Protein AF-A0A396TXP8-F1 (afdb_monomer_lite)

Sequence (607 aa):
MFLPNTQFLETREMKRITTILMLSSLITPPSYAKNTKDAGVLFLVGGGLKTCTSIAKNNCNNNALKEMSALKTIKTIKTGNRYKIDPKSIHLVKENWQSDSGEATKNNVVKLLKRATFQNEQDAVSLKSLKTRLKKYDRKQIIRQLSDREYYTLLDCLEQKVINNKTGERLKEYVDLANSKNVFSTQIYHEFVTHAKKISNNESPNVIVLTASARDPFEAADFYQTAFNQAGANANWLPLDATLNALMQQTGSRDEVCKNIPKVRAEIQGSVNRELIYPDLTAKQLEACLLPASINNAISQADGIFINGGDQSLTVKAFKNADGSDSKALQIIKEKLKNNQLIIGGTSAGTAVMSGGEFNKNKTVMITNGQSNTAIIRGSKGDILPTEGCQKSETCPKDILNNDLTFNSTGGLGLFHWGIMDTHFSERGRQGRLAKLLLDTKASFAFGVDEATALIVKNSADNSPLMEVIGQGGVFIIENKQLTKAQPKDKSKTSIHYMTYGDIATISEQKLLINIAKWKKPAQESIKIPDNITSIFTGDKFKTLTEVLCRSNSQRYNASDSWNNHKIHVNVEKSSNAKSGYGAIKVGETVKGYCSFKNYNFSFAMN

pLDDT: mean 89.36, std 16.18, range [28.56, 98.88]

Foldseek 3Di:
DDDDDDDDDDDDDDDDDDDDDPPPPPCPPPPPPPVCLFAQKEKEFQFFLLFPWLQNPVQFDPVVVVVSVVCVVQLQADNAWFFFLDPQLLVQLVVLQDDPQDDVLSVVVSVLSVVLHDPDPPGGHHPVVVVVSSVVSCPPCSLLLDFPLRNVSSVQSGTAFRADPVPRHGHYMGTDLPRGPFLLSSVSLLVQVVSLCSLVVDQAFEEEEFAQQALDRQNCQRVVCNSNVVSRYNYHYADLWLLLLQLVPDDDQLVVSLVCSQVSSCVQSSHHDVCRHCVPVNVNSSVCSNPVVVLLVSLLRGSEYEYEAHFLVGVLSSAADPVRHGDSSLVSVLVCSLVRRYYYYYYFSRNLLLWFDAALNFTTWGKGAAALQQCLVPNEDEPDQFRGRCVSSVNGDPPDDRHHTYIYRRGHSNLDHQHGEGHCCLQQLNPNSQLRNCLRRVRFKYKYHHHSKIWMWIPSNDQKTKTFIGGAFWIKMKGQPCPDPPRDPASQKIWIWTAHHGKMWIDHNPDIGIDHHPQFAQAADADDQDDEAEPCSHGNNVVVSVLVVLRHPDFKDWYWYHDPPKIKIKIKGADPPKDKTKDWDDSPNDIGIDITIGGIMIGMDID

Radius of gyration: 29.24 Å; chains: 1; bounding box: 69×96×95 Å

Structure (mmCIF, N/CA/C/O backbone):
data_AF-A0A396TXP8-F1
#
_entry.id   AF-A0A396TXP8-F1
#
loop_
_atom_site.group_PDB
_atom_site.id
_atom_site.type_symbol
_atom_site.label_atom_id
_atom_site.label_alt_id
_atom_site.label_comp_id
_atom_site.label_asym_id
_atom_site.label_entity_id
_atom_site.label_seq_id
_atom_site.pdbx_PDB_ins_code
_atom_site.Cartn_x
_atom_site.Cartn_y
_atom_site.Cartn_z
_atom_site.occupancy
_atom_site.B_iso_or_equiv
_atom_site.auth_seq_id
_atom_site.auth_comp_id
_atom_site.auth_asym_id
_atom_site.auth_atom_id
_atom_site.pdbx_PDB_model_num
ATOM 1 N N . MET A 1 1 ? -31.533 -59.936 -50.868 1.00 34.88 1 MET A N 1
ATOM 2 C CA . MET A 1 1 ? -31.703 -60.800 -52.051 1.00 34.88 1 MET A CA 1
ATOM 3 C C . MET A 1 1 ? -30.308 -61.093 -52.588 1.00 34.88 1 MET A C 1
ATOM 5 O O . MET A 1 1 ? -29.636 -60.158 -52.983 1.00 34.88 1 MET A O 1
ATOM 9 N N . PHE A 1 2 ? -29.877 -62.347 -52.424 1.00 33.22 2 PHE A N 1
ATOM 10 C CA . PHE A 1 2 ? -28.777 -63.069 -53.088 1.00 33.22 2 PHE A CA 1
ATOM 11 C C . PHE A 1 2 ? -27.370 -62.431 -53.261 1.00 33.22 2 PHE A C 1
ATOM 13 O O . PHE A 1 2 ? -27.130 -61.588 -54.114 1.00 33.22 2 PHE A O 1
ATOM 20 N N . LEU A 1 3 ? -26.429 -62.977 -52.472 1.00 30.05 3 LEU A N 1
ATOM 21 C CA . LEU A 1 3 ? -25.045 -63.376 -52.832 1.00 30.05 3 LEU A CA 1
ATOM 22 C C . LEU A 1 3 ? -25.019 -64.288 -54.103 1.00 30.05 3 LEU A C 1
ATOM 24 O O . LEU A 1 3 ? -26.116 -64.659 -54.522 1.00 30.05 3 LEU A O 1
ATOM 28 N N . PRO A 1 4 ? -23.887 -64.844 -54.629 1.00 52.78 4 PRO A N 1
ATOM 29 C CA . PRO A 1 4 ? -22.441 -64.708 -54.316 1.00 52.78 4 PRO A CA 1
ATOM 30 C C . PRO A 1 4 ? -21.481 -64.713 -55.558 1.00 52.78 4 PRO A C 1
ATOM 32 O O . PRO A 1 4 ? -21.912 -64.829 -56.696 1.00 52.78 4 PRO A O 1
ATOM 35 N N . ASN A 1 5 ? -20.165 -64.645 -55.271 1.00 31.19 5 ASN A N 1
ATOM 36 C CA . ASN A 1 5 ? -19.003 -65.375 -55.843 1.00 31.19 5 ASN A CA 1
ATOM 37 C C . ASN A 1 5 ? -18.898 -65.699 -57.348 1.00 31.19 5 ASN A C 1
ATOM 39 O O . ASN A 1 5 ? -19.759 -66.375 -57.885 1.00 31.19 5 ASN A O 1
ATOM 43 N N . THR A 1 6 ? -17.698 -65.490 -57.922 1.00 34.78 6 THR A N 1
ATOM 44 C CA . THR A 1 6 ? -16.754 -66.598 -58.239 1.00 34.78 6 THR A CA 1
ATOM 45 C C . THR A 1 6 ? -15.350 -66.106 -58.633 1.00 34.78 6 THR A C 1
ATOM 47 O O . THR A 1 6 ? -15.186 -65.029 -59.195 1.00 34.78 6 THR A O 1
ATOM 50 N N . GLN A 1 7 ? -14.359 -66.926 -58.267 1.00 31.58 7 GLN A N 1
ATOM 51 C CA . GLN A 1 7 ? -12.907 -66.848 -58.488 1.00 31.58 7 GLN A CA 1
ATOM 52 C C . GLN A 1 7 ? -12.487 -67.089 -59.955 1.00 31.58 7 GLN A C 1
ATOM 54 O O . GLN A 1 7 ? -13.311 -67.548 -60.735 1.00 31.58 7 GLN A O 1
ATOM 59 N N . PHE A 1 8 ? -11.203 -66.836 -60.272 1.00 31.05 8 PHE A N 1
ATOM 60 C CA . PHE A 1 8 ? -10.211 -67.645 -61.045 1.00 31.05 8 PHE A CA 1
ATOM 61 C C . PHE A 1 8 ? -9.090 -66.677 -61.521 1.00 31.05 8 PHE A C 1
ATOM 63 O O . PHE A 1 8 ? -9.393 -65.672 -62.149 1.00 31.05 8 PHE A O 1
ATOM 70 N N . LEU A 1 9 ? -7.859 -66.709 -60.984 1.00 28.80 9 LEU A N 1
ATOM 71 C CA . LEU A 1 9 ? -6.688 -67.594 -61.205 1.00 28.80 9 LEU A CA 1
ATOM 72 C C . LEU A 1 9 ? -5.696 -67.075 -62.281 1.00 28.80 9 LEU A C 1
ATOM 74 O O . LEU A 1 9 ? -6.063 -66.931 -63.437 1.00 28.80 9 LEU A O 1
ATOM 78 N N . GLU A 1 10 ? -4.441 -66.894 -61.822 1.00 28.56 10 GLU A N 1
ATOM 79 C CA . GLU A 1 10 ? -3.133 -66.935 -62.529 1.00 28.56 10 GLU A CA 1
ATOM 80 C C . GLU A 1 10 ? -2.827 -65.823 -63.565 1.00 28.56 10 GLU A C 1
ATOM 82 O O . GLU A 1 10 ? -3.679 -65.417 -64.331 1.00 28.56 10 GLU A O 1
ATOM 87 N N . THR A 1 11 ? -1.649 -65.187 -63.636 1.00 32.97 11 THR A N 1
ATOM 88 C CA . THR A 1 11 ? -0.263 -65.686 -63.573 1.00 32.97 11 THR A CA 1
ATOM 89 C C . THR A 1 11 ? 0.739 -64.607 -63.109 1.00 32.97 11 THR A C 1
ATOM 91 O O . THR A 1 11 ? 0.595 -63.420 -63.391 1.00 32.97 11 THR A O 1
ATOM 94 N N . ARG A 1 12 ? 1.803 -65.069 -62.439 1.00 29.72 12 ARG A N 1
ATOM 95 C CA . ARG A 1 12 ? 3.016 -64.353 -61.994 1.00 29.72 12 ARG A CA 1
ATOM 96 C C . ARG A 1 12 ? 3.808 -63.686 -63.132 1.00 29.72 12 ARG A C 1
ATOM 98 O O . ARG A 1 12 ? 4.175 -64.366 -64.079 1.00 29.72 12 ARG A O 1
ATOM 105 N N . GLU A 1 13 ? 4.307 -62.475 -62.878 1.00 32.09 13 GLU A N 1
ATOM 106 C CA . GLU A 1 13 ? 5.705 -62.120 -63.174 1.00 32.09 13 GLU A CA 1
ATOM 107 C C . GLU A 1 13 ? 6.311 -61.320 -62.011 1.00 32.09 13 GLU A C 1
ATOM 109 O O . GLU A 1 13 ? 5.715 -60.395 -61.459 1.00 32.09 13 GLU A O 1
ATOM 114 N N . MET A 1 14 ? 7.503 -61.752 -61.601 1.00 30.91 14 MET A N 1
ATOM 115 C CA . MET A 1 14 ? 8.258 -61.250 -60.460 1.00 30.91 14 MET A CA 1
ATOM 116 C C . MET A 1 14 ? 8.943 -59.925 -60.797 1.00 30.91 14 MET A C 1
ATOM 118 O O . MET A 1 14 ? 9.841 -59.884 -61.634 1.00 30.91 14 MET A O 1
ATOM 122 N N . LYS A 1 15 ? 8.655 -58.872 -60.029 1.00 32.09 15 LYS A N 1
ATOM 123 C CA . LYS A 1 15 ? 9.625 -57.797 -59.793 1.00 32.09 15 LYS A CA 1
ATOM 124 C C . LYS A 1 15 ? 9.960 -57.755 -58.311 1.00 32.09 15 LYS A C 1
ATOM 126 O O . LYS A 1 15 ? 9.096 -57.548 -57.466 1.00 32.09 15 LYS A O 1
ATOM 131 N N . ARG A 1 16 ? 11.240 -57.999 -58.017 1.00 39.50 16 ARG A N 1
ATOM 132 C CA . ARG A 1 16 ? 11.858 -57.798 -56.705 1.00 39.50 16 ARG A CA 1
ATOM 133 C C . ARG A 1 16 ? 11.611 -56.355 -56.268 1.00 39.50 16 ARG A C 1
ATOM 135 O O . ARG A 1 16 ? 12.199 -55.442 -56.838 1.00 39.50 16 ARG A O 1
ATOM 142 N N . ILE A 1 17 ? 10.770 -56.167 -55.258 1.00 38.69 17 ILE A N 1
ATOM 143 C CA . ILE A 1 17 ? 10.692 -54.924 -54.497 1.00 38.69 17 ILE A CA 1
ATOM 144 C C . ILE A 1 17 ? 10.850 -55.298 -53.030 1.00 38.69 17 ILE A C 1
ATOM 146 O O . ILE A 1 17 ? 10.113 -56.109 -52.477 1.00 38.69 17 ILE A O 1
ATOM 150 N N . THR A 1 18 ? 11.903 -54.735 -52.464 1.00 35.53 18 THR A N 1
ATOM 151 C CA . THR A 1 18 ? 12.372 -54.810 -51.090 1.00 35.53 18 THR A CA 1
ATOM 152 C C . THR A 1 18 ? 11.228 -54.626 -50.091 1.00 35.53 18 THR A C 1
ATOM 154 O O . THR A 1 18 ? 10.573 -53.586 -50.068 1.00 35.53 18 THR A O 1
ATOM 157 N N . THR A 1 19 ? 11.001 -55.634 -49.249 1.00 29.31 19 THR A N 1
ATOM 158 C CA . THR A 1 19 ? 10.043 -55.605 -48.140 1.00 29.31 19 THR A CA 1
ATOM 159 C C . THR A 1 19 ? 10.490 -54.581 -47.096 1.00 29.31 19 THR A C 1
ATOM 161 O O . THR A 1 19 ? 11.377 -54.848 -46.290 1.00 29.31 19 THR A O 1
ATOM 164 N N . ILE A 1 20 ? 9.877 -53.399 -47.104 1.00 37.06 20 ILE A N 1
ATOM 165 C CA . ILE A 1 20 ? 9.905 -52.478 -45.966 1.00 37.06 20 ILE A CA 1
ATOM 166 C C . ILE A 1 20 ? 8.864 -52.994 -44.969 1.00 37.06 20 ILE A C 1
ATOM 168 O O . ILE A 1 20 ? 7.672 -53.021 -45.275 1.00 37.06 20 ILE A O 1
ATOM 172 N N . LEU A 1 21 ? 9.313 -53.431 -43.788 1.00 31.61 21 LEU A N 1
ATOM 173 C CA . LEU A 1 21 ? 8.437 -53.686 -42.646 1.00 31.61 21 LEU A CA 1
ATOM 174 C C . LEU A 1 21 ? 7.634 -52.408 -42.346 1.00 31.61 21 LEU A C 1
ATOM 176 O O . LEU A 1 21 ? 8.193 -51.427 -41.856 1.00 31.61 21 LEU A O 1
ATOM 180 N N . MET A 1 22 ? 6.322 -52.424 -42.588 1.00 32.03 22 MET A N 1
ATOM 181 C CA . MET A 1 22 ? 5.418 -51.486 -41.926 1.00 32.03 22 MET A CA 1
ATOM 182 C C . MET A 1 22 ? 5.305 -51.902 -40.458 1.00 32.03 22 MET A C 1
ATOM 184 O O . MET A 1 22 ? 4.494 -52.754 -40.103 1.00 32.03 22 MET A O 1
ATOM 188 N N . LEU A 1 23 ? 6.117 -51.289 -39.594 1.00 34.66 23 LEU A N 1
ATOM 189 C CA . LEU A 1 23 ? 5.729 -51.134 -38.198 1.00 34.66 23 LEU A CA 1
ATOM 190 C C . LEU A 1 23 ? 4.496 -50.226 -38.181 1.00 34.66 23 LEU A C 1
ATOM 192 O O . LEU A 1 23 ? 4.597 -49.025 -38.428 1.00 34.66 23 LEU A O 1
ATOM 196 N N . SER A 1 24 ? 3.337 -50.800 -37.875 1.00 34.12 24 SER A N 1
ATOM 197 C CA . SER A 1 24 ? 2.175 -50.062 -37.396 1.00 34.12 24 SER A CA 1
ATOM 198 C C . SER A 1 24 ? 2.532 -49.436 -36.047 1.00 34.12 24 SER A C 1
ATOM 200 O O . SER A 1 24 ? 2.290 -50.013 -34.985 1.00 34.12 24 SER A O 1
ATOM 202 N N . SER A 1 25 ? 3.170 -48.269 -36.083 1.00 33.50 25 SER A N 1
ATOM 203 C CA . SER A 1 25 ? 3.271 -47.402 -34.924 1.00 33.50 25 SER A CA 1
ATOM 204 C C . SER A 1 25 ? 1.862 -46.914 -34.600 1.00 33.50 25 SER A C 1
ATOM 206 O O . SER A 1 25 ? 1.212 -46.229 -35.388 1.00 33.50 25 SER A O 1
ATOM 208 N N . LEU A 1 26 ? 1.375 -47.295 -33.422 1.00 34.00 26 LEU A N 1
ATOM 209 C CA . LEU A 1 26 ? 0.326 -46.567 -32.725 1.00 34.00 26 LEU A CA 1
ATOM 210 C C . LEU A 1 26 ? 0.810 -45.122 -32.573 1.00 34.00 26 LEU A C 1
ATOM 212 O O . LEU A 1 26 ? 1.521 -44.784 -31.630 1.00 34.00 26 LEU A O 1
ATOM 216 N N . ILE A 1 27 ? 0.457 -44.269 -33.531 1.00 37.59 27 ILE A N 1
ATOM 217 C CA . ILE A 1 27 ? 0.542 -42.825 -33.372 1.00 37.59 27 ILE A CA 1
ATOM 218 C C . ILE A 1 27 ? -0.603 -42.472 -32.430 1.00 37.59 27 ILE A C 1
ATOM 220 O O . ILE A 1 27 ? -1.699 -42.106 -32.849 1.00 37.59 27 ILE A O 1
ATOM 224 N N . THR A 1 28 ? -0.365 -42.616 -31.127 1.00 34.91 28 THR A N 1
ATOM 225 C CA . THR A 1 28 ? -1.086 -41.792 -30.165 1.00 34.91 28 THR A CA 1
ATOM 226 C C . THR A 1 28 ? -0.756 -40.350 -30.544 1.00 34.91 28 THR A C 1
ATOM 228 O O . THR A 1 28 ? 0.431 -40.000 -30.523 1.00 34.91 28 THR A O 1
ATOM 231 N N . PRO A 1 29 ? -1.730 -39.510 -30.936 1.00 35.25 29 PRO A N 1
ATOM 232 C CA . PRO A 1 29 ? -1.444 -38.094 -31.087 1.00 35.25 29 PRO A CA 1
ATOM 233 C C . PRO A 1 29 ? -0.837 -37.622 -29.761 1.00 35.25 29 PRO A C 1
ATOM 235 O O . PRO A 1 29 ? -1.346 -38.014 -28.704 1.00 35.25 29 PRO A O 1
ATOM 238 N N . PRO A 1 30 ? 0.258 -36.839 -29.763 1.00 35.84 30 PRO A N 1
ATOM 239 C CA . PRO A 1 30 ? 0.696 -36.208 -28.537 1.00 35.84 30 PRO A CA 1
ATOM 240 C C . PRO A 1 30 ? -0.492 -35.385 -28.057 1.00 35.84 30 PRO A C 1
ATOM 242 O O . PRO A 1 30 ? -0.906 -34.426 -28.709 1.00 35.84 30 PRO A O 1
ATOM 245 N N . SER A 1 31 ? -1.088 -35.826 -26.951 1.00 32.78 31 SER A N 1
ATOM 246 C CA . SER A 1 31 ? -2.103 -35.078 -26.236 1.00 32.78 31 SER A CA 1
ATOM 247 C C . SER A 1 31 ? -1.436 -33.798 -25.746 1.00 32.78 31 SER A C 1
ATOM 249 O O . SER A 1 31 ? -0.936 -33.706 -24.630 1.00 32.78 31 SER A O 1
ATOM 251 N N . TYR A 1 32 ? -1.406 -32.787 -26.609 1.00 41.22 32 TYR A N 1
ATOM 252 C CA . TYR A 1 32 ? -1.195 -31.396 -26.241 1.00 41.22 32 TYR A CA 1
ATOM 253 C C . TYR A 1 32 ? -2.508 -30.828 -25.691 1.00 41.22 32 TYR A C 1
ATOM 255 O O . TYR A 1 32 ? -2.922 -29.724 -26.017 1.00 41.22 32 TYR A O 1
ATOM 263 N N . ALA A 1 33 ? -3.159 -31.574 -24.801 1.00 33.31 33 ALA A N 1
ATOM 264 C CA . ALA A 1 33 ? -4.048 -31.003 -23.811 1.00 33.31 33 ALA A CA 1
ATOM 265 C C . ALA A 1 33 ? -3.216 -30.775 -22.546 1.00 33.31 33 ALA A C 1
ATOM 267 O O . ALA A 1 33 ? -3.397 -31.427 -21.518 1.00 33.31 33 ALA A O 1
ATOM 268 N N . LYS A 1 34 ? -2.270 -29.827 -22.610 1.00 33.62 34 LYS A N 1
ATOM 269 C CA . LY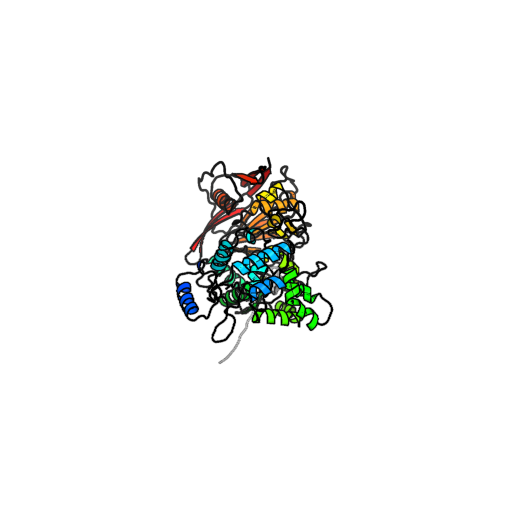S A 1 34 ? -1.824 -29.179 -21.379 1.00 33.62 34 LYS A CA 1
ATOM 270 C C . LYS A 1 34 ? -3.041 -28.382 -20.931 1.00 33.62 34 LYS A C 1
ATOM 272 O O . LYS A 1 34 ? -3.310 -27.321 -21.479 1.00 33.62 34 LYS A O 1
ATOM 277 N N . ASN A 1 35 ? -3.819 -28.944 -20.010 1.00 34.78 35 ASN A N 1
ATOM 278 C CA . ASN A 1 35 ? -4.796 -28.189 -19.241 1.00 34.78 35 ASN A CA 1
ATOM 279 C C . ASN A 1 35 ? -4.021 -27.016 -18.630 1.00 34.78 35 ASN A C 1
ATOM 281 O O . ASN A 1 35 ? -3.329 -27.182 -17.627 1.00 34.78 35 ASN A O 1
ATOM 285 N N . THR A 1 36 ? -4.051 -25.849 -19.270 1.00 42.59 36 THR A N 1
ATOM 286 C CA . THR A 1 36 ? -3.498 -24.614 -18.722 1.00 42.59 36 THR A CA 1
ATOM 287 C C . THR A 1 36 ? -4.483 -24.136 -17.669 1.00 42.59 36 THR A C 1
ATOM 289 O O . THR A 1 36 ? -5.207 -23.165 -17.870 1.00 42.59 36 THR A O 1
ATOM 292 N N . LYS A 1 37 ? -4.573 -24.879 -16.561 1.00 48.94 37 LYS A N 1
ATOM 293 C CA . LYS A 1 37 ? -5.081 -24.313 -15.319 1.00 48.94 37 LYS A CA 1
ATOM 294 C C . LYS A 1 37 ? -4.124 -23.175 -14.995 1.00 48.94 37 LYS A C 1
ATOM 296 O O . LYS A 1 37 ? -2.930 -23.428 -14.840 1.00 48.94 37 LYS A O 1
ATOM 301 N N . ASP A 1 38 ? -4.624 -21.942 -15.000 1.00 50.09 38 ASP A N 1
ATOM 302 C CA . ASP A 1 38 ? -3.857 -20.807 -14.495 1.00 50.09 38 ASP A CA 1
ATOM 303 C C . ASP A 1 38 ? -3.329 -21.199 -13.105 1.00 50.09 38 ASP A C 1
ATOM 305 O O . ASP A 1 38 ? -4.081 -21.657 -12.242 1.00 50.09 38 ASP A O 1
ATOM 309 N N . ALA A 1 39 ? -2.010 -21.125 -12.945 1.00 72.06 39 ALA A N 1
ATOM 310 C CA . ALA A 1 39 ? -1.310 -21.493 -11.726 1.00 72.06 39 ALA A CA 1
ATOM 311 C C . ALA A 1 39 ? -1.533 -20.450 -10.616 1.00 72.06 39 ALA A C 1
ATOM 313 O O . ALA A 1 39 ? -2.213 -19.454 -10.842 1.00 72.06 39 ALA A O 1
ATOM 314 N N . GLY A 1 40 ? -0.930 -20.627 -9.435 1.00 87.69 40 GLY A N 1
ATOM 315 C CA . GLY A 1 40 ? -0.986 -19.637 -8.356 1.00 87.69 40 GLY A CA 1
ATOM 316 C C . GLY A 1 40 ? -0.645 -18.237 -8.875 1.00 87.69 40 GLY A C 1
ATOM 317 O O . GLY A 1 40 ? 0.330 -18.065 -9.621 1.00 87.69 40 GLY A O 1
ATOM 318 N N . VAL A 1 41 ? -1.489 -17.257 -8.532 1.00 96.75 41 VAL A N 1
ATOM 319 C CA . VAL A 1 41 ? -1.399 -15.887 -9.056 1.00 96.75 41 VAL A CA 1
ATOM 320 C C . VAL A 1 41 ? -1.102 -14.910 -7.928 1.00 96.75 41 VAL A C 1
ATOM 322 O O . VAL A 1 41 ? -1.818 -14.873 -6.926 1.00 96.75 41 VAL A O 1
ATOM 325 N N . LEU A 1 42 ? -0.094 -14.060 -8.128 1.00 98.19 42 LEU A N 1
ATOM 326 C CA . LEU A 1 42 ? 0.081 -12.846 -7.333 1.00 98.19 42 LEU A CA 1
ATOM 327 C C . LEU A 1 42 ? -0.488 -11.655 -8.095 1.00 98.19 42 LEU A C 1
ATOM 329 O O . LEU A 1 42 ? -0.192 -11.470 -9.275 1.00 98.19 42 LEU A O 1
ATOM 333 N N . PHE A 1 43 ? -1.280 -10.833 -7.419 1.00 98.50 43 PHE A N 1
ATOM 334 C CA . PHE A 1 43 ? -1.957 -9.693 -8.027 1.00 98.50 43 PHE A CA 1
ATOM 335 C C . PHE A 1 43 ? -1.615 -8.404 -7.276 1.00 98.50 43 PHE A C 1
ATOM 337 O O . PHE A 1 43 ? -2.189 -8.073 -6.237 1.00 98.50 43 PHE A O 1
ATOM 344 N N . LEU A 1 44 ? -0.608 -7.698 -7.780 1.00 98.75 44 LEU A N 1
ATOM 345 C CA . LEU A 1 44 ? 0.145 -6.708 -7.019 1.00 98.75 44 LEU A CA 1
ATOM 346 C C . LEU A 1 44 ? -0.239 -5.297 -7.471 1.00 98.75 44 LEU A C 1
ATOM 348 O O . LEU A 1 44 ? 0.227 -4.821 -8.505 1.00 98.75 44 LEU A O 1
ATOM 352 N N . VAL A 1 45 ? -1.120 -4.641 -6.717 1.00 98.81 45 VAL A N 1
ATOM 353 C CA . VAL A 1 45 ? -1.696 -3.333 -7.042 1.00 98.81 45 VAL A CA 1
ATOM 354 C C . VAL A 1 45 ? -0.933 -2.192 -6.365 1.00 98.81 45 VAL A C 1
ATOM 356 O O . VAL A 1 45 ? -0.736 -2.172 -5.148 1.00 98.81 45 VAL A O 1
ATOM 359 N N . GLY A 1 46 ? -0.571 -1.165 -7.133 1.00 98.38 46 GLY A N 1
ATOM 360 C CA . GLY A 1 46 ? 0.229 -0.046 -6.627 1.00 98.38 46 GLY A CA 1
ATOM 361 C C . GLY A 1 46 ? -0.503 0.925 -5.697 1.00 98.38 46 GLY A C 1
ATOM 362 O O . GLY A 1 46 ? 0.141 1.745 -5.055 1.00 98.38 46 GLY A O 1
ATOM 363 N N . GLY A 1 47 ? -1.827 0.851 -5.565 1.00 97.25 47 GLY A N 1
ATOM 364 C CA . GLY A 1 47 ? -2.613 1.786 -4.753 1.00 97.25 47 GLY A CA 1
ATOM 365 C C . GLY A 1 47 ? -3.554 2.652 -5.584 1.00 97.25 47 GLY A C 1
ATOM 366 O O . GLY A 1 47 ? -3.749 2.423 -6.774 1.00 97.25 47 GLY A O 1
ATOM 367 N N . GLY A 1 48 ? -4.168 3.651 -4.948 1.00 94.56 48 GLY A N 1
ATOM 368 C CA . GLY A 1 48 ? -4.949 4.674 -5.653 1.00 94.56 48 GLY A CA 1
ATOM 369 C C . GLY A 1 48 ? -6.192 4.153 -6.387 1.00 94.56 48 GLY A C 1
ATOM 370 O O . GLY A 1 48 ? -6.575 4.730 -7.402 1.00 94.56 48 GLY A O 1
ATOM 371 N N . LEU A 1 49 ? -6.829 3.084 -5.888 1.00 95.94 49 LEU A N 1
ATOM 372 C CA . LEU A 1 49 ? -8.065 2.526 -6.455 1.00 95.94 49 LEU A CA 1
ATOM 373 C C . LEU A 1 49 ? -9.265 3.446 -6.185 1.00 95.94 49 LEU A C 1
ATOM 375 O O . LEU A 1 49 ? -10.013 3.282 -5.218 1.00 95.94 49 LEU A O 1
ATOM 379 N N . LYS A 1 50 ? -9.431 4.451 -7.045 1.00 96.19 50 LYS A N 1
ATOM 380 C CA . LYS A 1 50 ? -10.459 5.493 -6.940 1.00 96.19 50 LYS A CA 1
ATOM 381 C C . LYS A 1 50 ? -11.830 4.921 -7.283 1.00 96.19 50 LYS A C 1
ATOM 383 O O . LYS A 1 50 ? -12.251 4.930 -8.435 1.00 96.19 50 LYS A O 1
ATOM 388 N N . THR A 1 51 ? -12.521 4.466 -6.247 1.00 96.75 51 THR A N 1
ATOM 389 C CA . THR A 1 51 ? -13.844 3.840 -6.336 1.00 96.75 51 THR A CA 1
ATOM 390 C C . THR A 1 51 ? -14.920 4.828 -5.896 1.00 96.75 51 THR A C 1
ATOM 392 O O . THR A 1 51 ? -14.699 5.617 -4.971 1.00 96.75 51 THR A O 1
ATOM 395 N N . CYS A 1 52 ? -16.065 4.827 -6.575 1.00 97.19 52 CYS A N 1
ATOM 396 C CA . CYS A 1 52 ? -17.226 5.621 -6.199 1.00 97.19 52 CYS A CA 1
ATOM 397 C C . CYS A 1 52 ? -17.888 5.045 -4.948 1.00 97.19 52 CYS A C 1
ATOM 399 O O . CYS A 1 52 ? -18.313 3.890 -4.924 1.00 97.19 52 CYS A O 1
ATOM 401 N N . THR A 1 53 ? -17.980 5.870 -3.905 1.00 96.06 53 THR A N 1
ATOM 402 C CA . THR A 1 53 ? -18.619 5.489 -2.647 1.00 96.06 53 THR A CA 1
ATOM 403 C C . THR A 1 53 ? -19.353 6.662 -2.005 1.00 96.06 53 THR A C 1
ATOM 405 O O . THR A 1 53 ? -19.126 7.833 -2.334 1.00 96.06 53 THR A O 1
ATOM 408 N N . SER A 1 54 ? -20.220 6.363 -1.038 1.00 94.69 54 SER A N 1
ATOM 409 C CA . SER A 1 54 ? -20.939 7.371 -0.255 1.00 94.69 54 SER A CA 1
ATOM 410 C C . SER A 1 54 ? -20.027 8.266 0.590 1.00 94.69 54 SER A C 1
ATOM 412 O O . SER A 1 54 ? -20.461 9.356 0.988 1.00 94.69 54 SER A O 1
ATOM 414 N N . ILE A 1 55 ? -18.784 7.840 0.840 1.00 93.50 55 ILE A N 1
ATOM 415 C CA . ILE A 1 55 ? -17.741 8.598 1.543 1.00 93.50 55 ILE A CA 1
ATOM 416 C C . ILE A 1 55 ? -16.839 9.336 0.535 1.00 93.50 55 ILE A C 1
ATOM 418 O O . ILE A 1 55 ? -16.554 10.521 0.716 1.00 93.50 55 ILE A O 1
ATOM 422 N N . ALA A 1 56 ? -16.460 8.692 -0.573 1.00 94.50 56 ALA A N 1
ATOM 423 C CA . ALA A 1 56 ? -15.552 9.207 -1.601 1.00 94.50 56 ALA A CA 1
ATOM 424 C C . ALA A 1 56 ? -16.283 9.685 -2.873 1.00 94.50 56 ALA A C 1
ATOM 426 O O . ALA A 1 56 ? -15.923 9.344 -4.001 1.00 94.50 56 ALA A O 1
ATOM 427 N N . LYS A 1 57 ? -17.296 10.541 -2.704 1.00 93.81 57 LYS A N 1
ATOM 428 C CA . LYS A 1 57 ? -18.209 10.991 -3.779 1.00 93.81 57 LYS A CA 1
ATOM 429 C C . LYS A 1 57 ? -17.533 11.637 -4.988 1.00 93.81 57 LYS A C 1
ATOM 431 O O . LYS A 1 57 ? -18.079 11.619 -6.086 1.00 93.81 57 LYS A O 1
ATOM 436 N N . ASN A 1 58 ? -16.339 12.202 -4.813 1.00 95.19 58 ASN A N 1
ATOM 437 C CA . ASN A 1 58 ? -15.585 12.803 -5.916 1.00 95.19 58 ASN A CA 1
ATOM 438 C C . ASN A 1 58 ? -15.224 11.778 -7.005 1.00 95.19 58 ASN A C 1
ATOM 440 O O . ASN A 1 58 ? -15.051 12.165 -8.162 1.00 95.19 58 ASN A O 1
ATOM 444 N N . ASN A 1 59 ? -15.191 10.489 -6.655 1.00 96.25 59 ASN A N 1
ATOM 445 C CA . ASN A 1 59 ? -14.932 9.382 -7.571 1.00 96.25 59 ASN A CA 1
ATOM 446 C C . ASN A 1 59 ? -16.184 8.913 -8.333 1.00 96.25 59 ASN A C 1
ATOM 448 O O . ASN A 1 59 ? -16.064 8.042 -9.186 1.00 96.25 59 ASN A O 1
ATOM 452 N N . CYS A 1 60 ? -17.366 9.467 -8.056 1.00 95.75 60 CYS A N 1
ATOM 453 C CA . CYS A 1 60 ? -18.636 9.057 -8.659 1.00 95.75 60 CYS A CA 1
ATOM 454 C C . CYS A 1 60 ? -18.994 9.867 -9.900 1.00 95.75 60 CYS A C 1
ATOM 456 O O . CYS A 1 60 ? -18.777 11.084 -9.928 1.00 95.75 60 CYS A O 1
ATOM 458 N N . ASN A 1 61 ? -19.574 9.208 -10.905 1.00 92.62 61 ASN A N 1
ATOM 459 C CA . ASN A 1 61 ? -20.234 9.879 -12.025 1.00 92.62 61 ASN A CA 1
ATOM 460 C C . ASN A 1 61 ? -21.598 10.480 -11.602 1.00 92.62 61 ASN A C 1
ATOM 462 O O . ASN A 1 61 ? -22.053 10.316 -10.468 1.00 92.62 61 ASN A O 1
ATOM 466 N N . ASN A 1 62 ? -22.266 11.185 -12.518 1.00 89.94 62 ASN A N 1
ATOM 467 C CA . ASN A 1 62 ? -23.532 11.866 -12.221 1.00 89.94 62 ASN A CA 1
ATOM 468 C C . ASN A 1 62 ? -24.696 10.912 -11.896 1.00 89.94 62 ASN A C 1
ATOM 470 O O . ASN A 1 62 ? -25.601 11.311 -11.164 1.00 89.94 62 ASN A O 1
ATOM 474 N N . ASN A 1 63 ? -24.687 9.679 -12.410 1.00 86.25 63 ASN A N 1
ATOM 475 C CA . ASN A 1 63 ? -25.747 8.698 -12.163 1.00 86.25 63 ASN A CA 1
ATOM 476 C C . ASN A 1 63 ? -25.701 8.212 -10.711 1.00 86.25 63 ASN A C 1
ATOM 478 O O . ASN A 1 63 ? -26.687 8.367 -9.990 1.00 86.25 63 ASN A O 1
ATOM 482 N N . ALA A 1 64 ? -24.530 7.766 -10.249 1.00 87.75 64 ALA A N 1
ATOM 483 C CA . ALA A 1 64 ? -24.322 7.357 -8.859 1.00 87.75 64 ALA A CA 1
ATOM 484 C C . ALA A 1 64 ? -24.669 8.468 -7.859 1.00 87.75 64 ALA A C 1
ATOM 486 O O . ALA A 1 64 ? -25.250 8.221 -6.804 1.00 87.75 64 ALA A O 1
ATOM 487 N N . LEU A 1 65 ? -24.345 9.726 -8.183 1.00 89.56 65 LEU A N 1
ATOM 488 C CA . LEU A 1 65 ? -24.643 10.854 -7.296 1.00 89.56 65 LEU A CA 1
ATOM 489 C C . LEU A 1 65 ? -26.152 11.063 -7.084 1.00 89.56 65 LEU A C 1
ATOM 491 O O . LEU A 1 65 ? -26.553 11.434 -5.977 1.00 89.56 65 LEU A O 1
ATOM 495 N N . LYS A 1 66 ? -26.985 10.807 -8.102 1.00 88.00 66 LYS A N 1
ATOM 496 C CA . LYS A 1 66 ? -28.451 10.883 -7.983 1.00 88.00 66 LYS A CA 1
ATOM 497 C C . LYS A 1 66 ? -28.982 9.791 -7.057 1.00 88.00 66 LYS A C 1
ATOM 499 O O . LYS A 1 66 ? -29.722 10.098 -6.122 1.00 88.00 66 LYS A O 1
ATOM 504 N N . GLU A 1 67 ? -28.549 8.550 -7.261 1.00 86.19 67 GLU A N 1
ATOM 505 C CA . GLU A 1 67 ? -28.945 7.411 -6.426 1.00 86.19 67 GLU A CA 1
ATOM 506 C C . GLU A 1 67 ? -28.509 7.601 -4.965 1.00 86.19 67 GLU A C 1
ATOM 508 O O . GLU A 1 67 ? -29.320 7.516 -4.041 1.00 86.19 67 GLU A O 1
ATOM 513 N N . MET A 1 68 ? -27.250 7.986 -4.738 1.00 87.06 68 MET A N 1
ATOM 514 C CA . MET A 1 68 ? -26.738 8.265 -3.395 1.00 87.06 68 MET A CA 1
ATOM 515 C C . MET A 1 68 ? -27.489 9.405 -2.702 1.00 87.06 68 MET A C 1
ATOM 517 O O . MET A 1 68 ? -27.591 9.414 -1.474 1.00 87.06 68 MET A O 1
ATOM 521 N N . SER A 1 69 ? -27.995 10.389 -3.453 1.00 83.38 69 SER A N 1
ATOM 522 C CA . SER A 1 69 ? -28.818 11.464 -2.892 1.00 83.38 69 SER A CA 1
ATOM 523 C C . SER A 1 69 ? -30.147 10.921 -2.361 1.00 83.38 69 SER A C 1
ATOM 525 O O . SER A 1 69 ? -30.549 11.273 -1.247 1.00 83.38 69 SER A O 1
ATOM 527 N N . ALA A 1 70 ? -30.788 10.015 -3.104 1.00 83.38 70 ALA A N 1
ATOM 528 C CA . ALA A 1 70 ? -32.007 9.338 -2.668 1.00 83.38 70 ALA A CA 1
ATOM 529 C C . ALA A 1 70 ? -31.751 8.499 -1.402 1.00 83.38 70 ALA A C 1
ATOM 531 O O . ALA A 1 70 ? -32.401 8.723 -0.380 1.00 83.38 70 ALA A O 1
ATOM 532 N N . LEU A 1 71 ? -30.725 7.639 -1.415 1.00 82.88 71 LEU A N 1
ATOM 533 C CA . LEU A 1 71 ? -30.328 6.801 -0.271 1.00 82.88 71 LEU A CA 1
ATOM 534 C C . LEU A 1 71 ? -29.952 7.623 0.975 1.00 82.88 71 LEU A C 1
ATOM 536 O O . LEU A 1 71 ? -30.309 7.283 2.106 1.00 82.88 71 LEU A O 1
ATOM 540 N N . LYS A 1 72 ? -29.266 8.756 0.787 1.00 80.31 72 LYS A N 1
ATOM 541 C CA . LYS A 1 72 ? -28.940 9.680 1.882 1.00 80.31 72 LYS A CA 1
ATOM 542 C C . LYS A 1 72 ? -30.198 10.293 2.496 1.00 80.31 72 LYS A C 1
ATOM 544 O O . LYS A 1 72 ? -30.251 10.459 3.714 1.00 80.31 72 LYS A O 1
ATOM 549 N N . THR A 1 73 ? -31.188 10.638 1.675 1.00 77.50 73 THR A N 1
ATOM 550 C CA . THR A 1 73 ? -32.435 11.277 2.128 1.00 77.50 73 THR A CA 1
ATOM 551 C C . THR A 1 73 ? -33.214 10.358 3.064 1.00 77.50 73 THR A C 1
ATOM 553 O O . THR A 1 73 ? -33.715 10.807 4.093 1.00 77.50 73 THR A O 1
ATOM 556 N N . ILE A 1 74 ? -33.214 9.055 2.778 1.00 79.25 74 ILE A N 1
ATOM 557 C CA . ILE A 1 74 ? -33.865 8.034 3.610 1.00 79.25 74 ILE A CA 1
ATOM 558 C C . ILE A 1 74 ? -32.971 7.465 4.731 1.00 79.25 74 ILE A C 1
ATOM 560 O O . ILE A 1 74 ? -33.397 6.561 5.445 1.00 79.25 74 ILE A O 1
ATOM 564 N N . LYS A 1 75 ? -31.759 8.012 4.936 1.00 80.81 75 LYS A N 1
ATOM 565 C CA . LYS A 1 75 ? -30.801 7.644 6.003 1.00 80.81 75 LYS A CA 1
ATOM 566 C C . LYS A 1 75 ? -30.414 6.154 6.042 1.00 80.81 75 LYS A C 1
ATOM 568 O O . LYS A 1 75 ? -30.258 5.587 7.120 1.00 80.81 75 LYS A O 1
ATOM 573 N N . THR A 1 76 ? -30.215 5.528 4.883 1.00 85.69 76 THR A N 1
ATOM 574 C CA . THR A 1 76 ? -29.862 4.095 4.786 1.00 85.69 76 THR A CA 1
ATOM 575 C C . THR A 1 76 ? -28.369 3.821 4.590 1.00 85.69 76 THR A C 1
ATOM 577 O O . THR A 1 76 ? -27.957 2.666 4.619 1.00 85.69 76 THR A O 1
ATOM 580 N N . ILE A 1 77 ? -27.538 4.857 4.419 1.00 91.19 77 ILE A N 1
ATOM 581 C CA . ILE A 1 77 ? -26.106 4.719 4.101 1.00 91.19 77 ILE A CA 1
ATOM 582 C C . ILE A 1 77 ? -25.221 5.621 4.970 1.00 91.19 77 ILE A C 1
ATOM 584 O O . ILE A 1 77 ? -25.598 6.743 5.325 1.00 91.19 77 ILE A O 1
ATOM 588 N N . LYS A 1 78 ? -23.998 5.170 5.271 1.00 93.44 78 LYS A N 1
ATOM 589 C CA . LYS A 1 78 ? -22.970 5.973 5.950 1.00 93.44 78 LYS A CA 1
ATOM 590 C C . LYS A 1 78 ? -22.352 6.943 4.947 1.00 93.44 78 LYS A C 1
ATOM 592 O O . LYS A 1 78 ? -21.786 6.527 3.942 1.00 93.44 78 LYS A O 1
ATOM 597 N N . THR A 1 79 ? -22.411 8.246 5.218 1.00 90.25 79 THR A N 1
ATOM 598 C CA . THR A 1 79 ? -21.791 9.280 4.357 1.00 90.25 79 THR A CA 1
ATOM 599 C C . THR A 1 79 ? -20.483 9.845 4.916 1.00 90.25 79 THR A C 1
ATOM 601 O O . THR A 1 79 ? -19.983 10.850 4.418 1.00 90.25 79 THR A O 1
ATOM 604 N N . GLY A 1 80 ? -19.978 9.261 6.001 1.00 92.06 80 GLY A N 1
ATOM 605 C CA . GLY A 1 80 ? -18.749 9.664 6.681 1.00 92.06 80 GLY A CA 1
ATOM 606 C C . GLY A 1 80 ? -18.851 9.519 8.198 1.00 92.06 80 GLY A C 1
ATOM 607 O O . GLY A 1 80 ? -19.946 9.373 8.747 1.00 92.06 80 GLY A O 1
ATOM 608 N N . ASN A 1 81 ? -17.701 9.577 8.865 1.00 94.81 81 ASN A N 1
ATOM 609 C CA . ASN A 1 81 ? -17.610 9.489 10.321 1.00 94.81 81 ASN A CA 1
ATOM 610 C C . ASN A 1 81 ? -18.200 10.743 10.979 1.00 94.81 81 ASN A C 1
ATOM 612 O O . ASN A 1 81 ? -18.180 11.849 10.414 1.00 94.81 81 ASN A O 1
ATOM 616 N N . ARG A 1 82 ? -18.747 10.563 12.181 1.00 95.31 82 ARG A N 1
ATOM 617 C CA . ARG A 1 82 ? -19.399 11.619 12.958 1.00 95.31 82 ARG A CA 1
ATOM 618 C C . ARG A 1 82 ? -18.715 11.727 14.313 1.00 95.31 82 ARG A C 1
ATOM 620 O O . ARG A 1 82 ? -18.355 10.714 14.894 1.00 95.31 82 ARG A O 1
ATOM 627 N N . TYR A 1 83 ? -18.533 12.947 14.804 1.00 96.25 83 TYR A N 1
ATOM 628 C CA . TYR A 1 83 ? -17.729 13.224 15.992 1.00 96.25 83 TYR A CA 1
ATOM 629 C C . TYR A 1 83 ? -18.467 14.122 16.973 1.00 96.25 83 TYR A C 1
ATOM 631 O O . TYR A 1 83 ? -19.204 15.019 16.564 1.00 96.25 83 TYR A O 1
ATOM 639 N N . LYS A 1 84 ? -18.228 13.942 18.270 1.00 94.62 84 LYS A N 1
ATOM 640 C CA . LYS A 1 84 ? -18.821 14.784 19.309 1.00 94.62 84 LYS A CA 1
ATOM 641 C C . LYS A 1 84 ? -17.820 15.058 20.424 1.00 94.62 84 LYS A C 1
ATOM 643 O O . LYS A 1 84 ? -17.117 14.162 20.878 1.00 94.62 84 LYS A O 1
ATOM 648 N N . ILE A 1 85 ? -17.765 16.315 20.866 1.00 94.69 85 ILE A N 1
ATOM 649 C CA . ILE A 1 85 ? -17.029 16.719 22.069 1.00 94.69 85 ILE A CA 1
ATOM 650 C C . ILE A 1 85 ? -18.063 16.942 23.169 1.00 94.69 85 ILE A C 1
ATOM 652 O O . ILE A 1 85 ? -18.745 17.970 23.170 1.00 94.69 85 ILE A O 1
ATOM 656 N N . ASP A 1 86 ? -18.191 15.969 24.064 1.00 92.88 86 ASP A N 1
ATOM 657 C CA . ASP A 1 86 ? -19.106 15.988 25.201 1.00 92.88 86 ASP A CA 1
ATOM 658 C C . ASP A 1 86 ? -18.450 15.336 26.437 1.00 92.88 86 ASP A C 1
ATOM 660 O O . ASP A 1 86 ? -17.318 14.847 26.351 1.00 92.88 86 ASP A O 1
ATOM 664 N N . PRO A 1 87 ? -19.098 15.346 27.616 1.00 93.50 87 PRO A N 1
ATOM 665 C CA . PRO A 1 87 ? -18.509 14.754 28.814 1.00 93.50 87 PRO A CA 1
ATOM 666 C C . PRO A 1 87 ? -18.141 13.270 28.664 1.00 93.50 87 PRO A C 1
ATOM 668 O O . PRO A 1 87 ? -17.132 12.848 29.230 1.00 93.50 87 PRO A O 1
ATOM 671 N N . LYS A 1 88 ? -18.910 12.492 27.884 1.00 93.19 88 LYS A N 1
ATOM 672 C CA . LYS A 1 88 ? -18.655 11.061 27.662 1.00 93.19 88 LYS A CA 1
ATOM 673 C C . LYS A 1 88 ? -17.405 10.865 26.812 1.00 93.19 88 LYS A C 1
ATOM 675 O O . LYS A 1 88 ? -16.516 10.118 27.209 1.00 93.19 88 LYS A O 1
ATOM 680 N N . SER A 1 89 ? -17.288 11.571 25.689 1.00 94.62 89 SER A N 1
ATOM 681 C CA . SER A 1 89 ? -16.112 11.457 24.823 1.00 94.62 89 SER A CA 1
ATOM 682 C C . SER A 1 89 ? -14.849 12.025 25.475 1.00 94.62 89 SER A C 1
ATOM 684 O O . SER A 1 89 ? -13.770 11.458 25.328 1.00 94.62 89 SER A O 1
ATOM 686 N N . ILE A 1 90 ? -14.967 13.079 26.293 1.00 95.81 90 ILE A N 1
ATOM 687 C CA . ILE A 1 90 ? -13.853 13.583 27.115 1.00 95.81 90 ILE A CA 1
ATOM 688 C C . ILE A 1 90 ? -13.406 12.542 28.148 1.00 95.81 90 ILE A C 1
ATOM 690 O O . ILE A 1 90 ? -12.210 12.434 28.423 1.00 95.81 90 ILE A O 1
ATOM 694 N N . HIS A 1 91 ? -14.336 11.795 28.744 1.00 95.38 91 HIS A N 1
ATOM 695 C CA . HIS A 1 91 ? -13.987 10.704 29.648 1.00 95.38 91 HIS A CA 1
ATOM 696 C C . HIS A 1 91 ? -13.271 9.573 28.903 1.00 95.38 91 HIS A C 1
ATOM 698 O O . HIS A 1 91 ? -12.198 9.177 29.340 1.00 95.38 91 HIS A O 1
ATOM 704 N N . LEU A 1 92 ? -13.766 9.158 27.731 1.00 94.81 92 LEU A N 1
ATOM 705 C CA . LEU A 1 92 ? -13.082 8.168 26.889 1.00 94.81 92 LEU A CA 1
ATOM 706 C C . LEU A 1 92 ? -11.647 8.585 26.552 1.00 94.81 92 LEU A C 1
ATOM 708 O O . LEU A 1 92 ? -10.743 7.761 26.669 1.00 94.81 92 LEU A O 1
ATOM 712 N N . VAL A 1 93 ? -11.432 9.862 26.209 1.00 95.00 93 VAL A N 1
ATOM 713 C CA . VAL A 1 93 ? -10.087 10.416 25.985 1.00 95.00 93 VAL A CA 1
ATOM 714 C C . VAL A 1 93 ? -9.211 10.242 27.221 1.00 95.00 93 VAL A C 1
ATOM 716 O O . VAL A 1 93 ? -8.056 9.890 27.068 1.00 95.00 93 VAL A O 1
ATOM 719 N N . LYS A 1 94 ? -9.717 10.462 28.440 1.00 93.31 94 LYS A N 1
ATOM 720 C CA . LYS A 1 94 ? -8.913 10.292 29.665 1.00 93.31 94 LYS A CA 1
ATOM 721 C C . LYS A 1 94 ? -8.511 8.841 29.917 1.00 93.31 94 LYS A C 1
ATOM 723 O O . LYS A 1 94 ? -7.366 8.619 30.297 1.00 93.31 94 LYS A O 1
ATOM 728 N N . GLU A 1 95 ? -9.442 7.910 29.720 1.00 91.56 95 GLU A N 1
ATOM 729 C CA . GLU A 1 95 ? -9.243 6.480 29.996 1.00 91.56 95 GLU A CA 1
ATOM 730 C C . GLU A 1 95 ? -8.334 5.812 28.960 1.00 91.56 95 GLU A C 1
ATOM 732 O O . GLU A 1 95 ? -7.505 4.975 29.299 1.00 91.56 95 GLU A O 1
ATOM 737 N N . ASN A 1 96 ? -8.467 6.194 27.688 1.00 90.31 96 ASN A N 1
ATOM 738 C CA . ASN A 1 96 ? -7.801 5.514 26.574 1.00 90.31 96 ASN A CA 1
ATOM 739 C C . ASN A 1 96 ? -6.563 6.258 26.056 1.00 90.31 96 ASN A C 1
ATOM 741 O O . ASN A 1 96 ? -6.003 5.862 25.034 1.00 90.31 96 ASN A O 1
ATOM 745 N N . TRP A 1 97 ? -6.138 7.350 26.702 1.00 88.25 97 TRP A N 1
ATOM 746 C CA . TRP A 1 97 ? -4.979 8.107 26.233 1.00 88.25 97 TRP A CA 1
ATOM 747 C C . TRP A 1 97 ? -3.694 7.303 26.400 1.00 88.25 97 TRP A C 1
ATOM 749 O O . TRP A 1 97 ? -3.192 7.126 27.510 1.00 88.25 97 TRP A O 1
ATOM 759 N N . GLN A 1 98 ? -3.120 6.883 25.282 1.00 77.12 98 GLN A N 1
ATOM 760 C CA . GLN A 1 98 ? -1.789 6.299 25.236 1.00 77.12 98 GLN A CA 1
ATOM 761 C C . GLN A 1 98 ? -0.825 7.398 24.793 1.00 77.12 98 GLN A C 1
ATOM 763 O O . GLN A 1 98 ? -0.850 7.815 23.637 1.00 77.12 98 GLN A O 1
ATOM 768 N N . SER A 1 99 ? -0.059 7.936 25.745 1.00 67.00 99 SER A N 1
ATOM 769 C CA . SER A 1 99 ? 0.833 9.072 25.501 1.00 67.00 99 SER A CA 1
ATOM 770 C C . SER A 1 99 ? 2.246 8.596 25.213 1.00 67.00 99 SER A C 1
ATOM 772 O O . SER A 1 99 ? 2.838 7.925 26.058 1.00 67.00 99 SER A O 1
ATOM 774 N N . ASP A 1 100 ? 2.811 9.037 24.092 1.00 66.56 100 ASP A N 1
ATOM 775 C CA . ASP A 1 100 ? 4.260 8.983 23.882 1.00 66.56 100 ASP A CA 1
ATOM 776 C C . ASP A 1 100 ? 4.938 10.197 24.563 1.00 66.56 100 ASP A C 1
ATOM 778 O O . ASP A 1 100 ? 6.112 10.147 24.916 1.00 66.56 100 ASP A O 1
ATOM 782 N N . SER A 1 101 ? 4.182 11.284 24.793 1.00 65.94 101 SER A N 1
ATOM 783 C CA . SER A 1 101 ? 4.655 12.579 25.316 1.00 65.94 101 SER A CA 1
ATOM 784 C C . SER A 1 101 ? 4.332 12.839 26.803 1.00 65.94 101 SER A C 1
ATOM 786 O O . SER A 1 101 ? 4.563 13.931 27.328 1.00 65.94 101 SER A O 1
ATOM 788 N N . GLY A 1 102 ? 3.791 11.839 27.509 1.00 71.50 102 GLY A N 1
ATOM 789 C CA . GLY A 1 102 ? 3.487 11.888 28.946 1.00 71.50 102 GLY A CA 1
ATOM 790 C C . GLY A 1 102 ? 2.133 12.512 29.336 1.00 71.50 102 GLY A C 1
ATOM 791 O O . GLY A 1 102 ? 1.296 12.870 28.505 1.00 71.50 102 GLY A O 1
ATOM 792 N N . GLU A 1 103 ? 1.896 12.619 30.646 1.00 83.25 103 GLU A N 1
ATOM 793 C CA . GLU A 1 103 ? 0.603 12.984 31.262 1.00 83.25 103 GLU A CA 1
ATOM 794 C C . GLU A 1 103 ? 0.201 14.461 31.048 1.00 83.25 103 GLU A C 1
ATOM 796 O O . GLU A 1 103 ? -0.982 14.822 31.031 1.00 83.25 103 GLU A O 1
ATOM 801 N N . ALA A 1 104 ? 1.182 15.344 30.847 1.00 86.81 104 ALA A N 1
ATOM 802 C CA . ALA A 1 104 ? 0.948 16.770 30.623 1.00 86.81 104 ALA A CA 1
ATOM 803 C C . ALA A 1 104 ? 0.173 17.030 29.318 1.00 86.81 104 ALA A C 1
ATOM 805 O O . ALA A 1 104 ? -0.769 17.833 29.306 1.00 86.81 104 ALA A O 1
ATOM 806 N N . THR A 1 105 ? 0.513 16.315 28.242 1.00 87.69 105 THR A N 1
ATOM 807 C CA . THR A 1 105 ? -0.167 16.411 26.943 1.00 87.69 105 THR A CA 1
ATOM 808 C C . THR A 1 105 ? -1.629 16.005 27.057 1.00 87.69 105 THR A C 1
ATOM 810 O O . THR A 1 105 ? -2.507 16.775 26.654 1.00 87.69 105 THR A O 1
ATOM 813 N N . LYS A 1 106 ? -1.914 14.873 27.716 1.00 91.12 106 LYS A N 1
ATOM 814 C CA . LYS A 1 106 ? -3.285 14.417 28.000 1.00 91.12 106 LYS A CA 1
ATOM 815 C C . LYS A 1 106 ? -4.101 15.506 28.693 1.00 91.12 106 LYS A C 1
ATOM 817 O O . LYS A 1 106 ? -5.195 15.863 28.253 1.00 91.12 106 LYS A O 1
ATOM 822 N N . ASN A 1 107 ? -3.545 16.098 29.749 1.00 92.50 107 ASN A N 1
ATOM 823 C CA . ASN A 1 107 ? -4.210 17.157 30.506 1.00 92.50 107 ASN A CA 1
ATOM 824 C C . ASN A 1 107 ? -4.476 18.413 29.665 1.00 92.50 107 ASN A C 1
ATOM 826 O O . ASN A 1 107 ? -5.543 19.027 29.781 1.00 92.50 107 ASN A O 1
ATOM 830 N N . ASN A 1 108 ? -3.543 18.789 28.789 1.00 93.69 108 ASN A N 1
ATOM 831 C CA . ASN A 1 108 ? -3.716 19.908 27.865 1.00 93.69 108 ASN A CA 1
ATOM 832 C C . ASN A 1 108 ? -4.821 19.639 26.835 1.00 93.69 108 ASN A C 1
ATOM 834 O O . ASN A 1 108 ? -5.668 20.512 26.613 1.00 93.69 108 ASN A O 1
ATOM 838 N N . VAL A 1 109 ? -4.871 18.430 26.270 1.00 95.31 109 VAL A N 1
ATOM 839 C CA . VAL A 1 109 ? -5.933 17.998 25.351 1.00 95.31 109 VAL A CA 1
ATOM 840 C C . VAL A 1 109 ? -7.289 18.010 26.053 1.00 95.31 109 VAL A C 1
ATOM 842 O O . VAL A 1 109 ? -8.226 18.633 25.559 1.00 95.31 109 VAL A O 1
ATOM 845 N N . VAL A 1 110 ? -7.404 17.441 27.253 1.00 95.88 110 VAL A N 1
ATOM 846 C CA . VAL A 1 110 ? -8.659 17.447 28.026 1.00 95.88 110 VAL A CA 1
ATOM 847 C C . VAL A 1 110 ? -9.126 18.877 28.332 1.00 95.88 110 VAL A C 1
ATOM 849 O O . VAL A 1 110 ? -10.308 19.190 28.176 1.00 95.88 110 VAL A O 1
ATOM 852 N N . LYS A 1 111 ? -8.217 19.782 28.724 1.00 96.25 111 LYS A N 1
ATOM 853 C CA . LYS A 1 111 ? -8.537 21.209 28.935 1.00 96.25 111 LYS A CA 1
ATOM 854 C C . LYS A 1 111 ? -8.980 21.899 27.642 1.00 96.25 111 LYS A C 1
ATOM 856 O O . LYS A 1 111 ? -9.852 22.768 27.675 1.00 96.25 111 LYS A O 1
ATOM 861 N N . LEU A 1 112 ? -8.384 21.556 26.500 1.00 96.88 112 LEU A N 1
ATOM 862 C CA . LEU A 1 112 ? -8.834 22.027 25.190 1.00 96.88 112 LEU A CA 1
ATOM 863 C C . LEU A 1 112 ? -10.249 21.529 24.881 1.00 96.88 112 LEU A C 1
ATOM 865 O O . LEU A 1 112 ? -11.110 22.348 24.567 1.00 96.88 112 LEU A O 1
ATOM 869 N N . LEU A 1 113 ? -10.512 20.231 25.033 1.00 96.50 113 LEU A N 1
ATOM 870 C CA . LEU A 1 113 ? -11.821 19.647 24.746 1.00 96.50 113 LEU A CA 1
ATOM 871 C C . LEU A 1 113 ? -12.919 20.242 25.624 1.00 96.50 113 LEU A C 1
ATOM 873 O O . LEU A 1 113 ? -13.945 20.639 25.090 1.00 96.50 113 LEU A O 1
ATOM 877 N N . LYS A 1 114 ? -12.678 20.429 26.930 1.00 95.69 114 LYS A N 1
ATOM 878 C CA . LYS A 1 114 ? -13.639 21.089 27.834 1.00 95.69 114 LYS A CA 1
ATOM 879 C C . LYS A 1 114 ? -14.052 22.477 27.335 1.00 95.69 114 LYS A C 1
ATOM 881 O O . LYS A 1 114 ? -15.235 22.801 27.359 1.00 95.69 114 LYS A O 1
ATOM 886 N N . ARG A 1 115 ? -13.102 23.270 26.827 1.00 94.56 115 ARG A N 1
ATOM 887 C CA . ARG A 1 115 ? -13.376 24.591 26.226 1.00 94.56 115 ARG A CA 1
ATOM 888 C C . ARG A 1 115 ? -14.081 24.485 24.873 1.00 94.56 115 ARG A C 1
ATOM 890 O O . ARG A 1 115 ? -14.872 25.356 24.527 1.00 94.56 115 ARG A O 1
ATOM 897 N N . ALA A 1 116 ? -13.779 23.438 24.110 1.00 93.81 116 ALA A N 1
ATOM 898 C CA . ALA A 1 116 ? -14.330 23.190 22.785 1.00 93.81 116 ALA A CA 1
ATOM 899 C C . ALA A 1 116 ? -15.677 22.441 22.795 1.00 93.81 116 ALA A C 1
ATOM 901 O O . ALA A 1 116 ? -16.285 22.330 21.727 1.00 93.81 116 ALA A O 1
ATOM 902 N N . THR A 1 117 ? -16.153 21.977 23.959 1.00 91.62 117 THR A N 1
ATOM 903 C CA . THR A 1 117 ? -17.442 21.289 24.161 1.00 91.62 117 THR A CA 1
ATOM 904 C C . THR A 1 117 ? -18.575 22.004 23.433 1.00 91.62 117 THR A C 1
ATOM 906 O O . THR A 1 117 ? -18.640 23.239 23.427 1.00 91.62 117 THR A O 1
ATOM 909 N N . PHE A 1 118 ? -19.455 21.249 22.778 1.00 82.19 118 PHE A N 1
ATOM 910 C CA . PHE A 1 118 ? -20.622 21.820 22.107 1.00 82.19 118 PHE A CA 1
ATOM 911 C C . PHE A 1 118 ? -21.676 22.226 23.149 1.00 82.19 118 PHE A C 1
ATOM 913 O O . PHE A 1 118 ? -22.032 21.424 24.002 1.00 82.19 118 PHE A O 1
ATOM 920 N N . GLN A 1 119 ? -22.136 23.483 23.101 1.00 72.88 119 GLN A N 1
ATOM 921 C CA . GLN A 1 119 ? -23.155 24.008 24.025 1.00 72.88 119 GLN A CA 1
ATOM 922 C C . GLN A 1 119 ? -24.577 23.589 23.627 1.00 72.88 119 GLN A C 1
ATOM 924 O O . GLN A 1 119 ? -25.397 23.344 24.499 1.00 72.88 119 GLN A O 1
ATOM 929 N N . ASN A 1 120 ? -24.842 23.463 22.323 1.00 67.94 120 ASN A N 1
ATOM 930 C CA . ASN A 1 120 ? -26.096 22.929 21.797 1.00 67.94 120 ASN A CA 1
ATOM 931 C C . ASN A 1 120 ? -25.877 21.486 21.334 1.00 67.94 120 ASN A C 1
ATOM 933 O O . ASN A 1 120 ? -24.905 21.212 20.627 1.00 67.94 120 ASN A O 1
ATOM 937 N N . GLU A 1 121 ? -26.807 20.599 21.691 1.00 53.34 121 GLU A N 1
ATOM 938 C CA . GLU A 1 121 ? -26.798 19.146 21.447 1.00 53.34 121 GLU A CA 1
ATOM 939 C C . GLU A 1 121 ? -26.842 18.711 19.977 1.00 53.34 121 GLU A C 1
ATOM 941 O O . GLU A 1 121 ? -26.984 17.517 19.720 1.00 53.34 121 GLU A O 1
ATOM 946 N N . GLN A 1 122 ? -26.726 19.636 19.015 1.00 60.03 122 GLN A N 1
ATOM 947 C CA . GLN A 1 122 ? -26.789 19.295 17.596 1.00 60.03 122 GLN A CA 1
ATOM 948 C C . GLN A 1 122 ? -25.915 18.075 17.295 1.00 60.03 122 GLN A C 1
ATOM 950 O O . GLN A 1 122 ? -24.766 17.995 17.744 1.00 60.03 122 GLN A O 1
ATOM 955 N N . ASP A 1 123 ? -26.526 17.137 16.566 1.00 69.25 123 ASP A N 1
ATOM 956 C CA . ASP A 1 123 ? -26.003 15.826 16.208 1.00 69.25 123 ASP A CA 1
ATOM 957 C C . ASP A 1 123 ? -24.499 15.831 15.928 1.00 69.25 123 ASP A C 1
ATOM 959 O O . ASP A 1 123 ? -23.942 16.787 15.382 1.00 69.25 123 ASP A O 1
ATOM 963 N N . ALA A 1 124 ? -23.857 14.701 16.226 1.00 88.69 124 ALA A N 1
ATOM 964 C CA . ALA A 1 124 ? -22.455 14.445 15.927 1.00 88.69 124 ALA A CA 1
ATOM 965 C C . ALA A 1 124 ? -22.022 15.049 14.570 1.00 88.69 124 ALA A C 1
ATOM 967 O O . ALA A 1 124 ? -22.671 14.864 13.539 1.00 88.69 124 ALA A O 1
ATOM 968 N N . VAL A 1 125 ? -20.925 15.805 14.572 1.00 93.06 125 VAL A N 1
ATOM 969 C CA . VAL A 1 125 ? -20.498 16.669 13.465 1.00 93.06 125 VAL A CA 1
ATOM 970 C C . VAL A 1 125 ? -19.526 15.965 12.516 1.00 93.06 125 VAL A C 1
ATOM 972 O O . VAL A 1 125 ? -18.972 14.917 12.828 1.00 93.06 125 VAL A O 1
ATOM 975 N N . SER A 1 126 ? -19.278 16.546 11.339 1.00 94.12 126 SER A N 1
ATOM 976 C CA . SER A 1 126 ? -18.242 16.044 10.418 1.00 94.12 126 SER A CA 1
ATOM 977 C C . SER A 1 126 ? -16.821 16.275 10.953 1.00 94.12 126 SER A C 1
ATOM 979 O O . SER A 1 126 ? -16.595 17.208 11.727 1.00 94.12 126 SER A O 1
ATOM 981 N N . LEU A 1 127 ? -15.832 15.519 10.455 1.00 94.69 127 LEU A N 1
ATOM 982 C CA . LEU A 1 127 ? -14.413 15.748 10.777 1.00 94.69 127 LEU A CA 1
ATOM 983 C C . LEU A 1 127 ? -13.955 17.178 10.442 1.00 94.69 127 LEU A C 1
ATOM 985 O O . LEU A 1 127 ? -13.185 17.778 11.190 1.00 94.69 127 LEU A O 1
ATOM 989 N N . LYS A 1 128 ? -14.445 17.758 9.337 1.00 95.06 128 LYS A N 1
ATOM 990 C CA . LYS A 1 128 ? -14.142 19.149 8.956 1.00 95.06 128 LYS A CA 1
ATOM 991 C C . LYS A 1 128 ? -14.638 20.124 10.025 1.00 95.06 128 LYS A C 1
ATOM 993 O O . LYS A 1 128 ? -13.882 20.982 10.472 1.00 95.06 128 LYS A O 1
ATOM 998 N N . SER A 1 129 ? -15.884 19.959 10.468 1.00 94.31 129 SER A N 1
ATOM 999 C CA . SER A 1 129 ? -16.488 20.775 11.526 1.00 94.31 129 SER A CA 1
ATOM 1000 C C . SER A 1 129 ? -15.761 20.602 12.863 1.00 94.31 129 SER A C 1
ATOM 1002 O O . SER A 1 129 ? -15.507 21.596 13.543 1.00 94.31 129 SER A O 1
ATOM 1004 N N . LEU A 1 130 ? -15.363 19.371 13.210 1.00 95.19 130 LEU A N 1
ATOM 1005 C CA . LEU A 1 130 ? -14.551 19.086 14.394 1.00 95.19 130 LEU A CA 1
ATOM 1006 C C . LEU A 1 130 ? -13.203 19.818 14.336 1.00 95.19 130 LEU A C 1
ATOM 1008 O O . LEU A 1 130 ? -12.847 20.517 15.281 1.00 95.19 130 LEU A O 1
ATOM 1012 N N . LYS A 1 131 ? -12.470 19.714 13.219 1.00 95.62 131 LYS A N 1
ATOM 1013 C CA . LYS A 1 131 ? -11.180 20.399 13.025 1.00 95.62 131 LYS A CA 1
ATOM 1014 C C . LYS A 1 131 ? -11.321 21.916 13.157 1.00 95.62 131 LYS A C 1
ATOM 1016 O O . LYS A 1 131 ? -10.530 22.540 13.862 1.00 95.62 131 LYS A O 1
ATOM 1021 N N . THR A 1 132 ? -12.349 22.509 12.545 1.00 94.88 132 THR A N 1
ATOM 1022 C CA . THR A 1 132 ? -12.643 23.945 12.686 1.00 94.88 132 THR A CA 1
ATOM 1023 C C . THR A 1 132 ? -12.942 24.320 14.137 1.00 94.88 132 THR A C 1
ATOM 1025 O O . THR A 1 132 ? -12.437 25.334 14.623 1.00 94.88 132 THR A O 1
ATOM 1028 N N . ARG A 1 133 ? -13.719 23.494 14.852 1.00 93.62 133 ARG A N 1
ATOM 1029 C CA . ARG A 1 133 ? -14.013 23.694 16.276 1.00 93.62 133 ARG A CA 1
ATOM 1030 C C . ARG A 1 133 ? -12.729 23.663 17.101 1.00 93.62 133 ARG A C 1
ATOM 1032 O O . ARG A 1 133 ? -12.458 24.632 17.797 1.00 93.62 133 ARG A O 1
ATOM 1039 N N . LEU A 1 134 ? -11.919 22.612 16.989 1.00 95.44 134 LEU A N 1
ATOM 1040 C CA . LEU A 1 134 ? -10.664 22.484 17.737 1.00 95.44 134 LEU A CA 1
ATOM 1041 C C . LEU A 1 134 ? -9.721 23.659 17.450 1.00 95.44 134 LEU A C 1
ATOM 1043 O O . LEU A 1 134 ? -9.260 24.299 18.390 1.00 95.44 134 LEU A O 1
ATOM 1047 N N . LYS A 1 135 ? -9.535 24.031 16.176 1.00 95.19 135 LYS A N 1
ATOM 1048 C CA . LYS A 1 135 ? -8.699 25.175 15.775 1.00 95.19 135 LYS A CA 1
ATOM 1049 C C . LYS A 1 135 ? -9.138 26.492 16.428 1.00 95.19 135 LYS A C 1
ATOM 1051 O O . LYS A 1 135 ? -8.287 27.294 16.795 1.00 95.19 135 LYS A O 1
ATOM 1056 N N . LYS A 1 136 ? -10.446 26.718 16.605 1.00 94.50 136 LYS A N 1
ATOM 1057 C CA . LYS A 1 136 ? -10.977 27.931 17.256 1.00 94.50 136 LYS A CA 1
ATOM 1058 C C . LYS A 1 136 ? -10.551 28.050 18.727 1.00 94.50 136 LYS A C 1
ATOM 1060 O O . LYS A 1 136 ? -10.338 29.161 19.206 1.00 94.50 136 LYS A O 1
ATOM 1065 N N . TYR A 1 137 ? -10.445 26.933 19.448 1.00 95.38 137 TYR A N 1
ATOM 1066 C CA . TYR A 1 137 ? -10.136 26.923 20.887 1.00 95.38 137 TYR A CA 1
ATOM 1067 C C . TYR A 1 137 ? -8.669 26.585 21.198 1.00 95.38 137 TYR A C 1
ATOM 1069 O O . TYR A 1 137 ? -8.189 26.867 22.302 1.00 95.38 137 TYR A O 1
ATOM 1077 N N . ASP A 1 138 ? -7.937 26.023 20.237 1.00 95.94 138 ASP A N 1
ATOM 1078 C CA . ASP A 1 138 ? -6.546 25.604 20.387 1.00 95.94 138 ASP A CA 1
ATOM 1079 C C . ASP A 1 138 ? -5.544 26.754 20.196 1.00 95.94 138 ASP A C 1
ATOM 1081 O O . ASP A 1 138 ? -4.753 26.796 19.254 1.00 95.94 138 ASP A O 1
ATOM 1085 N N . ARG A 1 139 ? -5.556 27.706 21.137 1.00 92.25 139 ARG A N 1
ATOM 1086 C CA . ARG A 1 139 ? -4.650 28.872 21.131 1.00 92.25 139 ARG A CA 1
ATOM 1087 C C . ARG A 1 139 ? -3.163 28.511 21.246 1.00 92.25 139 ARG A C 1
ATOM 1089 O O . ARG A 1 139 ? -2.324 29.342 20.926 1.00 92.25 139 ARG A O 1
ATOM 1096 N N . LYS A 1 140 ? -2.841 27.308 21.732 1.00 91.50 140 LYS A N 1
ATOM 1097 C CA . LYS A 1 140 ? -1.463 26.839 21.963 1.00 91.50 140 LYS A CA 1
ATOM 1098 C C . LYS A 1 140 ? -0.975 25.857 20.893 1.00 91.50 140 LYS A C 1
ATOM 1100 O O . LYS A 1 140 ? 0.126 25.342 21.024 1.00 91.50 140 LYS A O 1
ATOM 1105 N N . GLN A 1 141 ? -1.773 25.607 19.851 1.00 92.00 141 GLN A N 1
ATOM 1106 C CA . GLN A 1 141 ? -1.473 24.624 18.805 1.00 92.00 141 GLN A CA 1
ATOM 1107 C C . GLN A 1 141 ? -1.184 23.215 19.358 1.00 92.00 141 GLN A C 1
ATOM 1109 O O . GLN A 1 141 ? -0.384 22.480 18.782 1.00 92.00 141 GLN A O 1
ATOM 1114 N N . ILE A 1 142 ? -1.852 22.832 20.453 1.00 91.94 142 ILE A N 1
ATOM 1115 C CA . ILE A 1 142 ? -1.719 21.528 21.120 1.00 91.94 142 ILE A CA 1
ATOM 1116 C C . ILE A 1 142 ? -1.926 20.399 20.109 1.00 91.94 142 ILE A C 1
ATOM 1118 O O . ILE A 1 142 ? -1.127 19.475 20.049 1.00 91.94 142 ILE A O 1
ATOM 1122 N N . ILE A 1 143 ? -2.954 20.496 19.259 1.00 91.88 143 ILE A N 1
ATOM 1123 C CA . ILE A 1 143 ? -3.273 19.455 18.272 1.00 91.88 143 ILE A CA 1
ATOM 1124 C C . ILE A 1 143 ? -2.139 19.262 17.255 1.00 91.88 143 ILE A C 1
ATOM 1126 O O . ILE A 1 143 ? -1.952 18.159 16.756 1.00 91.88 143 ILE A O 1
ATOM 1130 N N . ARG A 1 144 ? -1.371 20.316 16.943 1.00 88.56 144 ARG A N 1
ATOM 1131 C CA . ARG A 1 144 ? -0.252 20.250 15.985 1.00 88.56 144 ARG A CA 1
ATOM 1132 C C . ARG A 1 144 ? 0.986 19.564 16.571 1.00 88.56 144 ARG A C 1
ATOM 1134 O O . ARG A 1 144 ? 1.830 19.113 15.804 1.00 88.56 144 ARG A O 1
ATOM 1141 N N . GLN A 1 145 ? 1.094 19.536 17.896 1.00 87.44 145 GLN A N 1
ATOM 1142 C CA . GLN A 1 145 ? 2.212 18.939 18.631 1.00 87.44 145 GLN A CA 1
ATOM 1143 C C . GLN A 1 145 ? 2.009 17.443 18.887 1.00 87.44 145 GLN A C 1
ATOM 1145 O O . GLN A 1 145 ? 2.973 16.757 19.202 1.00 87.44 145 GLN A O 1
ATOM 1150 N N . LEU A 1 146 ? 0.776 16.945 18.746 1.00 87.25 146 LEU A N 1
ATOM 1151 C CA . LEU A 1 146 ? 0.473 15.533 18.956 1.00 87.25 146 LEU A CA 1
ATOM 1152 C C . LEU A 1 146 ? 1.246 14.653 17.973 1.00 87.25 146 LEU A C 1
ATOM 1154 O O . LEU A 1 146 ? 1.341 14.975 16.779 1.00 87.25 146 LEU A O 1
ATOM 1158 N N . SER A 1 147 ? 1.727 13.513 18.474 1.00 84.88 147 SER A N 1
ATOM 1159 C CA . SER A 1 147 ? 2.134 12.414 17.599 1.00 84.88 147 SER A CA 1
ATOM 1160 C C . SER A 1 147 ? 0.923 11.922 16.802 1.00 84.88 147 SER A C 1
ATOM 1162 O O . SER A 1 147 ? -0.235 12.175 17.160 1.00 84.88 147 SER A O 1
ATOM 1164 N N . ASP A 1 148 ? 1.155 11.203 15.706 1.00 85.75 148 ASP A N 1
ATOM 1165 C CA . ASP A 1 148 ? 0.039 10.691 14.912 1.00 85.75 148 ASP A CA 1
ATOM 1166 C C . ASP A 1 148 ? -0.783 9.672 15.732 1.00 85.75 148 ASP A C 1
ATOM 1168 O O . ASP A 1 148 ? -2.015 9.699 15.687 1.00 85.75 148 ASP A O 1
ATOM 1172 N N . ARG A 1 149 ? -0.134 8.867 16.590 1.00 85.88 149 ARG A N 1
ATOM 1173 C CA . ARG A 1 149 ? -0.805 7.961 17.542 1.00 85.88 149 ARG A CA 1
ATOM 1174 C C . ARG A 1 149 ? -1.753 8.713 18.477 1.00 85.88 149 ARG A C 1
ATOM 1176 O O . ARG A 1 149 ? -2.918 8.334 18.607 1.00 85.88 149 ARG A O 1
ATOM 1183 N N . GLU A 1 150 ? -1.284 9.790 19.101 1.00 89.38 150 GLU A N 1
ATOM 1184 C CA . GLU A 1 150 ? -2.086 10.622 20.007 1.00 89.38 150 GLU A CA 1
ATOM 1185 C C . GLU A 1 150 ? -3.235 11.319 19.265 1.00 89.38 150 GLU A C 1
ATOM 1187 O O . GLU A 1 150 ? -4.375 11.349 19.737 1.00 89.38 150 GLU A O 1
ATOM 1192 N N . TYR A 1 151 ? -2.959 11.845 18.068 1.00 92.44 151 TYR A N 1
ATOM 1193 C CA . TYR A 1 151 ? -3.958 12.495 17.228 1.00 92.44 151 TYR A CA 1
ATOM 1194 C C . TYR A 1 151 ? -5.085 11.537 16.830 1.00 92.44 151 TYR A C 1
ATOM 1196 O O . TYR A 1 151 ? -6.264 11.887 16.932 1.00 92.44 151 TYR A O 1
ATOM 1204 N N . TYR A 1 152 ? -4.753 10.323 16.399 1.00 93.69 152 TYR A N 1
ATOM 1205 C CA . TYR A 1 152 ? -5.767 9.350 16.015 1.00 93.69 152 TYR A CA 1
ATOM 1206 C C . TYR A 1 152 ? -6.482 8.729 17.224 1.00 93.69 152 TYR A C 1
ATOM 1208 O O . TYR A 1 152 ? -7.687 8.504 17.143 1.00 93.69 152 TYR A O 1
ATOM 1216 N N . THR A 1 153 ? -5.812 8.568 18.371 1.00 93.56 153 THR A N 1
ATOM 1217 C CA . THR A 1 153 ? -6.462 8.188 19.644 1.00 93.56 153 THR A CA 1
ATOM 1218 C C . THR A 1 153 ? -7.508 9.223 20.065 1.00 93.56 153 THR A C 1
ATOM 1220 O O . THR A 1 153 ? -8.614 8.872 20.484 1.00 93.56 153 THR A O 1
ATOM 1223 N N . LEU A 1 154 ? -7.195 10.516 19.904 1.00 95.56 154 LEU A N 1
ATOM 1224 C CA . LEU A 1 154 ? -8.160 11.591 20.113 1.00 95.56 154 LEU A CA 1
ATOM 1225 C C . LEU A 1 154 ? -9.370 11.432 19.186 1.00 95.56 154 LEU A C 1
ATOM 1227 O O . LEU A 1 154 ? -10.505 11.504 19.651 1.00 95.56 154 LEU A O 1
ATOM 1231 N N . LEU A 1 155 ? -9.149 11.230 17.884 1.00 97.19 155 LEU A N 1
ATOM 1232 C CA . LEU A 1 155 ? -10.250 11.069 16.931 1.00 97.19 155 LEU A CA 1
ATOM 1233 C C . LEU A 1 155 ? -11.121 9.852 17.257 1.00 97.19 155 LEU A C 1
ATOM 1235 O O . LEU A 1 155 ? -12.343 9.971 17.210 1.00 97.19 155 LEU A O 1
ATOM 1239 N N . ASP A 1 156 ? -10.512 8.737 17.650 1.00 97.31 156 ASP A N 1
ATOM 1240 C CA . ASP A 1 156 ? -11.212 7.500 17.989 1.00 97.31 156 ASP A CA 1
ATOM 1241 C C . ASP A 1 156 ? -12.150 7.646 19.189 1.00 97.31 156 ASP A C 1
ATOM 1243 O O . ASP A 1 156 ? -13.281 7.154 19.176 1.00 97.31 156 ASP A O 1
ATOM 1247 N N . CYS A 1 157 ? -11.696 8.354 20.224 1.00 96.81 157 CYS A N 1
ATOM 1248 C CA . CYS A 1 157 ? -12.500 8.624 21.414 1.00 96.81 157 CYS A CA 1
ATOM 1249 C C . CYS A 1 157 ? -13.648 9.612 21.147 1.00 96.81 157 CYS A C 1
ATOM 1251 O O . CYS A 1 157 ? -14.658 9.594 21.851 1.00 96.81 157 CYS A O 1
ATOM 1253 N N . LEU A 1 158 ? -13.493 10.504 20.163 1.00 97.00 158 LEU A N 1
ATOM 1254 C CA . LEU A 1 158 ? -14.509 11.495 19.798 1.00 97.00 158 LEU A CA 1
ATOM 1255 C C . LEU A 1 158 ? -15.525 10.964 18.777 1.00 97.00 158 LEU A C 1
ATOM 1257 O O . LEU A 1 158 ? -16.583 11.577 18.600 1.00 97.00 158 LEU A O 1
ATOM 1261 N N . GLU A 1 159 ? -15.215 9.870 18.084 1.00 97.50 159 GLU A N 1
ATOM 1262 C CA . GLU A 1 159 ? -16.081 9.270 17.073 1.00 97.50 159 GLU A CA 1
ATOM 1263 C C . GLU A 1 159 ? -17.374 8.712 17.683 1.00 97.50 159 GLU A C 1
ATOM 1265 O O . GLU A 1 159 ? -17.417 8.260 18.825 1.00 97.50 159 GLU A O 1
ATOM 1270 N N . GLN A 1 160 ? -18.460 8.795 16.921 1.00 95.56 160 GLN A N 1
ATOM 1271 C CA . GLN A 1 160 ? -19.800 8.384 17.317 1.00 95.56 160 GLN A CA 1
ATOM 1272 C C . GLN A 1 160 ? -20.323 7.313 16.363 1.00 95.56 160 GLN A C 1
ATOM 1274 O O . GLN A 1 160 ? -20.072 7.369 15.156 1.00 95.56 160 GLN A O 1
ATOM 1279 N N . LYS A 1 161 ? -21.120 6.378 16.892 1.00 94.00 161 LYS A N 1
ATOM 1280 C CA . LYS A 1 161 ? -21.822 5.389 16.069 1.00 94.00 161 LYS A CA 1
ATOM 1281 C C . LYS A 1 161 ? -22.728 6.076 15.045 1.00 94.00 161 LYS A C 1
ATOM 1283 O O . LYS A 1 161 ? -23.404 7.060 15.349 1.00 94.00 161 LYS A O 1
ATOM 1288 N N . VAL A 1 162 ? -22.765 5.529 13.836 1.00 93.31 162 VAL A N 1
ATOM 1289 C CA . VAL A 1 162 ? -23.648 5.990 12.761 1.00 93.31 162 VAL A CA 1
ATOM 1290 C C . VAL A 1 162 ? -24.652 4.880 12.494 1.00 93.31 162 VAL A C 1
ATOM 1292 O O . VAL A 1 162 ? -24.282 3.839 11.959 1.00 93.31 162 VAL A O 1
ATOM 1295 N N . ILE A 1 163 ? -25.902 5.087 12.910 1.00 92.88 163 ILE A N 1
ATOM 1296 C CA . ILE A 1 163 ? -26.943 4.053 12.912 1.00 92.88 163 ILE A CA 1
ATOM 1297 C C . ILE A 1 163 ? -28.187 4.481 12.137 1.00 92.88 163 ILE A C 1
ATOM 1299 O O . ILE A 1 163 ? -28.455 5.672 11.964 1.00 92.88 163 ILE A O 1
ATOM 1303 N N . ASN A 1 164 ? -28.958 3.496 11.693 1.00 90.62 164 ASN A N 1
ATOM 1304 C CA . ASN A 1 164 ? -30.322 3.699 11.246 1.00 90.62 164 ASN A CA 1
ATOM 1305 C C . ASN A 1 164 ? -31.211 3.941 12.475 1.00 90.62 164 ASN A C 1
ATOM 1307 O O . ASN A 1 164 ? -31.308 3.089 13.352 1.00 90.62 164 ASN A O 1
ATOM 1311 N N . ASN A 1 165 ? -31.892 5.085 12.538 1.00 85.56 165 ASN A N 1
ATOM 1312 C CA . ASN A 1 165 ? -32.728 5.428 13.694 1.00 85.56 165 ASN A CA 1
ATOM 1313 C C . ASN A 1 165 ? -33.940 4.497 13.884 1.00 85.56 165 ASN A C 1
ATOM 1315 O O . ASN A 1 165 ? -34.507 4.485 14.970 1.00 85.56 165 ASN A O 1
ATOM 1319 N N . LYS A 1 166 ? -34.358 3.761 12.845 1.00 87.56 166 LYS A N 1
ATOM 1320 C CA . LYS A 1 166 ? -35.491 2.828 12.914 1.00 87.56 166 LYS A CA 1
ATOM 1321 C C . LYS A 1 166 ? -35.066 1.436 13.373 1.00 87.56 166 LYS A C 1
ATOM 1323 O O . LYS A 1 166 ? -35.732 0.862 14.222 1.00 87.56 166 LYS A O 1
ATOM 1328 N N . THR A 1 167 ? -33.984 0.896 12.805 1.00 89.38 167 THR A N 1
ATOM 1329 C CA . THR A 1 167 ? -33.534 -0.482 13.089 1.00 89.38 167 THR A CA 1
ATOM 1330 C C . THR A 1 167 ? -32.471 -0.552 14.184 1.00 89.38 167 THR A C 1
ATOM 1332 O O . THR A 1 167 ? -32.234 -1.613 14.744 1.00 89.38 167 THR A O 1
ATOM 1335 N N . GLY A 1 168 ? -31.809 0.564 14.500 1.00 89.50 168 GLY A N 1
ATOM 1336 C CA . GLY A 1 168 ? -30.668 0.606 15.418 1.00 89.50 168 GLY A CA 1
ATOM 1337 C C . GLY A 1 168 ? -29.364 0.060 14.823 1.00 89.50 168 GLY A C 1
ATOM 1338 O O . GLY A 1 168 ? -28.314 0.177 15.455 1.00 89.50 168 GLY A O 1
ATOM 1339 N N . GLU A 1 169 ? -29.406 -0.490 13.609 1.00 91.94 169 GLU A N 1
ATOM 1340 C CA . GLU A 1 169 ? -28.258 -1.102 12.944 1.00 91.94 169 GLU A CA 1
ATOM 1341 C C . GLU A 1 169 ? -27.242 -0.062 12.476 1.00 91.94 169 GLU A C 1
ATOM 1343 O O . GLU A 1 169 ? -27.587 1.063 12.100 1.00 91.94 169 GLU A O 1
ATOM 1348 N N . ARG A 1 170 ? -25.969 -0.461 12.445 1.00 95.19 170 ARG A N 1
ATOM 1349 C CA . ARG A 1 170 ? -24.881 0.366 11.923 1.00 95.19 170 ARG A CA 1
ATOM 1350 C C . ARG A 1 170 ? -25.060 0.608 10.424 1.00 95.19 170 ARG A C 1
ATOM 1352 O O . ARG A 1 170 ? -25.178 -0.330 9.641 1.00 95.19 170 ARG A O 1
ATOM 1359 N N . LEU A 1 171 ? -24.995 1.873 10.014 1.00 95.00 171 LEU A N 1
ATOM 1360 C CA . LEU A 1 171 ? -24.963 2.229 8.599 1.00 95.00 171 LEU A CA 1
ATOM 1361 C C . LEU A 1 171 ? -23.596 1.892 7.999 1.00 95.00 171 LEU A C 1
ATOM 1363 O O . LEU A 1 171 ? -22.548 2.201 8.577 1.00 95.00 171 LEU A O 1
ATOM 1367 N N . LYS A 1 172 ? -23.623 1.313 6.801 1.00 94.88 172 LYS A N 1
ATOM 1368 C CA . LYS A 1 172 ? -22.435 0.904 6.046 1.00 94.88 172 LYS A CA 1
ATOM 1369 C C . LYS A 1 172 ? -22.134 1.879 4.918 1.00 94.88 172 LYS A C 1
ATOM 1371 O O . LYS A 1 172 ? -23.005 2.634 4.476 1.00 94.88 172 LYS A O 1
ATOM 1376 N N . GLU A 1 173 ? -20.880 1.896 4.489 1.00 93.88 173 GLU A N 1
ATOM 1377 C CA . GLU A 1 173 ? -20.487 2.605 3.277 1.00 93.88 173 GLU A CA 1
ATOM 1378 C C . GLU A 1 173 ? -21.171 1.969 2.064 1.00 93.88 173 GLU A C 1
ATOM 1380 O O . GLU A 1 173 ? -21.175 0.751 1.913 1.00 93.88 173 GLU A O 1
ATOM 1385 N N . TYR A 1 174 ? -21.763 2.804 1.212 1.00 94.12 174 TYR A N 1
ATOM 1386 C CA . TYR A 1 174 ? -22.321 2.368 -0.061 1.00 94.12 174 TYR A CA 1
ATOM 1387 C C . TYR A 1 174 ? -21.251 2.500 -1.138 1.00 94.12 174 TYR A C 1
ATOM 1389 O O . TYR A 1 174 ? -20.618 3.553 -1.247 1.00 94.12 174 TYR A O 1
ATOM 1397 N N . VAL A 1 175 ? -21.066 1.445 -1.924 1.00 96.00 175 VAL A N 1
ATOM 1398 C CA . VAL A 1 175 ? -20.121 1.379 -3.042 1.00 96.00 175 VAL A CA 1
ATOM 1399 C C . VAL A 1 175 ? -20.921 1.267 -4.330 1.00 96.00 175 VAL A C 1
ATOM 1401 O O . VAL A 1 175 ? -21.905 0.537 -4.371 1.00 96.00 175 VAL A O 1
ATOM 1404 N N . ASP A 1 176 ? -20.493 1.973 -5.370 1.00 96.19 176 ASP A N 1
ATOM 1405 C CA . ASP A 1 176 ? -21.031 1.827 -6.721 1.00 96.19 176 ASP A CA 1
ATOM 1406 C C . ASP A 1 176 ? -19.863 1.691 -7.701 1.00 96.19 176 ASP A C 1
ATOM 1408 O O . ASP A 1 176 ? -19.329 2.658 -8.254 1.00 96.19 176 ASP A O 1
ATOM 1412 N N . LEU A 1 177 ? -19.397 0.455 -7.849 1.00 95.62 177 LEU A N 1
ATOM 1413 C CA . LEU A 1 177 ? -18.211 0.131 -8.623 1.00 95.62 177 LEU A CA 1
ATOM 1414 C C . LEU A 1 177 ? -18.402 0.467 -10.111 1.00 95.62 177 LEU A C 1
ATOM 1416 O O . LEU A 1 177 ? -17.491 1.026 -10.731 1.00 95.62 177 LEU A O 1
ATOM 1420 N N . ALA A 1 178 ? -19.590 0.193 -10.656 1.00 93.69 178 ALA A N 1
ATOM 1421 C CA . ALA A 1 178 ? -19.925 0.398 -12.065 1.00 93.69 178 ALA A CA 1
ATOM 1422 C C . ALA A 1 178 ? -19.922 1.882 -12.464 1.00 93.69 178 ALA A C 1
ATOM 1424 O O . ALA A 1 178 ? -19.528 2.228 -13.576 1.00 93.69 178 ALA A O 1
ATOM 1425 N N . ASN A 1 179 ? -20.300 2.775 -11.545 1.00 94.62 179 ASN A N 1
ATOM 1426 C CA . ASN A 1 179 ? -20.350 4.218 -11.787 1.00 94.62 179 ASN A CA 1
ATOM 1427 C C . ASN A 1 179 ? -19.130 4.985 -11.243 1.00 94.62 179 ASN A C 1
ATOM 1429 O O . ASN A 1 179 ? -19.169 6.211 -11.045 1.00 94.62 179 ASN A O 1
ATOM 1433 N N . SER A 1 180 ? -18.019 4.282 -11.024 1.00 95.25 180 SER A N 1
ATOM 1434 C CA . SER A 1 180 ? -16.733 4.900 -10.705 1.00 95.25 180 SER A CA 1
ATOM 1435 C C . SER A 1 180 ? -16.165 5.647 -11.915 1.00 95.25 180 SER A C 1
ATOM 1437 O O . SER A 1 180 ? -16.095 5.120 -13.020 1.00 95.25 180 SER A O 1
ATOM 1439 N N . LYS A 1 181 ? -15.696 6.884 -11.708 1.00 94.81 181 LYS A N 1
ATOM 1440 C CA . LYS A 1 181 ? -15.060 7.706 -12.756 1.00 94.81 181 LYS A CA 1
ATOM 1441 C C . LYS A 1 181 ? -13.762 7.099 -13.282 1.00 94.81 181 LYS A C 1
ATOM 1443 O O . LYS A 1 181 ? -13.396 7.333 -14.429 1.00 94.81 181 LYS A O 1
ATOM 1448 N N . ASN A 1 182 ? -13.019 6.390 -12.432 1.00 95.31 182 ASN A N 1
ATOM 1449 C CA . ASN A 1 182 ? -11.759 5.774 -12.822 1.00 95.31 182 ASN A CA 1
ATOM 1450 C C . ASN A 1 182 ? -12.004 4.335 -13.292 1.00 95.31 182 ASN A C 1
ATOM 1452 O O . ASN A 1 182 ? -12.033 3.405 -12.489 1.00 95.31 182 ASN A O 1
ATOM 1456 N N . VAL A 1 183 ? -12.140 4.166 -14.607 1.00 95.12 183 VAL A N 1
ATOM 1457 C CA . VAL A 1 183 ? -12.407 2.863 -15.238 1.00 95.12 183 VAL A CA 1
ATOM 1458 C C . VAL A 1 183 ? -11.319 1.820 -14.955 1.00 95.12 183 VAL A C 1
ATOM 1460 O O . VAL A 1 183 ? -11.622 0.641 -14.812 1.00 95.12 183 VAL A O 1
ATOM 1463 N N . PHE A 1 184 ? -10.060 2.245 -14.806 1.00 96.69 184 PHE A N 1
ATOM 1464 C CA . PHE A 1 184 ? -8.938 1.346 -14.523 1.00 96.69 184 PHE A CA 1
ATOM 1465 C C . PHE A 1 184 ? -8.990 0.780 -13.100 1.00 96.69 184 PHE A C 1
ATOM 1467 O O . PHE A 1 184 ? -8.654 -0.380 -12.886 1.00 96.69 184 PHE A O 1
ATOM 1474 N N . SER A 1 185 ? -9.453 1.569 -12.127 1.00 96.38 185 SER A N 1
ATOM 1475 C CA . SER A 1 185 ? -9.648 1.106 -10.749 1.00 96.38 185 SER A CA 1
ATOM 1476 C C . SER A 1 185 ? -10.722 0.023 -10.693 1.00 96.38 185 SER A C 1
ATOM 1478 O O . SER A 1 185 ? -10.517 -1.002 -10.051 1.00 96.38 185 SER A O 1
ATOM 1480 N N . THR A 1 186 ? -11.826 0.216 -11.420 1.00 96.06 186 THR A N 1
ATOM 1481 C CA . THR A 1 186 ? -12.893 -0.783 -11.546 1.00 96.06 186 THR A CA 1
ATOM 1482 C C . THR A 1 186 ? -12.412 -2.044 -12.262 1.00 96.06 186 THR A C 1
ATOM 1484 O O . THR A 1 186 ? -12.653 -3.147 -11.774 1.00 96.06 186 THR A O 1
ATOM 1487 N N . GLN A 1 187 ? -11.663 -1.902 -13.361 1.00 96.12 187 GLN A N 1
ATOM 1488 C CA . GLN A 1 187 ? -11.073 -3.038 -14.073 1.00 96.12 187 GLN A CA 1
ATOM 1489 C C . GLN A 1 187 ? -10.225 -3.918 -13.146 1.00 96.12 187 GLN A C 1
ATOM 1491 O O . GLN A 1 187 ? -10.343 -5.134 -13.197 1.00 96.12 187 GLN A O 1
ATOM 1496 N N . ILE A 1 188 ? -9.418 -3.331 -12.261 1.00 98.00 188 ILE A N 1
ATOM 1497 C CA . ILE A 1 188 ? -8.553 -4.090 -11.343 1.00 98.00 188 ILE A CA 1
ATOM 1498 C C . ILE A 1 188 ? -9.357 -5.039 -10.438 1.00 98.00 188 ILE A C 1
ATOM 1500 O O . ILE A 1 188 ? -8.940 -6.182 -10.253 1.00 98.00 188 ILE A O 1
ATOM 1504 N N . TYR A 1 189 ? -10.512 -4.613 -9.912 1.00 98.56 189 TYR A N 1
ATOM 1505 C CA . TYR A 1 189 ? -11.374 -5.498 -9.118 1.00 98.56 189 TYR A CA 1
ATOM 1506 C C . TYR A 1 189 ? -11.941 -6.643 -9.964 1.00 98.56 189 TYR A C 1
ATOM 1508 O O . TYR A 1 189 ? -11.887 -7.800 -9.546 1.00 98.56 189 TYR A O 1
ATOM 1516 N N . HIS A 1 190 ? -12.437 -6.341 -11.167 1.00 98.31 190 HIS A N 1
ATOM 1517 C CA . HIS A 1 190 ? -12.982 -7.360 -12.067 1.00 98.31 190 HIS A CA 1
ATOM 1518 C C . HIS A 1 190 ? -11.923 -8.360 -12.543 1.00 98.31 190 HIS A C 1
ATOM 1520 O O . HIS A 1 190 ? -12.207 -9.552 -12.609 1.00 98.31 190 HIS A O 1
ATOM 1526 N N . GLU A 1 191 ? -10.702 -7.914 -12.834 1.00 98.00 191 GLU A N 1
ATOM 1527 C CA . GLU A 1 191 ? -9.602 -8.792 -13.253 1.00 98.00 191 GLU A CA 1
ATOM 1528 C C . GLU A 1 191 ? -9.164 -9.720 -12.115 1.00 98.00 191 GLU A C 1
ATOM 1530 O O . GLU A 1 191 ? -8.965 -10.916 -12.335 1.00 98.00 191 GLU A O 1
ATOM 1535 N N . PHE A 1 192 ? -9.105 -9.220 -10.875 1.00 98.62 192 PHE A N 1
ATOM 1536 C CA . PHE A 1 192 ? -8.849 -10.068 -9.709 1.00 98.62 192 PHE A CA 1
ATOM 1537 C C . PHE A 1 192 ? -9.907 -11.175 -9.576 1.00 98.62 192 PHE A C 1
ATOM 1539 O O . PHE A 1 192 ? -9.564 -12.353 -9.455 1.00 98.62 192 PHE A O 1
ATOM 1546 N N . VAL A 1 193 ? -11.198 -10.820 -9.651 1.00 98.62 193 VAL A N 1
ATOM 1547 C CA . VAL A 1 193 ? -12.296 -11.802 -9.581 1.00 98.62 193 VAL A CA 1
ATOM 1548 C C . VAL A 1 193 ? -12.258 -12.758 -10.770 1.00 98.62 193 VAL A C 1
ATOM 1550 O O . VAL A 1 193 ? -12.464 -13.953 -10.593 1.00 98.62 193 VAL A O 1
ATOM 1553 N N . THR A 1 194 ? -11.925 -12.274 -11.966 1.00 98.00 194 THR A N 1
ATOM 1554 C CA . THR A 1 194 ? -11.784 -13.107 -13.168 1.00 98.00 194 THR A CA 1
ATOM 1555 C C . THR A 1 194 ? -10.715 -14.181 -12.979 1.00 98.00 194 THR A C 1
ATOM 1557 O O . THR A 1 194 ? -10.932 -15.337 -13.337 1.00 98.00 194 THR A O 1
ATOM 1560 N N . HIS A 1 195 ? -9.581 -13.848 -12.364 1.00 97.19 195 HIS A N 1
ATOM 1561 C CA . HIS A 1 195 ? -8.574 -14.846 -12.014 1.00 97.19 195 HIS A CA 1
ATOM 1562 C C . HIS A 1 195 ? -9.055 -15.821 -10.931 1.00 97.19 195 HIS A C 1
ATOM 1564 O O . HIS A 1 195 ? -8.845 -17.025 -11.070 1.00 97.19 195 HIS A O 1
ATOM 1570 N N . ALA A 1 196 ? -9.759 -15.340 -9.902 1.00 97.62 196 ALA A N 1
ATOM 1571 C CA . ALA A 1 196 ? -10.337 -16.208 -8.874 1.00 97.62 196 ALA A CA 1
ATOM 1572 C C . ALA A 1 196 ? -11.374 -17.196 -9.456 1.00 97.62 196 ALA A C 1
ATOM 1574 O O . ALA A 1 196 ? -11.382 -18.372 -9.087 1.00 97.62 196 ALA A O 1
ATOM 1575 N N . LYS A 1 197 ? -12.196 -16.761 -10.424 1.00 97.56 197 LYS A N 1
ATOM 1576 C CA . LYS A 1 197 ? -13.134 -17.620 -11.172 1.00 97.56 197 LYS A CA 1
ATOM 1577 C C . LYS A 1 197 ? -12.409 -18.749 -11.899 1.00 97.56 197 LYS A C 1
ATOM 1579 O O . LYS A 1 197 ? -12.814 -19.901 -11.812 1.00 97.56 197 LYS A O 1
ATOM 1584 N N . LYS A 1 198 ? -11.304 -18.435 -12.584 1.00 95.31 198 LYS A N 1
ATOM 1585 C CA . LYS A 1 198 ? -10.510 -19.436 -13.319 1.00 95.31 198 LYS A CA 1
ATOM 1586 C C . LYS A 1 198 ? -9.869 -20.475 -12.401 1.00 95.31 198 LYS A C 1
ATOM 1588 O O . LYS A 1 198 ? -9.833 -21.648 -12.755 1.00 95.31 198 LYS A O 1
ATOM 1593 N N . ILE A 1 199 ? -9.379 -20.051 -11.236 1.00 92.12 199 ILE A N 1
ATOM 1594 C CA . ILE A 1 199 ? -8.748 -20.941 -10.249 1.00 92.12 199 ILE A CA 1
ATOM 1595 C C . ILE A 1 199 ? -9.779 -21.881 -9.616 1.00 92.12 199 ILE A C 1
ATOM 1597 O O . ILE A 1 199 ? -9.541 -23.082 -9.509 1.00 92.12 199 ILE A O 1
ATOM 1601 N N . SER A 1 200 ? -10.931 -21.337 -9.226 1.00 94.56 200 SER A N 1
ATOM 1602 C CA . SER A 1 200 ? -12.006 -22.084 -8.562 1.00 94.56 200 SER A CA 1
ATOM 1603 C C . SER A 1 200 ? -12.876 -22.905 -9.512 1.00 94.56 200 SER A C 1
ATOM 1605 O O . SER A 1 200 ? -13.543 -23.841 -9.077 1.00 94.56 200 SER A O 1
ATOM 1607 N N . ASN A 1 201 ? -12.893 -22.551 -10.803 1.00 94.25 201 ASN A N 1
ATOM 1608 C CA . ASN A 1 201 ? -13.898 -22.999 -11.766 1.00 94.25 201 ASN A CA 1
ATOM 1609 C C . ASN A 1 201 ? -15.340 -22.731 -11.275 1.00 94.25 201 ASN A C 1
ATOM 1611 O O . ASN A 1 201 ? -16.241 -23.545 -11.476 1.00 94.25 201 ASN A O 1
ATOM 1615 N N . ASN A 1 202 ? -15.542 -21.599 -10.593 1.00 94.19 202 ASN A N 1
ATOM 1616 C CA . ASN A 1 202 ? -16.820 -21.161 -10.039 1.00 94.19 202 ASN A CA 1
ATOM 1617 C C . ASN A 1 202 ? -17.147 -19.746 -10.536 1.00 94.19 202 ASN A C 1
ATOM 1619 O O . ASN A 1 202 ? -16.288 -18.866 -10.536 1.00 94.19 202 ASN A O 1
ATOM 1623 N N . GLU A 1 203 ? -18.401 -19.511 -10.924 1.00 94.69 203 GLU A N 1
ATOM 1624 C CA . GLU A 1 203 ? -18.881 -18.196 -11.361 1.00 94.69 203 GLU A CA 1
ATOM 1625 C C . GLU A 1 203 ? -18.928 -17.148 -10.247 1.00 94.69 203 GLU A C 1
ATOM 1627 O O . GLU A 1 203 ? -18.907 -15.954 -10.538 1.00 94.69 203 GLU A O 1
ATOM 1632 N N . SER A 1 204 ? -18.973 -17.571 -8.985 1.00 97.19 204 SER A N 1
ATOM 1633 C CA . SER A 1 204 ? -18.917 -16.688 -7.821 1.00 97.19 204 SER A CA 1
ATOM 1634 C C . SER A 1 204 ? -17.856 -17.199 -6.839 1.00 97.19 204 SER A C 1
ATOM 1636 O O . SER A 1 204 ? -18.203 -17.850 -5.850 1.00 97.19 204 SER A O 1
ATOM 1638 N N . PRO A 1 205 ? -16.562 -16.941 -7.103 1.00 98.25 205 PRO A N 1
ATOM 1639 C CA . PRO A 1 205 ? -15.461 -17.452 -6.293 1.00 98.25 205 PRO A CA 1
ATOM 1640 C C . PRO A 1 205 ? -15.500 -16.874 -4.878 1.00 98.25 205 PRO A C 1
ATOM 1642 O O . PRO A 1 205 ? -15.881 -15.717 -4.676 1.00 98.25 205 PRO A O 1
ATOM 1645 N N . ASN A 1 206 ? -15.050 -17.656 -3.900 1.00 98.56 206 ASN A N 1
ATOM 1646 C CA . ASN A 1 206 ? -14.926 -17.221 -2.515 1.00 98.56 206 ASN A CA 1
ATOM 1647 C C . ASN A 1 206 ? -13.700 -16.314 -2.369 1.00 98.56 206 ASN A C 1
ATOM 1649 O O . ASN A 1 206 ? -12.555 -16.776 -2.401 1.00 98.56 206 ASN A O 1
ATOM 1653 N N . VAL A 1 207 ? -13.934 -15.013 -2.187 1.00 98.81 207 VAL A N 1
ATOM 1654 C CA . VAL A 1 207 ? -12.867 -14.024 -1.992 1.00 98.81 207 VAL A CA 1
ATOM 1655 C C . VAL A 1 207 ? -12.842 -13.570 -0.541 1.00 98.81 207 VAL A C 1
ATOM 1657 O O . VAL A 1 207 ? -13.818 -13.040 -0.016 1.00 98.81 207 VAL A O 1
ATOM 1660 N N . ILE A 1 208 ? -11.698 -13.733 0.112 1.00 98.75 208 ILE A N 1
ATOM 1661 C CA . ILE A 1 208 ? -11.456 -13.173 1.435 1.00 98.75 208 ILE A CA 1
ATOM 1662 C C . ILE A 1 208 ? -10.820 -11.800 1.296 1.00 98.75 208 ILE A C 1
ATOM 1664 O O . ILE A 1 208 ? -9.802 -11.620 0.630 1.00 98.75 208 ILE A O 1
ATOM 1668 N N . VAL A 1 209 ? -11.397 -10.832 1.994 1.00 98.62 209 VAL A N 1
ATOM 1669 C CA . VAL A 1 209 ? -10.821 -9.505 2.160 1.00 98.62 209 VAL A CA 1
ATOM 1670 C C . VAL A 1 209 ? -10.170 -9.414 3.532 1.00 98.62 209 VAL A C 1
ATOM 1672 O O . VAL A 1 209 ? -10.811 -9.661 4.554 1.00 98.62 209 VAL A O 1
ATOM 1675 N N . LEU A 1 210 ? -8.918 -8.968 3.546 1.00 98.62 210 LEU A N 1
ATOM 1676 C CA . LEU A 1 210 ? -8.153 -8.677 4.748 1.00 98.62 210 LEU A CA 1
ATOM 1677 C C . LEU A 1 210 ? -7.863 -7.186 4.847 1.00 98.62 210 LEU A C 1
ATOM 1679 O O . LEU A 1 210 ? -7.322 -6.571 3.927 1.00 98.62 210 LEU A O 1
ATOM 1683 N N . THR A 1 211 ? -8.168 -6.617 6.007 1.00 98.50 211 THR A N 1
ATOM 1684 C CA . THR A 1 211 ? -7.841 -5.228 6.355 1.00 98.50 211 THR A CA 1
ATOM 1685 C C . THR A 1 211 ? -6.606 -5.125 7.261 1.00 98.50 211 THR A C 1
ATOM 1687 O O . THR A 1 211 ? -6.421 -4.141 7.976 1.00 98.50 211 THR A O 1
ATOM 1690 N N . ALA A 1 212 ? -5.741 -6.144 7.214 1.00 97.81 212 ALA A N 1
ATOM 1691 C CA . ALA A 1 212 ? -4.592 -6.342 8.095 1.00 97.81 212 ALA A CA 1
ATOM 1692 C C . ALA A 1 212 ? -3.528 -5.233 8.030 1.00 97.81 212 ALA A C 1
ATOM 1694 O O . ALA A 1 212 ? -2.672 -5.156 8.910 1.00 97.81 212 ALA A O 1
ATOM 1695 N N . SER A 1 213 ? -3.527 -4.393 6.989 1.00 97.75 213 SER A N 1
ATOM 1696 C CA . SER A 1 213 ? -2.621 -3.242 6.907 1.00 97.75 213 SER A CA 1
ATOM 1697 C C . SER A 1 213 ? -3.157 -2.015 7.653 1.00 97.75 213 SER A C 1
ATOM 1699 O O . SER A 1 213 ? -2.434 -1.039 7.815 1.00 97.75 213 SER A O 1
ATOM 1701 N N . ALA A 1 214 ? -4.418 -1.995 8.091 1.00 96.75 214 ALA A N 1
ATOM 1702 C CA . ALA A 1 214 ? -5.010 -0.792 8.669 1.00 96.75 214 ALA A CA 1
ATOM 1703 C C . ALA A 1 214 ? -4.743 -0.637 10.175 1.00 96.75 214 ALA A C 1
ATOM 1705 O O . ALA A 1 214 ? -4.782 -1.594 10.949 1.00 96.75 214 ALA A O 1
ATOM 1706 N N . ARG A 1 215 ? -4.585 0.623 10.601 1.00 95.69 215 ARG A N 1
ATOM 1707 C CA . ARG A 1 215 ? -4.649 1.035 12.014 1.00 95.69 215 ARG A CA 1
ATOM 1708 C C . ARG A 1 215 ? -6.014 0.695 12.629 1.00 95.69 215 ARG A C 1
ATOM 1710 O O . ARG A 1 215 ? -6.104 0.162 13.730 1.00 95.69 215 ARG A O 1
ATOM 1717 N N . ASP A 1 216 ? -7.084 1.002 11.902 1.00 97.50 216 ASP A N 1
ATOM 1718 C CA . ASP A 1 216 ? -8.445 0.572 12.217 1.00 97.50 216 ASP A CA 1
ATOM 1719 C C . ASP A 1 216 ? -8.859 -0.514 11.207 1.00 97.50 216 ASP A C 1
ATOM 1721 O O . ASP A 1 216 ? -9.156 -0.187 10.054 1.00 97.50 216 ASP A O 1
ATOM 1725 N N . PRO A 1 217 ? -8.862 -1.804 11.591 1.00 97.06 217 PRO A N 1
ATOM 1726 C CA . PRO A 1 217 ? -9.146 -2.895 10.664 1.00 97.06 217 PRO A CA 1
ATOM 1727 C C . PRO A 1 217 ? -10.618 -2.920 10.225 1.00 97.06 217 PRO A C 1
ATOM 1729 O O . PRO A 1 217 ? -10.960 -3.594 9.258 1.00 97.06 217 PRO A O 1
ATOM 1732 N N . PHE A 1 218 ? -11.508 -2.182 10.883 1.00 98.12 218 PHE A N 1
ATOM 1733 C CA . PHE A 1 218 ? -12.940 -2.222 10.596 1.00 98.12 218 PHE A CA 1
ATOM 1734 C C . PHE A 1 218 ? -13.357 -1.205 9.529 1.00 98.12 218 PHE A C 1
ATOM 1736 O O . PHE A 1 218 ? -14.315 -1.441 8.794 1.00 98.12 218 PHE A O 1
ATOM 1743 N N . GLU A 1 219 ? -12.623 -0.094 9.413 1.00 95.75 219 GLU A N 1
ATOM 1744 C CA . GLU A 1 219 ? -13.011 1.076 8.613 1.00 95.75 219 GLU A CA 1
ATOM 1745 C C . GLU A 1 219 ? -13.304 0.738 7.142 1.00 95.75 219 GLU A C 1
ATOM 1747 O O . GLU A 1 219 ? -14.290 1.217 6.585 1.00 95.75 219 GLU A O 1
ATOM 1752 N N . ALA A 1 220 ? -12.480 -0.116 6.528 1.00 96.31 220 ALA A N 1
ATOM 1753 C CA . ALA A 1 220 ? -12.582 -0.472 5.111 1.00 96.31 220 ALA A CA 1
ATOM 1754 C C . ALA A 1 220 ? -13.219 -1.852 4.854 1.00 96.31 220 ALA A C 1
ATOM 1756 O O . ALA A 1 220 ? -13.287 -2.290 3.703 1.00 96.31 220 ALA A O 1
ATOM 1757 N N . ALA A 1 221 ? -13.673 -2.558 5.896 1.00 97.69 221 ALA A N 1
ATOM 1758 C CA . ALA A 1 221 ? -14.175 -3.926 5.764 1.00 97.69 221 ALA A CA 1
ATOM 1759 C C . ALA A 1 221 ? -15.432 -3.998 4.880 1.00 97.69 221 ALA A C 1
ATOM 1761 O O . ALA A 1 221 ? -15.512 -4.832 3.976 1.00 97.69 221 ALA A O 1
ATOM 1762 N N . ASP A 1 222 ? -16.410 -3.114 5.105 1.00 97.25 222 ASP A N 1
ATOM 1763 C CA . ASP A 1 222 ? -17.646 -3.075 4.307 1.00 97.25 222 ASP A CA 1
ATOM 1764 C C . ASP A 1 222 ? -17.383 -2.633 2.860 1.00 97.25 222 ASP A C 1
ATOM 1766 O O . ASP A 1 222 ? -17.984 -3.175 1.929 1.00 97.25 222 ASP A O 1
ATOM 1770 N N . PHE A 1 223 ? -16.460 -1.682 2.669 1.00 97.75 223 PHE A N 1
ATOM 1771 C CA . PHE A 1 223 ? -16.065 -1.177 1.354 1.00 97.75 223 PHE A CA 1
ATOM 1772 C C . PHE A 1 223 ? -15.580 -2.310 0.449 1.00 97.75 223 PHE A C 1
ATOM 1774 O O . PHE A 1 223 ? -16.140 -2.535 -0.622 1.00 97.75 223 PHE A O 1
ATOM 1781 N N . TYR A 1 224 ? -14.561 -3.049 0.890 1.00 98.31 224 TYR A N 1
ATOM 1782 C CA . TYR A 1 224 ? -13.954 -4.084 0.059 1.00 98.31 224 TYR A CA 1
ATOM 1783 C C . TYR A 1 224 ? -14.883 -5.280 -0.153 1.00 98.31 224 TYR A C 1
ATOM 1785 O O . TYR A 1 224 ? -14.932 -5.796 -1.266 1.00 98.31 224 TYR A O 1
ATOM 1793 N N . GLN A 1 225 ? -15.646 -5.700 0.867 1.00 98.06 225 GLN A N 1
ATOM 1794 C CA . GLN A 1 225 ? -16.660 -6.748 0.687 1.00 98.06 225 GLN A CA 1
ATOM 1795 C C . GLN A 1 225 ? -17.648 -6.351 -0.414 1.00 98.06 225 GLN A C 1
ATOM 1797 O O . GLN A 1 225 ? -17.871 -7.107 -1.354 1.00 98.06 225 GLN A O 1
ATOM 1802 N N . THR A 1 226 ? -18.184 -5.130 -0.352 1.00 97.88 226 THR A N 1
ATOM 1803 C CA . THR A 1 226 ? -19.149 -4.650 -1.349 1.00 97.88 226 THR A CA 1
ATOM 1804 C C . THR A 1 226 ? -18.514 -4.512 -2.734 1.00 97.88 226 THR A C 1
ATOM 1806 O O . THR A 1 226 ? -19.116 -4.932 -3.718 1.00 97.88 226 THR A O 1
ATOM 1809 N N . ALA A 1 227 ? -17.290 -3.983 -2.823 1.00 98.19 227 ALA A N 1
ATOM 1810 C CA . ALA A 1 227 ? -16.578 -3.830 -4.090 1.00 98.19 227 ALA A CA 1
ATOM 1811 C C . ALA A 1 227 ? -16.326 -5.182 -4.779 1.00 98.19 227 ALA A C 1
ATOM 1813 O O . ALA A 1 227 ? -16.617 -5.326 -5.964 1.00 98.19 227 ALA A O 1
ATOM 1814 N N . PHE A 1 228 ? -15.845 -6.193 -4.049 1.00 98.69 228 PHE A N 1
ATOM 1815 C CA . PHE A 1 228 ? -15.611 -7.521 -4.623 1.00 98.69 228 PHE A CA 1
ATOM 1816 C C . PHE A 1 228 ? -16.908 -8.280 -4.928 1.00 98.69 228 PHE A C 1
ATOM 1818 O O . PHE A 1 228 ? -16.966 -8.970 -5.945 1.00 98.69 228 PHE A O 1
ATOM 1825 N N . ASN A 1 229 ? -17.965 -8.092 -4.131 1.00 98.56 229 ASN A N 1
ATOM 1826 C CA . ASN A 1 229 ? -19.295 -8.615 -4.459 1.00 98.56 229 ASN A CA 1
ATOM 1827 C C . ASN A 1 229 ? -19.814 -8.029 -5.780 1.00 98.56 229 ASN A C 1
ATOM 1829 O O . ASN A 1 229 ? -20.233 -8.771 -6.663 1.00 98.56 229 ASN A O 1
ATOM 1833 N N . GLN A 1 230 ? -19.710 -6.709 -5.971 1.00 98.19 230 GLN A N 1
ATOM 1834 C CA . GLN A 1 230 ? -20.083 -6.056 -7.234 1.00 98.19 230 GLN A CA 1
ATOM 1835 C C . GLN A 1 230 ? -19.172 -6.446 -8.405 1.00 98.19 230 GLN A C 1
ATOM 1837 O O . GLN A 1 230 ? -19.605 -6.416 -9.555 1.00 98.19 230 GLN A O 1
ATOM 1842 N N . ALA A 1 231 ? -17.928 -6.843 -8.129 1.00 98.38 231 ALA A N 1
ATOM 1843 C CA . ALA A 1 231 ? -17.029 -7.393 -9.135 1.00 98.38 231 ALA A CA 1
ATOM 1844 C C . ALA A 1 231 ? -17.357 -8.848 -9.531 1.00 98.38 231 ALA A C 1
ATOM 1846 O O . ALA A 1 231 ? -16.806 -9.331 -10.522 1.00 98.38 231 ALA A O 1
ATOM 1847 N N . GLY A 1 232 ? -18.265 -9.517 -8.806 1.00 98.38 232 GLY A N 1
ATOM 1848 C CA . GLY A 1 232 ? -18.779 -10.854 -9.115 1.00 98.38 232 GLY A CA 1
ATOM 1849 C C . GLY A 1 232 ? -18.242 -11.987 -8.234 1.00 98.38 232 GLY A C 1
ATOM 1850 O O . GLY A 1 232 ? -18.278 -13.136 -8.663 1.00 98.38 232 GLY A O 1
ATOM 1851 N N . ALA A 1 233 ? -17.697 -11.688 -7.052 1.00 98.56 233 ALA A N 1
ATOM 1852 C CA . ALA A 1 233 ? -17.258 -12.694 -6.081 1.00 98.56 233 ALA A CA 1
ATOM 1853 C C . ALA A 1 233 ? -18.279 -12.903 -4.951 1.00 98.56 233 ALA A C 1
ATOM 1855 O O . ALA A 1 233 ? -19.123 -12.048 -4.700 1.00 98.56 233 ALA A O 1
ATOM 1856 N N . ASN A 1 234 ? -18.130 -14.001 -4.206 1.00 98.50 234 ASN A N 1
ATOM 1857 C CA . ASN A 1 234 ? -18.686 -14.147 -2.863 1.00 98.50 234 ASN A CA 1
ATOM 1858 C C . ASN A 1 234 ? -17.645 -13.641 -1.851 1.00 98.50 234 ASN A C 1
ATOM 1860 O O . ASN A 1 234 ? -16.778 -14.394 -1.393 1.00 98.50 234 ASN A O 1
ATOM 1864 N N . ALA A 1 235 ? -17.669 -12.338 -1.572 1.00 98.44 235 ALA A N 1
ATOM 1865 C CA . ALA A 1 235 ? -16.648 -11.658 -0.791 1.00 98.44 235 ALA A CA 1
ATOM 1866 C C . ALA A 1 235 ? -16.988 -11.592 0.702 1.00 98.44 235 ALA A C 1
ATOM 1868 O O . ALA A 1 235 ? -18.032 -11.074 1.100 1.00 98.44 235 ALA A O 1
ATOM 1869 N N . ASN A 1 236 ? -16.051 -12.042 1.536 1.00 98.00 236 ASN A N 1
ATOM 1870 C CA . ASN A 1 236 ? -16.187 -12.059 2.989 1.00 98.00 236 ASN A CA 1
ATOM 1871 C C . ASN A 1 236 ? -14.977 -11.401 3.654 1.00 98.00 236 ASN A C 1
ATOM 1873 O O . ASN A 1 236 ? -13.831 -11.649 3.280 1.00 98.00 236 ASN A O 1
ATOM 1877 N N . TRP A 1 237 ? -15.220 -10.564 4.659 1.00 98.56 237 TRP A N 1
ATOM 1878 C CA . TRP A 1 237 ? -14.142 -10.007 5.474 1.00 98.56 237 TRP A CA 1
ATOM 1879 C C . TRP A 1 237 ? -13.718 -10.991 6.565 1.00 98.56 237 TRP A C 1
ATOM 1881 O O . TRP A 1 237 ? -14.565 -11.517 7.290 1.00 98.56 237 TRP A O 1
ATOM 1891 N N . LEU A 1 238 ? -12.407 -11.203 6.695 1.00 98.50 238 LEU A N 1
ATOM 1892 C CA . LEU A 1 238 ? -11.806 -12.043 7.729 1.00 98.50 238 LEU A CA 1
ATOM 1893 C C . LEU A 1 238 ? -10.982 -11.159 8.686 1.00 98.50 238 LEU A C 1
ATOM 1895 O O . LEU A 1 238 ? -10.069 -10.471 8.224 1.00 98.50 238 LEU A O 1
ATOM 1899 N N . PRO A 1 239 ? -11.250 -11.173 10.007 1.00 97.56 239 PRO A N 1
ATOM 1900 C CA . PRO A 1 239 ? -10.586 -10.309 10.990 1.00 97.56 239 PRO A CA 1
ATOM 1901 C C . PRO A 1 239 ? -9.165 -10.775 11.361 1.00 97.56 239 PRO A C 1
ATOM 1903 O O . PRO A 1 239 ? -8.776 -10.713 12.522 1.00 97.56 239 PRO A O 1
ATOM 1906 N N . LEU A 1 240 ? -8.376 -11.266 10.399 1.00 98.12 240 LEU A N 1
ATOM 1907 C CA . LEU A 1 240 ? -6.974 -11.611 10.637 1.00 98.12 240 LEU A CA 1
ATOM 1908 C C . LEU A 1 240 ? -6.116 -10.342 10.585 1.00 98.12 240 LEU A C 1
ATOM 1910 O O . LEU A 1 240 ? -5.730 -9.878 9.513 1.00 98.12 240 LEU A O 1
ATOM 1914 N N . ASP A 1 241 ? -5.828 -9.788 11.757 1.00 98.19 241 ASP A N 1
ATOM 1915 C CA . ASP A 1 241 ? -4.967 -8.625 11.953 1.00 98.19 241 ASP A CA 1
ATOM 1916 C C . ASP A 1 241 ? -3.858 -8.911 12.985 1.00 98.19 241 ASP A C 1
ATOM 1918 O O . ASP A 1 241 ? -3.751 -10.002 13.552 1.00 98.19 241 ASP A O 1
ATOM 1922 N N . ALA A 1 242 ? -2.991 -7.920 13.206 1.00 98.06 242 ALA A N 1
ATOM 1923 C CA . ALA A 1 242 ? -1.875 -8.028 14.141 1.00 98.06 242 ALA A CA 1
ATOM 1924 C C . ALA A 1 242 ? -2.328 -8.263 15.594 1.00 98.06 242 ALA A C 1
ATOM 1926 O O . ALA A 1 242 ? -1.638 -8.951 16.346 1.00 98.06 242 ALA A O 1
ATOM 1927 N N . THR A 1 243 ? -3.483 -7.712 15.982 1.00 98.19 243 THR A N 1
ATOM 1928 C CA . THR A 1 243 ? -4.063 -7.900 17.319 1.00 98.19 243 THR A CA 1
ATOM 1929 C C . THR A 1 243 ? -4.439 -9.357 17.524 1.00 98.19 243 THR A C 1
ATOM 1931 O O . THR A 1 243 ? -4.063 -9.972 18.524 1.00 98.19 243 THR A O 1
ATOM 1934 N N . LEU A 1 244 ? -5.167 -9.920 16.563 1.00 97.88 244 LEU A N 1
ATOM 1935 C CA . LEU A 1 244 ? -5.683 -11.269 16.670 1.00 97.88 244 LEU A CA 1
ATOM 1936 C C . LEU A 1 244 ? -4.555 -12.300 16.649 1.00 97.88 244 LEU A C 1
ATOM 1938 O O . LEU A 1 244 ? -4.523 -13.179 17.508 1.00 97.88 244 LEU A O 1
ATOM 1942 N N . ASN A 1 245 ? -3.583 -12.144 15.747 1.00 98.19 245 ASN A N 1
ATOM 1943 C CA . ASN A 1 245 ? -2.428 -13.036 15.701 1.00 98.19 245 ASN A CA 1
ATOM 1944 C C . ASN A 1 245 ? -1.607 -12.990 17.004 1.00 98.19 245 ASN A C 1
ATOM 1946 O O . ASN A 1 245 ? -1.158 -14.032 17.479 1.00 98.19 245 ASN A O 1
ATOM 1950 N N . ALA A 1 246 ? -1.450 -11.817 17.630 1.00 98.06 246 ALA A N 1
ATOM 1951 C CA . ALA A 1 246 ? -0.782 -11.708 18.929 1.00 98.06 246 ALA A CA 1
ATOM 1952 C C . ALA A 1 246 ? -1.546 -12.454 20.039 1.00 98.06 246 ALA A C 1
ATOM 1954 O O . ALA A 1 246 ? -0.943 -13.189 20.817 1.00 98.06 246 ALA A O 1
ATOM 1955 N N . LEU A 1 247 ? -2.876 -12.326 20.090 1.00 98.00 247 LEU A N 1
ATOM 1956 C CA . LEU A 1 247 ? -3.724 -13.030 21.063 1.00 98.00 247 LEU A CA 1
ATOM 1957 C C . LEU A 1 247 ? -3.786 -14.545 20.827 1.00 98.00 247 LEU A C 1
ATOM 1959 O O . LEU A 1 247 ? -3.947 -15.316 21.769 1.00 98.00 247 LEU A O 1
ATOM 1963 N N . MET A 1 248 ? -3.686 -15.006 19.581 1.00 96.00 248 MET A N 1
ATOM 1964 C CA . MET A 1 248 ? -3.657 -16.440 19.256 1.00 96.00 248 MET A CA 1
ATOM 1965 C C . MET A 1 248 ? -2.383 -17.130 19.761 1.00 96.00 248 MET A C 1
ATOM 1967 O O . MET A 1 248 ? -2.395 -18.340 19.961 1.00 96.00 248 MET A O 1
ATOM 1971 N N . GLN A 1 249 ? -1.311 -16.369 19.995 1.00 95.31 249 GLN A N 1
ATOM 1972 C CA . GLN A 1 249 ? -0.037 -16.870 20.518 1.00 95.31 249 GLN A CA 1
ATOM 1973 C C . GLN A 1 249 ? 0.037 -16.857 22.054 1.00 95.31 249 GLN A C 1
ATOM 1975 O O . GLN A 1 249 ? 0.984 -17.397 22.623 1.00 95.31 249 GLN A O 1
ATOM 1980 N N . GLN A 1 250 ? -0.935 -16.247 22.741 1.00 96.19 250 GLN A N 1
ATOM 1981 C CA . GLN A 1 250 ? -0.971 -16.218 24.205 1.00 96.19 250 GLN A CA 1
ATOM 1982 C C . GLN A 1 250 ? -1.475 -17.544 24.781 1.00 96.19 250 GLN A C 1
ATOM 1984 O O . GLN A 1 250 ? -2.398 -18.166 24.250 1.00 96.19 250 GLN A O 1
ATOM 1989 N N . THR A 1 251 ? -0.881 -17.950 25.901 1.00 93.69 251 THR A N 1
ATOM 1990 C CA . THR A 1 251 ? -1.337 -19.088 26.703 1.00 93.69 251 THR A CA 1
ATOM 1991 C C . THR A 1 251 ? -2.526 -18.688 27.586 1.00 93.69 251 THR A C 1
ATOM 1993 O O . THR A 1 251 ? -2.721 -17.512 27.887 1.00 93.69 251 THR A O 1
ATOM 1996 N N . GLY A 1 252 ? -3.327 -19.669 28.012 1.00 94.56 252 GLY A N 1
ATOM 1997 C CA . GLY A 1 252 ? -4.499 -19.458 28.870 1.00 94.56 252 GLY A CA 1
ATOM 1998 C C . GLY A 1 252 ? -5.824 -19.807 28.192 1.00 94.56 252 GLY A C 1
ATOM 1999 O O . GLY A 1 252 ? -5.861 -20.241 27.037 1.00 94.56 252 GLY A O 1
ATOM 2000 N N . SER A 1 253 ? -6.924 -19.648 28.930 1.00 97.00 253 SER A N 1
ATOM 2001 C CA . SER A 1 253 ? -8.264 -19.892 28.391 1.00 97.00 253 SER A CA 1
ATOM 2002 C C . SER A 1 253 ? -8.605 -18.857 27.311 1.00 97.00 253 SER A C 1
ATOM 2004 O O . SER A 1 253 ? -8.262 -17.677 27.430 1.00 97.00 253 SER A O 1
ATOM 2006 N N . ARG A 1 254 ? -9.291 -19.275 26.237 1.00 95.94 254 ARG A N 1
ATOM 2007 C CA . ARG A 1 254 ? -9.644 -18.344 25.150 1.00 95.94 254 ARG A CA 1
ATOM 2008 C C . ARG A 1 254 ? -10.539 -17.208 25.638 1.00 95.94 254 ARG A C 1
ATOM 2010 O O . ARG A 1 254 ? -10.336 -16.078 25.208 1.00 95.94 254 ARG A O 1
ATOM 2017 N N . ASP A 1 255 ? -11.445 -17.468 26.576 1.00 96.75 255 ASP A N 1
ATOM 2018 C CA . ASP A 1 255 ? -12.314 -16.435 27.146 1.00 96.75 255 ASP A CA 1
ATOM 2019 C C . ASP A 1 255 ? -11.526 -15.333 27.866 1.00 96.75 255 ASP A C 1
ATOM 2021 O O . ASP A 1 255 ? -11.825 -14.149 27.708 1.00 96.75 255 ASP A O 1
ATOM 2025 N N . GLU A 1 256 ? -10.500 -15.685 28.644 1.00 97.25 256 GLU A N 1
ATOM 2026 C CA . GLU A 1 256 ? -9.662 -14.701 29.341 1.00 97.25 256 GLU A CA 1
ATOM 2027 C C . GLU A 1 256 ? -8.751 -13.941 28.381 1.00 97.25 256 GLU A C 1
ATOM 2029 O O . GLU A 1 256 ? -8.642 -12.717 28.472 1.00 97.25 256 GLU A O 1
ATOM 2034 N N . VAL A 1 257 ? -8.143 -14.644 27.424 1.00 98.12 257 VAL A N 1
ATOM 2035 C CA . VAL A 1 257 ? -7.288 -14.025 26.407 1.00 98.12 257 VAL A CA 1
ATOM 2036 C C . VAL A 1 257 ? -8.095 -13.029 25.569 1.00 98.12 257 VAL A C 1
ATOM 2038 O O . VAL A 1 257 ? -7.691 -11.877 25.408 1.00 98.12 257 VAL A O 1
ATOM 2041 N N . CYS A 1 258 ? -9.276 -13.419 25.088 1.00 98.06 258 CYS A N 1
ATOM 2042 C CA . CYS A 1 258 ? -10.071 -12.604 24.172 1.00 98.06 258 CYS A CA 1
ATOM 2043 C C . CYS A 1 258 ? -10.759 -11.399 24.829 1.00 98.06 258 CYS A C 1
ATOM 2045 O O . CYS A 1 258 ? -11.046 -10.420 24.139 1.00 98.06 258 CYS A O 1
ATOM 2047 N N . LYS A 1 259 ? -10.926 -11.378 26.161 1.00 97.25 259 LYS A N 1
ATOM 2048 C CA . LYS A 1 259 ? -11.319 -10.153 26.891 1.00 97.25 259 LYS A CA 1
ATOM 2049 C C . LYS A 1 259 ? -10.325 -9.004 26.691 1.00 97.25 259 LYS A C 1
ATOM 2051 O O . LYS A 1 259 ? -10.707 -7.841 26.801 1.00 97.25 259 LYS A O 1
ATOM 2056 N N . ASN A 1 260 ? -9.068 -9.307 26.357 1.00 97.50 260 ASN A N 1
ATOM 2057 C CA . ASN A 1 260 ? -8.018 -8.309 26.165 1.00 97.50 260 ASN A CA 1
ATOM 2058 C C . ASN A 1 260 ? -7.946 -7.727 24.743 1.00 97.50 260 ASN A C 1
ATOM 2060 O O . ASN A 1 260 ? -7.084 -6.881 24.504 1.00 97.50 260 ASN A O 1
ATOM 2064 N N . ILE A 1 261 ? -8.836 -8.108 23.811 1.00 98.38 261 ILE A N 1
ATOM 2065 C CA . ILE A 1 261 ? -8.851 -7.568 22.435 1.00 98.38 261 ILE A CA 1
ATOM 2066 C C . ILE A 1 261 ? -8.743 -6.035 22.397 1.00 98.38 261 ILE A C 1
ATOM 2068 O O . ILE A 1 261 ? -7.842 -5.540 21.716 1.00 98.38 261 ILE A O 1
ATOM 2072 N N . PRO A 1 262 ? -9.566 -5.253 23.131 1.00 96.88 262 PRO A N 1
ATOM 2073 C CA . PRO A 1 262 ? -9.499 -3.795 23.042 1.00 96.88 262 PRO A CA 1
ATOM 2074 C C . PRO A 1 262 ? -8.145 -3.236 23.492 1.00 96.88 262 PRO A C 1
ATOM 2076 O O . PRO A 1 262 ? -7.622 -2.313 22.869 1.00 96.88 262 PRO A O 1
ATOM 2079 N N . LYS A 1 263 ? -7.561 -3.824 24.545 1.00 95.75 263 LYS A N 1
ATOM 2080 C CA . LYS A 1 263 ? -6.262 -3.424 25.096 1.00 95.75 263 LYS A CA 1
ATOM 2081 C C . LYS A 1 263 ? -5.131 -3.724 24.112 1.00 95.75 263 LYS A C 1
ATOM 2083 O O . LYS A 1 263 ? -4.381 -2.819 23.755 1.00 95.75 263 LYS A O 1
ATOM 2088 N N . VAL A 1 264 ? -5.047 -4.963 23.626 1.00 97.06 264 VAL A N 1
ATOM 2089 C CA . VAL A 1 264 ? -3.995 -5.387 22.688 1.00 97.06 264 VAL A CA 1
ATOM 2090 C C . VAL A 1 264 ? -4.104 -4.627 21.363 1.00 97.06 264 VAL A C 1
ATOM 2092 O O . VAL A 1 264 ? -3.087 -4.219 20.804 1.00 97.06 264 VAL A O 1
ATOM 2095 N N . ARG A 1 265 ? -5.323 -4.341 20.886 1.00 97.19 265 ARG A N 1
ATOM 2096 C CA . ARG A 1 265 ? -5.533 -3.531 19.676 1.00 97.19 265 ARG A CA 1
ATOM 2097 C C . ARG A 1 265 ? -5.023 -2.107 19.836 1.00 97.19 265 ARG A C 1
ATOM 2099 O O . ARG A 1 265 ? -4.374 -1.582 18.933 1.00 97.19 265 ARG A O 1
ATOM 2106 N N . ALA A 1 266 ? -5.276 -1.495 20.987 1.00 94.50 266 ALA A N 1
ATOM 2107 C CA . ALA A 1 266 ? -4.761 -0.171 21.288 1.00 94.50 266 ALA A CA 1
ATOM 2108 C C . ALA A 1 266 ? -3.220 -0.160 21.320 1.00 94.50 266 ALA A C 1
ATOM 2110 O O . ALA A 1 266 ? -2.596 0.743 20.773 1.00 94.50 266 ALA A O 1
ATOM 2111 N N . GLU A 1 267 ? -2.597 -1.192 21.893 1.00 91.81 267 GLU A N 1
ATOM 2112 C CA . GLU A 1 267 ? -1.137 -1.320 21.973 1.00 91.81 267 GLU A CA 1
ATOM 2113 C C . GLU A 1 267 ? -0.470 -1.562 20.609 1.00 91.81 267 GLU A C 1
ATOM 2115 O O . GLU A 1 267 ? 0.529 -0.912 20.298 1.00 91.81 267 GLU A O 1
ATOM 2120 N N . ILE A 1 268 ? -1.013 -2.476 19.797 1.00 92.88 268 ILE A N 1
ATOM 2121 C CA . ILE A 1 268 ? -0.393 -2.929 18.541 1.00 92.88 268 ILE A CA 1
ATOM 2122 C C . ILE A 1 268 ? -0.800 -2.065 17.349 1.00 92.88 268 ILE A C 1
ATOM 2124 O O . ILE A 1 268 ? 0.055 -1.672 16.555 1.00 92.88 268 ILE A O 1
ATOM 2128 N N . GLN A 1 269 ? -2.100 -1.818 17.190 1.00 92.62 269 GLN A N 1
ATOM 2129 C CA . GLN A 1 269 ? -2.647 -1.089 16.048 1.00 92.62 269 GLN A CA 1
ATOM 2130 C C . GLN A 1 269 ? -2.904 0.382 16.366 1.00 92.62 269 GLN A C 1
ATOM 2132 O O . GLN A 1 269 ? -3.104 1.156 15.441 1.00 92.62 269 GLN A O 1
ATOM 2137 N N . GLY A 1 270 ? -2.901 0.800 17.634 1.00 92.12 270 GLY A N 1
ATOM 2138 C CA . GLY A 1 270 ? -3.145 2.197 17.987 1.00 92.12 270 GLY A CA 1
ATOM 2139 C C . GLY A 1 270 ? -4.582 2.646 17.727 1.00 92.12 270 GLY A C 1
ATOM 2140 O O . GLY A 1 270 ? -4.783 3.825 17.441 1.00 92.12 270 GLY A O 1
ATOM 2141 N N . SER A 1 271 ? -5.565 1.734 17.768 1.00 94.88 271 SER A N 1
ATOM 2142 C CA . SER A 1 271 ? -6.994 2.051 17.621 1.00 94.88 271 SER A CA 1
ATOM 2143 C C . SER A 1 271 ? -7.814 1.654 18.850 1.00 94.88 271 SER A C 1
ATOM 2145 O O . SER A 1 271 ? -7.710 0.540 19.372 1.00 94.88 271 SER A O 1
ATOM 2147 N N . VAL A 1 272 ? -8.657 2.579 19.314 1.00 96.06 272 VAL A N 1
ATOM 2148 C CA . VAL A 1 272 ? -9.424 2.455 20.569 1.00 96.06 272 VAL A CA 1
ATOM 2149 C C . VAL A 1 272 ? -10.920 2.637 20.334 1.00 96.06 272 VAL A C 1
ATOM 2151 O O . VAL A 1 272 ? -11.337 3.170 19.309 1.00 96.06 272 VAL A O 1
ATOM 2154 N N . ASN A 1 273 ? -11.750 2.212 21.294 1.00 96.19 273 ASN A N 1
ATOM 2155 C CA . ASN A 1 273 ? -13.199 2.450 21.265 1.00 96.19 273 ASN A CA 1
ATOM 2156 C C . ASN A 1 273 ? -13.862 1.974 19.952 1.00 96.19 273 ASN A C 1
ATOM 2158 O O . ASN A 1 273 ? -14.640 2.704 19.343 1.00 96.19 273 ASN A O 1
ATOM 2162 N N . ARG A 1 274 ? -13.501 0.790 19.436 1.00 97.69 274 ARG A N 1
ATOM 2163 C CA . ARG A 1 274 ? -14.053 0.290 18.159 1.00 97.69 274 ARG A CA 1
ATOM 2164 C C . ARG A 1 274 ? -15.341 -0.497 18.354 1.00 97.69 274 ARG A C 1
ATOM 2166 O O . ARG A 1 274 ? -16.183 -0.481 17.469 1.00 97.69 274 ARG A O 1
ATOM 2173 N N . GLU A 1 275 ? -15.542 -1.080 19.529 1.00 97.12 275 GLU A N 1
ATOM 2174 C CA . GLU A 1 275 ? -16.740 -1.835 19.917 1.00 97.12 275 GLU A CA 1
ATOM 2175 C C . GLU A 1 275 ? -17.997 -0.956 19.864 1.00 97.12 275 GLU A C 1
ATOM 2177 O O . GLU A 1 275 ? -19.073 -1.414 19.487 1.00 97.12 275 GLU A O 1
ATOM 2182 N N . LEU A 1 276 ? -17.856 0.338 20.176 1.00 95.56 276 LEU A N 1
ATOM 2183 C CA . LEU A 1 276 ? -18.934 1.317 20.042 1.00 95.56 276 LEU A CA 1
ATOM 2184 C C . LEU A 1 276 ? -19.280 1.610 18.574 1.00 95.56 276 LEU A C 1
ATOM 2186 O O . LEU A 1 276 ? -20.441 1.869 18.253 1.00 95.56 276 LEU A O 1
ATOM 2190 N N . ILE A 1 277 ? -18.271 1.640 17.702 1.00 97.31 277 ILE A N 1
ATOM 2191 C CA . ILE A 1 277 ? -18.398 2.127 16.322 1.00 97.31 277 ILE A CA 1
ATOM 2192 C C . ILE A 1 277 ? -18.794 1.000 15.368 1.00 97.31 277 ILE A C 1
ATOM 2194 O O . ILE A 1 277 ? -19.617 1.227 14.480 1.00 97.31 277 ILE A O 1
ATOM 2198 N N . TYR A 1 278 ? -18.251 -0.201 15.575 1.00 97.88 278 TYR A N 1
ATOM 2199 C CA . TYR A 1 278 ? -18.392 -1.373 14.711 1.00 97.88 278 TYR A CA 1
ATOM 2200 C C . TYR A 1 278 ? -18.798 -2.631 15.499 1.00 97.88 278 TYR A C 1
ATOM 2202 O O . TYR A 1 278 ? -18.097 -3.640 15.415 1.00 97.88 278 TYR A O 1
ATOM 2210 N N . PRO A 1 279 ? -19.910 -2.609 16.261 1.00 97.00 279 PRO A N 1
ATOM 2211 C CA . PRO A 1 279 ? -20.274 -3.710 17.158 1.00 97.00 279 PRO A CA 1
ATOM 2212 C C . PRO A 1 279 ? -20.380 -5.068 16.443 1.00 97.00 279 PRO A C 1
ATOM 2214 O O . PRO A 1 279 ? -19.955 -6.086 16.983 1.00 97.00 279 PRO A O 1
ATOM 2217 N N . ASP A 1 280 ? -20.878 -5.079 15.204 1.00 96.81 280 ASP A N 1
ATOM 2218 C CA . ASP A 1 280 ? -20.986 -6.263 14.346 1.00 96.81 280 ASP A CA 1
ATOM 2219 C C . ASP A 1 280 ? -19.619 -6.819 13.915 1.00 96.81 280 ASP A C 1
ATOM 2221 O O . ASP A 1 280 ? -19.415 -8.032 13.904 1.00 96.81 280 ASP A O 1
ATOM 2225 N N . LEU A 1 281 ? -18.660 -5.954 13.577 1.00 98.12 281 LEU A N 1
ATOM 2226 C CA . LEU A 1 281 ? -17.334 -6.388 13.127 1.00 98.12 281 LEU A CA 1
ATOM 2227 C C . LEU A 1 281 ? -16.419 -6.758 14.301 1.00 98.12 281 LEU A C 1
ATOM 2229 O O . LEU A 1 281 ? -15.632 -7.698 14.188 1.00 98.12 281 LEU A O 1
ATOM 2233 N N . THR A 1 282 ? -16.546 -6.079 15.445 1.00 98.44 282 THR A N 1
ATOM 2234 C CA . THR A 1 282 ? -15.833 -6.465 16.670 1.00 98.44 282 THR A CA 1
ATOM 2235 C C . THR A 1 282 ? -16.350 -7.782 17.238 1.00 98.44 282 THR A C 1
ATOM 2237 O O . THR A 1 282 ? -15.554 -8.557 17.759 1.00 98.44 282 THR A O 1
ATOM 2240 N N . ALA A 1 283 ? -17.646 -8.084 17.086 1.00 98.31 283 ALA A N 1
ATOM 2241 C CA . ALA A 1 283 ? -18.191 -9.395 17.440 1.00 98.31 283 ALA A CA 1
ATOM 2242 C C . ALA A 1 283 ? -17.553 -10.511 16.596 1.00 98.31 283 ALA A C 1
ATOM 2244 O O . ALA A 1 283 ? -17.070 -11.491 17.153 1.00 98.31 283 ALA A O 1
ATOM 2245 N N . LYS A 1 284 ? -17.415 -10.314 15.276 1.00 98.25 284 LYS A N 1
ATOM 2246 C CA . LYS A 1 284 ? -16.692 -11.260 14.405 1.00 98.25 284 LYS A CA 1
ATOM 2247 C C . LYS A 1 284 ? -15.223 -11.439 14.803 1.00 98.25 284 LYS A C 1
ATOM 2249 O O . LYS A 1 284 ? -14.704 -12.551 14.759 1.00 98.25 284 LYS A O 1
ATOM 2254 N N . GLN A 1 285 ? -14.536 -10.360 15.193 1.00 98.44 285 GLN A N 1
ATOM 2255 C CA . GLN A 1 285 ? -13.159 -10.450 15.698 1.00 98.44 285 GLN A CA 1
ATOM 2256 C C . GLN A 1 285 ? -13.093 -11.257 17.004 1.00 98.44 285 GLN A C 1
ATOM 2258 O 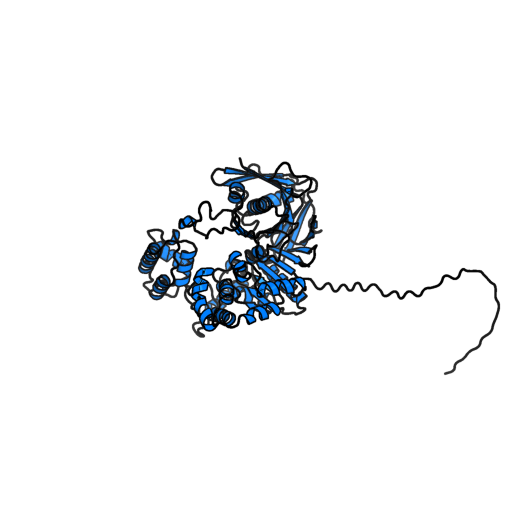O . GLN A 1 285 ? -12.195 -12.083 17.167 1.00 98.44 285 GLN A O 1
ATOM 2263 N N . LEU A 1 286 ? -14.050 -11.055 17.915 1.00 98.56 286 LEU A N 1
ATOM 2264 C CA . LEU A 1 286 ? -14.161 -11.824 19.153 1.00 98.56 286 LEU A CA 1
ATOM 2265 C C . LEU A 1 286 ? -14.411 -13.311 18.872 1.00 98.56 286 LEU A C 1
ATOM 2267 O O . LEU A 1 286 ? -13.707 -14.150 19.423 1.00 98.56 286 LEU A O 1
ATOM 2271 N N . GLU A 1 287 ? -15.338 -13.645 17.977 1.00 98.31 287 GLU A N 1
ATOM 2272 C CA . GLU A 1 287 ? -15.605 -15.030 17.564 1.00 98.31 287 GLU A CA 1
ATOM 2273 C C . GLU A 1 287 ? -14.353 -15.705 16.989 1.00 98.31 287 GLU A C 1
ATOM 2275 O O . GLU A 1 287 ? -13.996 -16.811 17.397 1.00 98.31 287 GLU A O 1
ATOM 2280 N N . ALA A 1 288 ? -13.629 -15.018 16.100 1.00 98.06 288 ALA A N 1
ATOM 2281 C CA . ALA A 1 288 ? -12.378 -15.523 15.538 1.00 98.06 288 ALA A CA 1
ATOM 2282 C C . ALA A 1 288 ? -11.277 -15.686 16.604 1.00 98.06 288 ALA A C 1
ATOM 2284 O O . ALA A 1 288 ? -10.447 -16.590 16.510 1.00 98.06 288 ALA A O 1
ATOM 2285 N N . CYS A 1 289 ? -11.284 -14.846 17.642 1.00 98.25 289 CYS A N 1
ATOM 2286 C CA . CYS A 1 289 ? -10.400 -14.988 18.793 1.00 98.25 289 CYS A CA 1
ATOM 2287 C C . CYS A 1 289 ? -10.759 -16.204 19.648 1.00 98.25 289 CYS A C 1
ATOM 2289 O O . CYS A 1 289 ? -9.859 -16.927 20.080 1.00 98.25 289 CYS A O 1
ATOM 2291 N N . LEU A 1 290 ? -12.046 -16.443 19.895 1.00 98.25 290 LEU A N 1
ATOM 2292 C CA . LEU A 1 290 ? -12.517 -17.581 20.683 1.00 98.25 290 LEU A CA 1
ATOM 2293 C C . LEU A 1 290 ? -12.282 -18.905 19.946 1.00 98.25 290 LEU A C 1
ATOM 2295 O O . LEU A 1 290 ? -11.873 -19.884 20.567 1.00 98.25 290 LEU A O 1
ATOM 2299 N N . LEU A 1 291 ? -12.440 -18.909 18.617 1.00 97.25 291 LEU A N 1
ATOM 2300 C CA . LEU A 1 291 ? -12.205 -20.066 17.753 1.00 97.25 291 LEU A CA 1
ATOM 2301 C C . LEU A 1 291 ? -11.165 -19.772 16.649 1.00 97.25 291 LEU A C 1
ATOM 2303 O O . LEU A 1 291 ? -11.527 -19.633 15.476 1.00 97.25 291 LEU A O 1
ATOM 2307 N N . PRO A 1 292 ? -9.857 -19.766 16.980 1.00 95.44 292 PRO A N 1
ATOM 2308 C CA . PRO A 1 292 ? -8.757 -19.524 16.037 1.00 95.44 292 PRO A CA 1
ATOM 2309 C C . PRO A 1 292 ? -8.779 -20.388 14.766 1.00 95.44 292 PRO A C 1
ATOM 2311 O O . PRO A 1 292 ? -8.369 -19.947 13.692 1.00 95.44 292 PRO A O 1
ATOM 2314 N N . ALA A 1 293 ? -9.277 -21.626 14.868 1.00 96.19 293 ALA A N 1
ATOM 2315 C CA . ALA A 1 293 ? -9.370 -22.555 13.742 1.00 96.19 293 ALA A CA 1
ATOM 2316 C C . ALA A 1 293 ? -10.276 -22.044 12.605 1.00 96.19 293 ALA A C 1
ATOM 2318 O O . ALA A 1 293 ? -10.050 -22.393 11.447 1.00 96.19 293 ALA A O 1
ATOM 2319 N N . SER A 1 294 ? -11.253 -21.179 12.909 1.00 97.19 294 SER A N 1
ATOM 2320 C CA . SER A 1 294 ? -12.146 -20.576 11.908 1.00 97.19 294 SER A CA 1
ATOM 2321 C C . SER A 1 294 ? -11.386 -19.782 10.837 1.00 97.19 294 SER A C 1
ATOM 2323 O O . SER A 1 294 ? -11.740 -19.848 9.661 1.00 97.19 294 SER A O 1
ATOM 2325 N N . ILE A 1 295 ? -10.290 -19.115 11.214 1.00 97.75 295 ILE A N 1
ATOM 2326 C CA . ILE A 1 295 ? -9.435 -18.339 10.306 1.00 97.75 295 ILE A CA 1
ATOM 2327 C C . ILE A 1 295 ? -8.753 -19.260 9.297 1.00 97.75 295 ILE A C 1
ATOM 2329 O O . ILE A 1 295 ? -8.808 -19.029 8.090 1.00 97.75 295 ILE A O 1
ATOM 2333 N N . ASN A 1 296 ? -8.135 -20.332 9.794 1.00 97.56 296 ASN A N 1
ATOM 2334 C CA . ASN A 1 296 ? -7.436 -21.307 8.961 1.00 97.56 296 ASN A CA 1
ATOM 2335 C C . ASN A 1 296 ? -8.408 -22.015 8.008 1.00 97.56 296 ASN A C 1
ATOM 2337 O O . ASN A 1 296 ? -8.085 -22.218 6.837 1.00 97.56 296 ASN A O 1
ATOM 2341 N N . ASN A 1 297 ? -9.613 -22.337 8.488 1.00 98.12 297 ASN A N 1
ATOM 2342 C CA . ASN A 1 297 ? -10.663 -22.937 7.671 1.00 98.12 297 ASN A CA 1
ATOM 2343 C C . ASN A 1 297 ? -11.124 -21.981 6.566 1.00 98.12 297 ASN A C 1
ATOM 2345 O O . ASN A 1 297 ? -11.184 -22.389 5.409 1.00 98.12 297 ASN A O 1
ATOM 2349 N N . ALA A 1 298 ? -11.372 -20.709 6.890 1.00 98.31 298 ALA A N 1
ATOM 2350 C CA . ALA A 1 298 ? -11.747 -19.704 5.899 1.00 98.31 298 ALA A CA 1
ATOM 2351 C C . ALA A 1 298 ? -10.671 -19.568 4.808 1.00 98.31 298 ALA A C 1
ATOM 2353 O O . ALA A 1 298 ? -10.977 -19.684 3.625 1.00 98.31 298 ALA A O 1
ATOM 2354 N N . ILE A 1 299 ? -9.399 -19.415 5.192 1.00 98.38 299 ILE A N 1
ATOM 2355 C CA . ILE A 1 299 ? -8.272 -19.309 4.248 1.00 98.38 299 ILE A CA 1
ATOM 2356 C C . ILE A 1 299 ? -8.134 -20.570 3.384 1.00 98.38 299 ILE A C 1
ATOM 2358 O O . ILE A 1 299 ? -7.858 -20.473 2.188 1.00 98.38 299 ILE A O 1
ATOM 2362 N N . SER A 1 300 ? -8.358 -21.753 3.959 1.00 98.12 300 SER A N 1
ATOM 2363 C CA . SER A 1 300 ? -8.292 -23.020 3.220 1.00 98.12 300 SER A CA 1
ATOM 2364 C C . SER A 1 300 ? -9.354 -23.105 2.117 1.00 98.12 300 SER A C 1
ATOM 2366 O O . SER A 1 300 ? -9.064 -23.621 1.038 1.00 98.12 300 SER A O 1
ATOM 2368 N N . GLN A 1 301 ? -10.547 -22.551 2.360 1.00 97.56 301 GLN A N 1
ATOM 2369 C CA . GLN A 1 301 ? -11.675 -22.521 1.416 1.00 97.56 301 GLN A CA 1
ATOM 2370 C C . GLN A 1 301 ? -11.672 -21.307 0.473 1.00 97.56 301 GLN A C 1
ATOM 2372 O O . GLN A 1 301 ? -12.552 -21.187 -0.377 1.00 97.56 301 GLN A O 1
ATOM 2377 N N . ALA A 1 302 ? -10.713 -20.391 0.623 1.00 98.31 302 ALA A N 1
ATOM 2378 C CA . ALA A 1 302 ? -10.622 -19.212 -0.223 1.00 98.31 302 ALA A CA 1
ATOM 2379 C C . ALA A 1 302 ? -10.094 -19.563 -1.620 1.00 98.31 302 ALA A C 1
ATOM 2381 O O . ALA A 1 302 ? -9.120 -20.308 -1.761 1.00 98.31 302 ALA A O 1
ATOM 2382 N N . ASP A 1 303 ? -10.697 -18.945 -2.630 1.00 98.19 303 ASP A N 1
ATOM 2383 C CA . ASP A 1 303 ? -10.230 -18.956 -4.018 1.00 98.19 303 ASP A CA 1
ATOM 2384 C C . ASP A 1 303 ? -9.382 -17.717 -4.316 1.00 98.19 303 ASP A C 1
ATOM 2386 O O . ASP A 1 303 ? -8.454 -17.755 -5.127 1.00 98.19 303 ASP A O 1
ATOM 2390 N N . GLY A 1 304 ? -9.687 -16.615 -3.622 1.00 98.56 304 GLY A N 1
ATOM 2391 C CA . GLY A 1 304 ? -8.937 -15.371 -3.672 1.00 98.56 304 GLY A CA 1
ATOM 2392 C C . GLY A 1 304 ? -8.736 -14.746 -2.295 1.00 98.56 304 GLY A C 1
ATOM 2393 O O . GLY A 1 304 ? -9.629 -14.796 -1.453 1.00 98.56 304 GLY A O 1
ATOM 2394 N N . ILE A 1 305 ? -7.584 -14.116 -2.065 1.00 98.88 305 ILE A N 1
ATOM 2395 C CA . ILE A 1 305 ? -7.325 -13.283 -0.879 1.00 98.88 305 ILE A CA 1
ATOM 2396 C C . ILE A 1 305 ? -6.859 -11.897 -1.328 1.00 98.88 305 ILE A C 1
ATOM 2398 O O . ILE A 1 305 ? -5.920 -11.785 -2.113 1.00 98.88 305 ILE A O 1
ATOM 2402 N N . PHE A 1 306 ? -7.482 -10.837 -0.818 1.00 98.88 306 PHE A N 1
ATOM 2403 C CA . PHE A 1 306 ? -7.090 -9.459 -1.111 1.00 98.88 306 PHE A CA 1
ATOM 2404 C C . PHE A 1 306 ? -6.744 -8.683 0.162 1.00 98.88 306 PHE A C 1
ATOM 2406 O O . PHE A 1 306 ? -7.565 -8.578 1.072 1.00 98.88 306 PHE A O 1
ATOM 2413 N N . ILE A 1 307 ? -5.538 -8.112 0.211 1.00 98.88 307 ILE A N 1
ATOM 2414 C CA . ILE A 1 307 ? -5.017 -7.348 1.352 1.00 98.88 307 ILE A CA 1
ATOM 2415 C C . ILE A 1 307 ? -5.085 -5.843 1.063 1.00 98.88 307 ILE A C 1
ATOM 2417 O O . ILE A 1 307 ? -4.605 -5.360 0.033 1.00 98.88 307 ILE A O 1
ATOM 2421 N N . ASN A 1 308 ? -5.675 -5.077 1.977 1.00 98.44 308 ASN A N 1
ATOM 2422 C CA . ASN A 1 308 ? -5.816 -3.630 1.837 1.00 98.44 308 ASN A CA 1
ATOM 2423 C C . ASN A 1 308 ? -4.480 -2.854 1.905 1.00 98.44 308 ASN A C 1
ATOM 2425 O O . ASN A 1 308 ? -3.414 -3.397 2.175 1.00 98.44 308 ASN A O 1
ATOM 2429 N N . GLY A 1 309 ? -4.559 -1.540 1.677 1.00 97.25 309 GLY A N 1
ATOM 2430 C CA . GLY A 1 309 ? -3.465 -0.603 1.950 1.00 97.25 309 GLY A CA 1
ATOM 2431 C C . GLY A 1 309 ? -3.428 -0.130 3.406 1.00 97.25 309 GLY A C 1
ATOM 2432 O O . GLY A 1 309 ? -4.393 -0.303 4.145 1.00 97.25 309 GLY A O 1
ATOM 2433 N N . GLY A 1 310 ? -2.330 0.514 3.806 1.00 95.38 310 GLY A N 1
ATOM 2434 C CA . GLY A 1 310 ? -2.098 0.978 5.176 1.00 95.38 310 GLY A CA 1
ATOM 2435 C C . GLY A 1 310 ? -0.614 0.903 5.534 1.00 95.38 310 GLY A C 1
ATOM 2436 O O . GLY A 1 310 ? 0.210 1.413 4.778 1.00 95.38 310 GLY A O 1
ATOM 2437 N N . ASP A 1 311 ? -0.292 0.245 6.644 1.00 94.88 311 ASP A N 1
ATOM 2438 C CA . ASP A 1 311 ? 1.058 -0.096 7.092 1.00 94.88 311 ASP A CA 1
ATOM 2439 C C . ASP A 1 311 ? 1.332 -1.597 6.890 1.00 94.88 311 ASP A C 1
ATOM 2441 O O . ASP A 1 311 ? 0.731 -2.470 7.522 1.00 94.88 311 ASP A O 1
ATOM 2445 N N . GLN A 1 312 ? 2.283 -1.902 6.013 1.00 96.06 312 GLN A N 1
ATOM 2446 C CA . GLN A 1 312 ? 2.720 -3.260 5.696 1.00 96.06 312 GLN A CA 1
ATOM 2447 C C . GLN A 1 312 ? 3.287 -3.997 6.919 1.00 96.06 312 GLN A C 1
ATOM 2449 O O . GLN A 1 312 ? 3.175 -5.219 7.002 1.00 96.06 312 GLN A O 1
ATOM 2454 N N . SER A 1 313 ? 3.823 -3.277 7.906 1.00 95.31 313 SER A N 1
ATOM 2455 C CA . SER A 1 313 ? 4.363 -3.846 9.146 1.00 95.31 313 SER A CA 1
ATOM 2456 C C . SER A 1 313 ? 3.268 -4.482 10.006 1.00 95.31 313 SER A C 1
ATOM 2458 O O . SER A 1 313 ? 3.510 -5.502 10.652 1.00 95.31 313 SER A O 1
ATOM 2460 N N . LEU A 1 314 ? 2.045 -3.937 9.980 1.00 97.06 314 LEU A N 1
ATOM 2461 C CA . LEU A 1 314 ? 0.885 -4.548 10.638 1.00 97.06 314 LEU A CA 1
ATOM 2462 C C . LEU A 1 314 ? 0.482 -5.854 9.952 1.00 97.06 314 LEU A C 1
ATOM 2464 O O . LEU A 1 314 ? 0.177 -6.835 10.625 1.00 97.06 314 LEU A O 1
ATOM 2468 N N . THR A 1 315 ? 0.567 -5.914 8.622 1.00 98.31 315 THR A N 1
ATOM 2469 C CA . THR A 1 315 ? 0.297 -7.161 7.893 1.00 98.31 315 THR A CA 1
ATOM 2470 C C . THR A 1 315 ? 1.361 -8.220 8.156 1.00 98.31 315 THR A C 1
ATOM 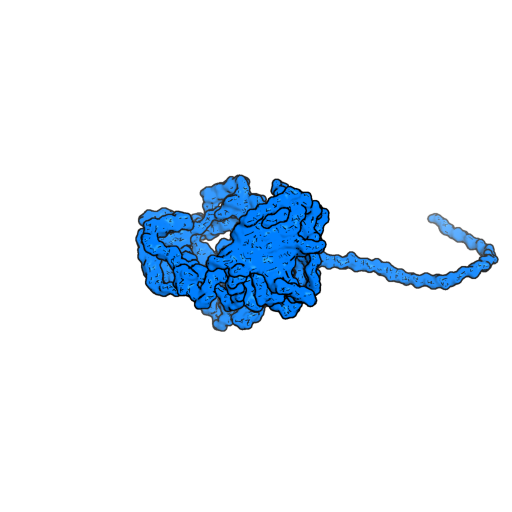2472 O O . THR A 1 315 ? 1.008 -9.381 8.343 1.00 98.31 315 THR A O 1
ATOM 2475 N N . VAL A 1 316 ? 2.643 -7.848 8.269 1.00 98.06 316 VAL A N 1
ATOM 2476 C CA . VAL A 1 316 ? 3.678 -8.788 8.739 1.00 98.06 316 VAL A CA 1
ATOM 2477 C C . VAL A 1 316 ? 3.294 -9.353 10.107 1.00 98.06 316 VAL A C 1
ATOM 2479 O O . VAL A 1 316 ? 3.246 -10.569 10.262 1.00 98.06 316 VAL A O 1
ATOM 2482 N N . LYS A 1 317 ? 2.932 -8.500 11.075 1.00 97.69 317 LYS A N 1
ATOM 2483 C CA . LYS A 1 317 ? 2.512 -8.934 12.421 1.00 97.69 317 LYS A CA 1
ATOM 2484 C C . LYS A 1 317 ? 1.228 -9.772 12.434 1.00 97.69 317 LYS A C 1
ATOM 2486 O O . LYS A 1 317 ? 1.042 -10.554 13.359 1.00 97.69 317 LYS A O 1
ATOM 2491 N N . ALA A 1 318 ? 0.353 -9.634 11.439 1.00 98.50 318 ALA A N 1
ATOM 2492 C CA . ALA A 1 318 ? -0.843 -10.467 11.297 1.00 98.50 318 ALA A CA 1
ATOM 2493 C C . ALA A 1 318 ? -0.526 -11.899 10.827 1.00 98.50 318 ALA A C 1
ATOM 2495 O O . ALA A 1 318 ? -1.305 -12.812 11.078 1.00 98.50 318 ALA A O 1
ATOM 2496 N N . PHE A 1 319 ? 0.609 -12.101 10.149 1.00 98.56 319 PHE A N 1
ATOM 2497 C CA . PHE A 1 319 ? 0.943 -13.364 9.483 1.00 98.56 319 PHE A CA 1
ATOM 2498 C C . PHE A 1 319 ? 2.229 -14.038 9.970 1.00 98.56 319 PHE A C 1
ATOM 2500 O O . PHE A 1 319 ? 2.456 -15.206 9.640 1.00 98.56 319 PHE A O 1
ATOM 2507 N N . LYS A 1 320 ? 3.067 -13.337 10.732 1.00 97.62 320 LYS A N 1
ATOM 2508 C CA . LYS A 1 320 ? 4.296 -13.854 11.337 1.00 97.62 320 LYS A CA 1
ATOM 2509 C C . LYS A 1 320 ? 4.126 -14.009 12.842 1.00 97.62 320 LYS A C 1
ATOM 2511 O O . LYS A 1 320 ? 3.541 -13.145 13.493 1.00 97.62 320 LYS A O 1
ATOM 2516 N N . ASN A 1 321 ? 4.647 -15.099 13.386 1.00 96.88 321 ASN A N 1
ATOM 2517 C CA . ASN A 1 321 ? 4.720 -15.306 14.828 1.00 96.88 321 ASN A CA 1
ATOM 2518 C C . ASN A 1 321 ? 5.820 -14.422 15.440 1.00 96.88 321 ASN A C 1
ATOM 2520 O O . ASN A 1 321 ? 6.656 -13.863 14.726 1.00 96.88 321 ASN A O 1
ATOM 2524 N N . ALA A 1 322 ? 5.832 -14.304 16.768 1.00 93.00 322 ALA A N 1
ATOM 2525 C CA . ALA A 1 322 ? 6.804 -13.487 17.496 1.00 93.00 322 ALA A CA 1
ATOM 2526 C C . ALA A 1 322 ? 8.266 -13.924 17.271 1.00 93.00 322 ALA A C 1
ATOM 2528 O O . ALA A 1 322 ? 9.168 -13.094 17.336 1.00 93.00 322 ALA A O 1
ATOM 2529 N N . ASP A 1 323 ? 8.495 -15.203 16.959 1.00 94.12 323 ASP A N 1
ATOM 2530 C CA . ASP A 1 323 ? 9.808 -15.768 16.617 1.00 94.12 323 ASP A CA 1
ATOM 2531 C C . ASP A 1 323 ? 10.215 -15.550 15.141 1.00 94.12 323 ASP A C 1
ATOM 2533 O O . ASP A 1 323 ? 11.283 -15.987 14.716 1.00 94.12 323 ASP A O 1
ATOM 2537 N N . GLY A 1 324 ? 9.371 -14.885 14.342 1.00 93.12 324 GLY A N 1
ATOM 2538 C CA . GLY A 1 324 ? 9.582 -14.636 12.913 1.00 93.12 324 GLY A CA 1
ATOM 2539 C C . GLY A 1 324 ? 9.142 -15.774 11.983 1.00 93.12 324 GLY A C 1
ATOM 2540 O O . GLY A 1 324 ? 9.172 -15.607 10.755 1.00 93.12 324 GLY A O 1
ATOM 2541 N N . SER A 1 325 ? 8.697 -16.910 12.531 1.00 96.38 325 SER A N 1
ATOM 2542 C CA . SER A 1 325 ? 8.145 -18.017 11.748 1.00 96.38 325 SER A CA 1
ATOM 2543 C C . SER A 1 325 ? 6.797 -17.653 11.117 1.00 96.38 325 SER A C 1
ATOM 2545 O O . SER A 1 325 ? 6.112 -16.706 11.517 1.00 96.38 325 SER A O 1
ATOM 2547 N N . ASP A 1 326 ? 6.409 -18.390 10.078 1.00 97.88 326 ASP A N 1
ATOM 2548 C CA . ASP A 1 326 ? 5.100 -18.219 9.452 1.00 97.88 326 ASP A CA 1
ATOM 2549 C C . ASP A 1 326 ? 3.990 -18.710 10.394 1.00 97.88 326 ASP A C 1
ATOM 2551 O O . ASP A 1 326 ? 4.032 -19.847 10.871 1.00 97.88 326 ASP A O 1
ATOM 2555 N N . SER A 1 327 ? 2.951 -17.894 10.590 1.00 98.00 327 SER A N 1
ATOM 2556 C CA . SER A 1 327 ? 1.696 -18.349 11.204 1.00 98.00 327 SER A CA 1
ATOM 2557 C C . SER A 1 327 ? 1.068 -19.484 10.389 1.00 98.00 327 SER A C 1
ATOM 2559 O O . SER A 1 327 ? 1.319 -19.626 9.186 1.00 98.00 327 SER A O 1
ATOM 2561 N N . LYS A 1 328 ? 0.169 -20.262 11.005 1.00 97.81 328 LYS A N 1
ATOM 2562 C CA . LYS A 1 328 ? -0.549 -21.325 10.285 1.00 97.81 328 LYS A CA 1
ATOM 2563 C C . LYS A 1 328 ? -1.333 -20.787 9.079 1.00 97.81 328 LYS A C 1
ATOM 2565 O O . LYS A 1 328 ? -1.347 -21.430 8.033 1.00 97.81 328 LYS A O 1
ATOM 2570 N N . ALA A 1 329 ? -1.901 -19.588 9.198 1.00 98.25 329 ALA A N 1
ATOM 2571 C CA . ALA A 1 329 ? -2.579 -18.893 8.109 1.00 98.25 329 ALA A CA 1
ATOM 2572 C C . ALA A 1 329 ? -1.645 -18.644 6.909 1.00 98.25 329 ALA A C 1
ATOM 2574 O O . ALA A 1 329 ? -1.994 -18.978 5.777 1.00 98.25 329 ALA A O 1
ATOM 2575 N N . LEU A 1 330 ? -0.436 -18.116 7.144 1.00 98.62 330 LEU A N 1
ATOM 2576 C CA . LEU A 1 330 ? 0.536 -17.870 6.073 1.00 98.62 330 LEU A CA 1
ATOM 2577 C C . LEU A 1 330 ? 1.054 -19.173 5.448 1.00 98.62 330 LEU A C 1
ATOM 2579 O O . LEU A 1 330 ? 1.238 -19.233 4.232 1.00 98.62 330 LEU A O 1
ATOM 2583 N N . GLN A 1 331 ? 1.242 -20.225 6.249 1.00 98.50 331 GLN A N 1
ATOM 2584 C CA . GLN A 1 331 ? 1.622 -21.548 5.743 1.00 98.50 331 GLN A CA 1
ATOM 2585 C C . GLN A 1 331 ? 0.575 -22.093 4.757 1.00 98.50 331 GLN A C 1
ATOM 2587 O O . GLN A 1 331 ? 0.940 -22.513 3.662 1.00 98.50 331 GLN A O 1
ATOM 2592 N N . ILE A 1 332 ? -0.719 -22.009 5.100 1.00 98.56 332 ILE A N 1
ATOM 2593 C CA . ILE A 1 332 ? -1.822 -22.440 4.220 1.00 98.56 332 ILE A CA 1
ATOM 2594 C C . ILE A 1 332 ? -1.843 -21.614 2.925 1.00 98.56 332 ILE A C 1
ATOM 2596 O O . ILE A 1 332 ? -2.003 -22.172 1.842 1.00 98.56 332 ILE A O 1
ATOM 2600 N N . ILE A 1 333 ? -1.643 -20.293 3.007 1.00 98.31 333 ILE A N 1
ATOM 2601 C CA . ILE A 1 333 ? -1.580 -19.418 1.822 1.00 98.31 333 ILE A CA 1
ATOM 2602 C C . ILE A 1 333 ? -0.443 -19.840 0.887 1.00 98.31 333 ILE A C 1
ATOM 2604 O O . ILE A 1 333 ? -0.656 -19.984 -0.318 1.00 98.31 333 ILE A O 1
ATOM 2608 N N . LYS A 1 334 ? 0.760 -20.056 1.434 1.00 97.38 334 LYS A N 1
ATOM 2609 C CA . LYS A 1 334 ? 1.931 -20.496 0.661 1.00 97.38 334 LYS A CA 1
ATOM 2610 C C . LYS A 1 334 ? 1.696 -21.851 0.001 1.00 97.38 334 LYS A C 1
ATOM 2612 O O . LYS A 1 334 ? 2.037 -22.025 -1.167 1.00 97.38 334 LYS A O 1
ATOM 2617 N N . GLU A 1 335 ? 1.084 -22.785 0.722 1.00 96.81 335 GLU A N 1
ATOM 2618 C CA . GLU A 1 335 ? 0.728 -24.102 0.196 1.00 96.81 335 GLU A CA 1
ATOM 2619 C C . GLU A 1 335 ? -0.288 -24.004 -0.949 1.00 96.81 335 GLU A C 1
ATOM 2621 O O . GLU A 1 335 ? -0.041 -24.536 -2.031 1.00 96.81 335 GLU A O 1
ATOM 2626 N N . LYS A 1 336 ? -1.384 -23.257 -0.771 1.00 96.44 336 LYS A N 1
ATOM 2627 C CA . LYS A 1 336 ? -2.391 -23.077 -1.828 1.00 96.44 336 LYS A CA 1
ATOM 2628 C C . LYS A 1 336 ? -1.821 -22.386 -3.065 1.00 96.44 336 LYS A C 1
ATOM 2630 O O . LYS A 1 336 ? -2.157 -22.782 -4.179 1.00 96.44 336 LYS A O 1
ATOM 2635 N N . LEU A 1 337 ? -0.943 -21.393 -2.901 1.00 94.88 337 LEU A N 1
ATOM 2636 C CA . LEU A 1 337 ? -0.249 -20.767 -4.031 1.00 94.88 337 LEU A CA 1
ATOM 2637 C C . LEU A 1 337 ? 0.631 -21.763 -4.783 1.00 94.88 337 LEU A C 1
ATOM 2639 O O . LEU A 1 337 ? 0.552 -21.840 -6.007 1.00 94.88 337 LEU A O 1
ATOM 2643 N N . LYS A 1 338 ? 1.434 -22.547 -4.055 1.00 93.00 338 LYS A N 1
ATOM 2644 C CA . LYS A 1 338 ? 2.290 -23.589 -4.637 1.00 93.00 338 LYS A CA 1
ATOM 2645 C C . LYS A 1 338 ? 1.474 -24.644 -5.389 1.00 93.00 338 LYS A C 1
ATOM 2647 O O . LYS A 1 338 ? 1.915 -25.134 -6.423 1.00 93.00 338 LYS A O 1
ATOM 2652 N N . ASN A 1 339 ? 0.286 -24.962 -4.884 1.00 93.12 339 ASN A N 1
ATOM 2653 C CA . ASN A 1 339 ? -0.618 -25.952 -5.464 1.00 93.12 339 ASN A CA 1
ATOM 2654 C C . ASN A 1 339 ? -1.552 -25.380 -6.537 1.00 93.12 339 ASN A C 1
ATOM 2656 O O . ASN A 1 339 ? -2.412 -26.110 -7.025 1.00 93.12 339 ASN A O 1
ATOM 2660 N N . ASN A 1 340 ? -1.396 -24.111 -6.931 1.00 91.88 340 ASN A N 1
ATOM 2661 C CA . ASN A 1 340 ? -2.219 -23.462 -7.955 1.00 91.88 340 ASN A CA 1
ATOM 2662 C C . ASN A 1 340 ? -3.709 -23.342 -7.590 1.00 91.88 340 ASN A C 1
ATOM 2664 O O . ASN A 1 340 ? -4.583 -23.430 -8.446 1.00 91.88 340 ASN A O 1
ATOM 2668 N N . GLN A 1 341 ? -3.997 -23.152 -6.303 1.00 94.75 341 GLN A N 1
ATOM 2669 C CA . GLN A 1 341 ? -5.346 -23.141 -5.725 1.00 94.75 341 GLN A CA 1
ATOM 2670 C C . GLN A 1 341 ? -5.741 -21.776 -5.150 1.00 94.75 341 GLN A C 1
ATOM 2672 O O . GLN A 1 341 ? -6.683 -21.692 -4.361 1.00 94.75 341 GLN A O 1
ATOM 2677 N N . LEU A 1 342 ? -4.981 -20.720 -5.450 1.00 97.25 342 LEU A N 1
ATOM 2678 C CA . LEU A 1 342 ? -5.208 -19.400 -4.872 1.00 97.25 342 LEU A CA 1
ATOM 2679 C C . LEU A 1 342 ? -4.682 -18.285 -5.776 1.00 97.25 342 LEU A C 1
ATOM 2681 O O . LEU A 1 342 ? -3.551 -18.348 -6.264 1.00 97.25 342 LEU A O 1
ATOM 2685 N N . ILE A 1 343 ? -5.484 -17.232 -5.929 1.00 98.12 343 ILE A N 1
ATOM 2686 C CA . ILE A 1 343 ? -4.979 -15.895 -6.241 1.00 98.12 343 ILE A CA 1
ATOM 2687 C C . ILE A 1 343 ? -4.844 -15.115 -4.936 1.00 98.12 343 ILE A C 1
ATOM 2689 O O . ILE A 1 343 ? -5.772 -15.052 -4.133 1.00 98.12 343 ILE A O 1
ATOM 2693 N N . ILE A 1 344 ? -3.697 -14.485 -4.714 1.00 98.62 344 ILE A N 1
ATOM 2694 C CA . ILE A 1 344 ? -3.549 -13.519 -3.628 1.00 98.62 344 ILE A CA 1
ATOM 2695 C C . ILE A 1 344 ? -3.043 -12.199 -4.173 1.00 98.62 344 ILE A C 1
ATOM 2697 O O . ILE A 1 344 ? -2.147 -12.138 -5.012 1.00 98.62 344 ILE A O 1
ATOM 2701 N N . GLY A 1 345 ? -3.628 -11.119 -3.691 1.00 97.81 345 GLY A N 1
ATOM 2702 C CA . GLY A 1 345 ? -3.246 -9.784 -4.087 1.00 97.81 345 GLY A CA 1
ATOM 2703 C C . GLY A 1 345 ? -3.340 -8.806 -2.944 1.00 97.81 345 GLY A C 1
ATOM 2704 O O . GLY A 1 345 ? -3.819 -9.113 -1.853 1.00 97.81 345 GLY A O 1
ATOM 2705 N N . GLY A 1 346 ? -2.892 -7.596 -3.215 1.00 98.25 346 GLY A N 1
ATOM 2706 C CA . GLY A 1 346 ? -3.091 -6.501 -2.292 1.00 98.25 346 GLY A CA 1
ATOM 2707 C C . GLY A 1 346 ? -2.821 -5.164 -2.940 1.00 98.25 346 GLY A C 1
ATOM 2708 O O . GLY A 1 346 ? -2.296 -5.085 -4.048 1.00 98.25 346 GLY A O 1
ATOM 2709 N N . THR A 1 347 ? -3.182 -4.096 -2.245 1.00 98.56 347 THR A N 1
ATOM 2710 C CA . THR A 1 347 ? -3.013 -2.727 -2.732 1.00 98.56 347 THR A CA 1
ATOM 2711 C C . THR A 1 347 ? -2.128 -1.929 -1.795 1.00 98.56 347 THR A C 1
ATOM 2713 O O . THR A 1 347 ? -2.271 -2.030 -0.580 1.00 98.56 347 THR A O 1
ATOM 2716 N N . SER A 1 348 ? -1.208 -1.124 -2.333 1.00 98.19 348 SER A N 1
ATOM 2717 C CA . SER A 1 348 ? -0.307 -0.300 -1.514 1.00 98.19 348 SER A CA 1
ATOM 2718 C C . SER A 1 348 ? 0.518 -1.161 -0.533 1.00 98.19 348 SER A C 1
ATOM 2720 O O . SER A 1 348 ? 1.284 -2.018 -0.976 1.00 98.19 348 SER A O 1
ATOM 2722 N N . ALA A 1 349 ? 0.356 -1.003 0.784 1.00 98.06 349 ALA A N 1
ATOM 2723 C CA . ALA A 1 349 ? 0.978 -1.870 1.791 1.00 98.06 349 ALA A CA 1
ATOM 2724 C C . ALA A 1 349 ? 0.727 -3.370 1.563 1.00 98.06 349 ALA A C 1
ATOM 2726 O O . ALA A 1 349 ? 1.669 -4.156 1.666 1.00 98.06 349 ALA A O 1
ATOM 2727 N N . GLY A 1 350 ? -0.488 -3.759 1.160 1.00 98.31 350 GLY A N 1
ATOM 2728 C CA . GLY A 1 350 ? -0.816 -5.142 0.814 1.00 98.31 350 GLY A CA 1
ATOM 2729 C C . GLY A 1 350 ? -0.011 -5.692 -0.369 1.00 98.31 350 GLY A C 1
ATOM 2730 O O . GLY A 1 350 ? 0.133 -6.899 -0.487 1.00 98.31 350 GLY A O 1
ATOM 2731 N N . THR A 1 351 ? 0.557 -4.837 -1.226 1.00 98.75 351 THR A N 1
ATOM 2732 C CA . THR A 1 351 ? 1.538 -5.247 -2.247 1.00 98.75 351 THR A CA 1
ATOM 2733 C C . THR A 1 351 ? 2.963 -5.227 -1.703 1.00 98.75 351 THR A C 1
ATOM 2735 O O . THR A 1 351 ? 3.702 -6.186 -1.900 1.00 98.75 351 THR A O 1
ATOM 2738 N N . ALA A 1 352 ? 3.358 -4.172 -0.983 1.00 98.38 352 ALA A N 1
ATOM 2739 C CA . ALA A 1 352 ? 4.716 -4.054 -0.442 1.00 98.38 352 ALA A CA 1
ATOM 2740 C C . ALA A 1 352 ? 5.091 -5.256 0.446 1.00 98.38 352 ALA A C 1
ATOM 2742 O O . ALA A 1 352 ? 6.202 -5.785 0.337 1.00 98.38 352 ALA A O 1
ATOM 2743 N N . VAL A 1 353 ? 4.132 -5.727 1.253 1.00 98.50 353 VAL A N 1
ATOM 2744 C CA . VAL A 1 353 ? 4.287 -6.868 2.164 1.00 98.50 353 VAL A CA 1
ATOM 2745 C C . VAL A 1 353 ? 4.549 -8.195 1.450 1.00 98.50 353 VAL A C 1
ATOM 2747 O O . VAL A 1 353 ? 5.026 -9.135 2.076 1.00 98.50 353 VAL A O 1
ATOM 2750 N N . MET A 1 354 ? 4.278 -8.299 0.147 1.00 98.50 354 MET A N 1
ATOM 2751 C CA . MET A 1 354 ? 4.525 -9.534 -0.601 1.00 98.50 354 MET A CA 1
ATOM 2752 C C . MET A 1 354 ? 6.023 -9.824 -0.752 1.00 98.50 354 MET A C 1
ATOM 2754 O O . MET A 1 354 ? 6.391 -10.995 -0.848 1.00 98.50 354 MET A O 1
ATOM 2758 N N . SER A 1 355 ? 6.875 -8.792 -0.710 1.00 97.31 355 SER A N 1
ATOM 2759 C CA . SER A 1 355 ? 8.341 -8.919 -0.757 1.00 97.31 355 SER A CA 1
ATOM 2760 C C . SER A 1 355 ? 8.859 -9.856 0.338 1.00 97.31 355 SER A C 1
ATOM 2762 O O . SER A 1 355 ? 8.347 -9.848 1.456 1.00 97.31 355 SER A O 1
ATOM 2764 N N . GLY A 1 356 ? 9.902 -10.634 0.069 1.00 95.94 356 GLY A N 1
ATOM 2765 C CA . GLY A 1 356 ? 10.576 -11.459 1.079 1.00 95.94 356 GLY A CA 1
ATOM 2766 C C . GLY A 1 356 ? 11.247 -12.689 0.480 1.00 95.94 356 GLY A C 1
ATOM 2767 O O . GLY A 1 356 ? 11.037 -13.002 -0.686 1.00 95.94 356 GLY A O 1
ATOM 2768 N N . GLY A 1 357 ? 12.018 -13.417 1.283 1.00 94.38 357 GLY A N 1
ATOM 2769 C CA . GLY A 1 357 ? 12.740 -14.603 0.818 1.00 94.38 357 GLY A CA 1
ATOM 2770 C C . GLY A 1 357 ? 14.074 -14.258 0.156 1.00 94.38 357 GLY A C 1
ATOM 2771 O O . GLY A 1 357 ? 14.705 -13.256 0.493 1.00 94.38 357 GLY A O 1
ATOM 2772 N N . GLU A 1 358 ? 14.519 -15.109 -0.762 1.00 92.94 358 GLU A N 1
ATOM 2773 C CA . GLU A 1 358 ? 15.820 -14.994 -1.419 1.00 92.94 358 GLU A CA 1
ATOM 2774 C C . GLU A 1 358 ? 15.668 -15.155 -2.931 1.00 92.94 358 GLU A C 1
ATOM 2776 O O . GLU A 1 358 ? 14.891 -15.983 -3.406 1.00 92.94 358 GLU A O 1
ATOM 2781 N N . PHE A 1 359 ? 16.433 -14.371 -3.686 1.00 91.38 359 PHE A N 1
ATOM 2782 C CA . PHE A 1 359 ? 16.570 -14.528 -5.126 1.00 91.38 359 PHE A CA 1
ATOM 2783 C C . PHE A 1 359 ? 18.013 -14.231 -5.535 1.00 91.38 359 PHE A C 1
ATOM 2785 O O . PHE A 1 359 ? 18.606 -13.242 -5.099 1.00 91.38 359 PHE A O 1
ATOM 2792 N N . ASN A 1 360 ? 18.611 -15.105 -6.349 1.00 87.62 360 ASN A N 1
ATOM 2793 C CA . ASN A 1 360 ? 20.024 -15.017 -6.738 1.00 87.62 360 ASN A CA 1
ATOM 2794 C C . ASN A 1 360 ? 20.992 -14.896 -5.549 1.00 87.62 360 ASN A C 1
ATOM 2796 O O . ASN A 1 360 ? 21.940 -14.110 -5.603 1.00 87.62 360 ASN A O 1
ATOM 2800 N N . LYS A 1 361 ? 20.758 -15.656 -4.470 1.00 87.38 361 LYS A N 1
ATOM 2801 C CA . LYS A 1 361 ? 21.561 -15.627 -3.230 1.00 87.38 361 LYS A CA 1
ATOM 2802 C C . LYS A 1 361 ? 21.531 -14.295 -2.469 1.00 87.38 361 LYS A C 1
ATOM 2804 O O . LYS A 1 361 ? 22.325 -14.094 -1.554 1.00 87.38 361 LYS A O 1
ATOM 2809 N N . ASN A 1 362 ? 20.643 -13.374 -2.846 1.00 89.25 362 ASN A N 1
ATOM 2810 C CA . ASN A 1 362 ? 20.448 -12.100 -2.163 1.00 89.25 362 ASN A CA 1
ATOM 2811 C C . ASN A 1 362 ? 19.069 -12.077 -1.507 1.00 89.25 362 ASN A C 1
ATOM 2813 O O . ASN A 1 362 ? 18.074 -12.491 -2.106 1.00 89.25 362 ASN A O 1
ATOM 2817 N N . LYS A 1 363 ? 19.007 -11.565 -0.278 1.00 92.50 363 LYS A N 1
ATOM 2818 C CA . LYS A 1 363 ? 17.744 -11.410 0.443 1.00 92.50 363 LYS A CA 1
ATOM 2819 C C . LYS A 1 363 ? 16.874 -10.352 -0.226 1.00 92.50 363 LYS A C 1
ATOM 2821 O O . LYS A 1 363 ? 17.341 -9.255 -0.535 1.00 92.50 363 LYS A O 1
ATOM 2826 N N . THR A 1 364 ? 15.593 -10.658 -0.364 1.00 95.44 364 THR A N 1
ATOM 2827 C CA . THR A 1 364 ? 14.580 -9.693 -0.783 1.00 95.44 364 THR A CA 1
ATOM 2828 C C . THR A 1 364 ? 13.993 -9.037 0.458 1.00 95.44 364 THR A C 1
ATOM 2830 O O . THR A 1 364 ? 13.285 -9.666 1.239 1.00 95.44 364 THR A O 1
ATOM 2833 N N . VAL A 1 365 ? 14.313 -7.760 0.657 1.00 97.62 365 VAL A N 1
ATOM 2834 C CA . VAL A 1 365 ? 13.836 -6.976 1.804 1.00 97.62 365 VAL A CA 1
ATOM 2835 C C . VAL A 1 365 ? 12.455 -6.374 1.541 1.00 97.62 365 VAL A C 1
ATOM 2837 O O . VAL A 1 365 ? 12.011 -6.278 0.397 1.00 97.62 365 VAL A O 1
ATOM 2840 N N . MET A 1 366 ? 11.784 -5.912 2.596 1.00 98.06 366 MET A N 1
ATOM 2841 C CA . MET A 1 366 ? 10.529 -5.163 2.483 1.00 98.06 366 MET A CA 1
ATOM 2842 C C . MET A 1 366 ? 10.768 -3.701 2.849 1.00 98.06 366 MET A C 1
ATOM 2844 O O . MET A 1 366 ? 11.175 -3.402 3.970 1.00 98.06 366 MET A O 1
ATOM 2848 N N . ILE A 1 367 ? 10.482 -2.779 1.928 1.00 97.25 367 ILE A N 1
ATOM 2849 C CA . ILE A 1 367 ? 10.544 -1.345 2.222 1.00 97.25 367 ILE A CA 1
ATOM 2850 C C . ILE A 1 367 ? 9.488 -0.974 3.270 1.00 97.25 367 ILE A C 1
ATOM 2852 O O . ILE A 1 367 ? 8.329 -1.382 3.172 1.00 97.25 367 ILE A O 1
ATOM 2856 N N . THR A 1 368 ? 9.867 -0.180 4.267 1.00 94.75 368 THR A N 1
ATOM 2857 C CA . THR A 1 368 ? 8.949 0.280 5.319 1.00 94.75 368 THR A CA 1
ATOM 2858 C C . THR A 1 368 ? 8.669 1.773 5.222 1.00 94.75 368 THR A C 1
ATOM 2860 O O . THR A 1 368 ? 7.528 2.187 5.397 1.00 94.75 368 THR A O 1
ATOM 2863 N N . ASN A 1 369 ? 9.662 2.591 4.859 1.00 94.31 369 ASN A N 1
ATOM 2864 C CA . ASN A 1 369 ? 9.497 4.043 4.778 1.00 94.31 369 ASN A CA 1
ATOM 2865 C C . ASN A 1 369 ? 10.499 4.712 3.811 1.00 94.31 369 ASN A C 1
ATOM 2867 O O . ASN A 1 369 ? 11.409 4.057 3.315 1.00 94.31 369 ASN A O 1
ATOM 2871 N N . GLY A 1 370 ? 10.338 6.013 3.537 1.00 94.75 370 GLY A N 1
ATOM 2872 C CA . GLY A 1 370 ? 11.407 6.863 2.992 1.00 94.75 370 GLY A CA 1
ATOM 2873 C C . GLY A 1 370 ? 11.028 7.757 1.816 1.00 94.75 370 GLY A C 1
ATOM 2874 O O . GLY A 1 370 ? 10.060 7.500 1.099 1.00 94.75 370 GLY A O 1
ATOM 2875 N N . GLN A 1 371 ? 11.831 8.791 1.573 1.00 95.94 371 GLN A N 1
ATOM 2876 C CA . GLN A 1 371 ? 11.746 9.661 0.391 1.00 95.94 371 GLN A CA 1
ATOM 2877 C C . GLN A 1 371 ? 13.003 9.534 -0.473 1.00 95.94 371 GLN A C 1
ATOM 2879 O O . GLN A 1 371 ? 14.083 9.263 0.042 1.00 95.94 371 GLN A O 1
ATOM 2884 N N . SER A 1 372 ? 12.883 9.734 -1.788 1.00 97.69 372 SER A N 1
ATOM 2885 C CA . SER A 1 372 ? 13.993 9.524 -2.731 1.00 97.69 372 SER A CA 1
ATOM 2886 C C . SER A 1 372 ? 15.192 10.437 -2.498 1.00 97.69 372 SER A C 1
ATOM 2888 O O . SER A 1 372 ? 16.323 9.959 -2.487 1.00 97.69 372 SER A O 1
ATOM 2890 N N . ASN A 1 373 ? 14.963 11.730 -2.277 1.00 95.88 373 ASN A N 1
ATOM 2891 C CA . ASN A 1 373 ? 16.037 12.688 -2.014 1.00 95.88 373 ASN A CA 1
ATOM 2892 C C . ASN A 1 373 ? 16.773 12.370 -0.698 1.00 95.88 373 ASN A C 1
ATOM 2894 O O . ASN A 1 373 ? 17.998 12.305 -0.674 1.00 95.88 373 ASN A O 1
ATOM 2898 N N . THR A 1 374 ? 16.038 12.083 0.378 1.00 95.50 374 THR A N 1
ATOM 2899 C CA . THR A 1 374 ? 16.619 11.699 1.671 1.00 95.50 374 THR A CA 1
ATOM 2900 C C . THR A 1 374 ? 17.354 10.363 1.590 1.00 95.50 374 THR A C 1
ATOM 2902 O O . THR A 1 374 ? 18.463 10.260 2.104 1.00 95.50 374 THR A O 1
ATOM 2905 N N . ALA A 1 375 ? 16.790 9.368 0.900 1.00 96.31 375 ALA A N 1
ATOM 2906 C CA . ALA A 1 375 ? 17.403 8.055 0.709 1.00 96.31 375 ALA A CA 1
ATOM 2907 C C . ALA A 1 375 ? 18.781 8.152 0.047 1.00 96.31 375 ALA A C 1
ATOM 2909 O O . ALA A 1 375 ? 19.743 7.560 0.533 1.00 96.31 375 ALA A O 1
ATOM 2910 N N . ILE A 1 376 ? 18.883 8.914 -1.046 1.00 96.00 376 ILE A N 1
ATOM 2911 C CA . ILE A 1 376 ? 20.135 9.060 -1.798 1.00 96.00 376 ILE A CA 1
ATOM 2912 C C . ILE A 1 376 ? 21.246 9.633 -0.909 1.00 96.00 376 ILE A C 1
ATOM 2914 O O . ILE A 1 376 ? 22.374 9.151 -0.986 1.00 96.00 376 ILE A O 1
ATOM 2918 N N . ILE A 1 377 ? 20.917 10.594 -0.039 1.00 94.69 377 ILE A N 1
ATOM 2919 C CA . ILE A 1 377 ? 21.895 11.270 0.826 1.00 94.69 377 ILE A CA 1
ATOM 2920 C C . ILE A 1 377 ? 22.219 10.478 2.093 1.00 94.69 377 ILE A C 1
ATOM 2922 O O . ILE A 1 377 ? 23.380 10.382 2.479 1.00 94.69 377 ILE A O 1
ATOM 2926 N N . ARG A 1 378 ? 21.211 9.915 2.764 1.00 94.56 378 ARG A N 1
ATOM 2927 C CA . ARG A 1 378 ? 21.368 9.307 4.099 1.00 94.56 378 ARG A CA 1
ATOM 2928 C C . ARG A 1 378 ? 21.479 7.787 4.090 1.00 94.56 378 ARG A C 1
ATOM 2930 O O . ARG A 1 378 ? 21.760 7.203 5.133 1.00 94.56 378 ARG A O 1
ATOM 2937 N N . GLY A 1 379 ? 21.288 7.159 2.935 1.00 94.75 379 GLY A N 1
ATOM 2938 C CA . GLY A 1 379 ? 21.281 5.710 2.808 1.00 94.75 379 GLY A CA 1
ATOM 2939 C C . GLY A 1 379 ? 20.011 5.052 3.337 1.00 94.75 379 GLY A C 1
ATOM 2940 O O . GLY A 1 379 ? 19.118 5.701 3.889 1.00 94.75 379 GLY A O 1
ATOM 2941 N N . SER A 1 380 ? 19.928 3.743 3.125 1.00 95.31 380 SER A N 1
ATOM 2942 C CA . SER A 1 380 ? 18.897 2.894 3.717 1.00 95.31 380 SER A CA 1
ATOM 2943 C C . SER A 1 380 ? 19.295 2.403 5.112 1.00 95.31 380 SER A C 1
ATOM 2945 O O . SER A 1 380 ? 20.473 2.201 5.406 1.00 95.31 380 SER A O 1
ATOM 2947 N N . LYS A 1 381 ? 18.301 2.207 5.983 1.00 95.25 381 LYS A N 1
ATOM 2948 C CA . LYS A 1 381 ? 18.484 1.731 7.360 1.00 95.25 381 LYS A CA 1
ATOM 2949 C C . LYS A 1 381 ? 17.601 0.516 7.621 1.00 95.25 381 LYS A C 1
ATOM 2951 O O . LYS A 1 381 ? 16.384 0.586 7.451 1.00 95.25 381 LYS A O 1
ATOM 2956 N N . GLY A 1 382 ? 18.222 -0.594 8.001 1.00 93.94 382 GLY A N 1
ATOM 2957 C CA . GLY A 1 382 ? 17.522 -1.848 8.269 1.00 93.94 382 GLY A CA 1
ATOM 2958 C C . GLY A 1 382 ? 16.921 -1.890 9.669 1.00 93.94 382 GLY A C 1
ATOM 2959 O O . GLY A 1 382 ? 17.493 -1.336 10.603 1.00 93.94 382 GLY A O 1
ATOM 2960 N N . ASP A 1 383 ? 15.782 -2.567 9.789 1.00 92.19 383 ASP A N 1
ATOM 2961 C CA . ASP A 1 383 ? 15.174 -3.054 11.033 1.00 92.19 383 ASP A CA 1
ATOM 2962 C C . ASP A 1 383 ? 14.850 -1.970 12.069 1.00 92.19 383 ASP A C 1
ATOM 2964 O O . ASP A 1 383 ? 14.779 -2.216 13.272 1.00 92.19 383 ASP A O 1
ATOM 2968 N N . ILE A 1 384 ? 14.601 -0.754 11.580 1.00 85.12 384 ILE A N 1
ATOM 2969 C CA . ILE A 1 384 ? 14.173 0.394 12.375 1.00 85.12 384 ILE A CA 1
ATOM 2970 C C . ILE A 1 384 ? 13.002 1.061 11.658 1.00 85.12 384 ILE A C 1
ATOM 2972 O O . ILE A 1 384 ? 13.123 1.490 10.511 1.00 85.12 384 ILE A O 1
ATOM 2976 N N . LEU A 1 385 ? 11.863 1.189 12.335 1.00 77.31 385 LEU A N 1
ATOM 2977 C CA . LEU A 1 385 ? 10.701 1.901 11.811 1.00 77.31 385 LEU A CA 1
ATOM 2978 C C . LEU A 1 385 ? 10.486 3.181 12.624 1.00 77.31 385 LEU A C 1
ATOM 2980 O O . LEU A 1 385 ? 10.147 3.079 13.803 1.00 77.31 385 LEU A O 1
ATOM 2984 N N . PRO A 1 386 ? 10.689 4.380 12.047 1.00 71.81 386 PRO A N 1
ATOM 2985 C CA . PRO A 1 386 ? 10.296 5.602 12.731 1.00 71.81 386 PRO A CA 1
ATOM 2986 C C . PRO A 1 386 ? 8.785 5.603 12.946 1.00 71.81 386 PRO A C 1
ATOM 2988 O O . PRO A 1 386 ? 8.021 5.377 12.006 1.00 71.81 386 PRO A O 1
ATOM 2991 N N . THR A 1 387 ? 8.355 5.900 14.170 1.00 71.81 387 THR A N 1
ATOM 2992 C CA . THR A 1 387 ? 6.949 6.197 14.437 1.00 71.81 387 THR A CA 1
ATOM 2993 C C . THR A 1 387 ? 6.559 7.447 13.655 1.00 71.81 387 THR A C 1
ATOM 2995 O O . THR A 1 387 ? 7.222 8.481 13.758 1.00 71.81 387 THR A O 1
ATOM 2998 N N . GLU A 1 388 ? 5.485 7.378 12.870 1.00 69.50 388 GLU A N 1
ATOM 2999 C CA . GLU A 1 388 ? 5.040 8.533 12.094 1.00 69.50 388 GLU A CA 1
ATOM 3000 C C . GLU A 1 388 ? 4.737 9.719 13.023 1.00 69.50 388 GLU A C 1
ATOM 3002 O O . GLU A 1 388 ? 4.116 9.588 14.080 1.00 69.50 388 GLU A O 1
ATOM 3007 N N . GLY A 1 389 ? 5.257 10.893 12.667 1.00 60.75 389 GLY A N 1
ATOM 3008 C CA . GLY A 1 389 ? 5.142 12.076 13.511 1.00 60.75 389 GLY A CA 1
ATOM 3009 C C . GLY A 1 389 ? 6.092 12.119 14.715 1.00 60.75 389 GLY A C 1
ATOM 3010 O O . GLY A 1 389 ? 6.047 13.124 15.417 1.00 60.75 389 GLY A O 1
ATOM 3011 N N . CYS A 1 390 ? 7.010 11.156 14.911 1.00 69.25 390 CYS A N 1
ATOM 3012 C CA . CYS A 1 390 ? 7.936 11.164 16.060 1.00 69.25 390 CYS A CA 1
ATOM 3013 C C . CYS A 1 390 ? 8.805 12.427 16.147 1.00 69.25 390 CYS A C 1
ATOM 3015 O O . CYS A 1 390 ? 9.201 12.841 17.230 1.00 69.25 390 CYS A O 1
ATOM 3017 N N . GLN A 1 391 ? 9.071 13.086 15.014 1.00 76.50 391 GLN A N 1
ATOM 3018 C CA . GLN A 1 391 ? 9.824 14.344 14.975 1.00 76.50 391 GLN A CA 1
ATOM 3019 C C . GLN A 1 391 ? 9.040 15.507 15.589 1.00 76.50 391 GLN A C 1
ATOM 3021 O O . GLN A 1 391 ? 9.645 16.442 16.096 1.00 76.50 391 GLN A O 1
ATOM 3026 N N . LYS A 1 392 ? 7.700 15.467 15.534 1.00 72.50 392 LYS A N 1
ATOM 3027 C CA . LYS A 1 392 ? 6.836 16.498 16.129 1.00 72.50 392 LYS A CA 1
ATOM 3028 C C . LYS A 1 392 ? 6.813 16.388 17.652 1.00 72.50 392 LYS A C 1
ATOM 3030 O O . LYS A 1 392 ? 6.706 17.407 18.321 1.00 72.50 392 LYS A O 1
ATOM 3035 N N . SER A 1 393 ? 6.901 15.160 18.161 1.00 66.00 393 SER A N 1
ATOM 3036 C CA . SER A 1 393 ? 6.886 14.826 19.585 1.00 66.00 393 SER A CA 1
ATOM 3037 C C . SER A 1 393 ? 8.283 14.652 20.190 1.00 66.00 393 SER A C 1
ATOM 3039 O O . SER A 1 393 ? 8.379 14.303 21.357 1.00 66.00 393 SER A O 1
ATOM 3041 N N . GLU A 1 394 ? 9.353 14.863 19.413 1.00 71.38 394 GLU A N 1
ATOM 3042 C CA . GLU A 1 394 ? 10.752 14.647 19.827 1.00 71.38 394 GLU A CA 1
ATOM 3043 C C . GLU A 1 394 ? 11.042 13.218 20.337 1.00 71.38 394 GLU A C 1
ATOM 3045 O O . GLU A 1 394 ? 11.934 12.991 21.149 1.00 71.38 394 GLU A O 1
ATOM 3050 N N . THR A 1 395 ? 10.307 12.225 19.826 1.00 71.75 395 THR A N 1
ATOM 3051 C CA . THR A 1 395 ? 10.396 10.813 20.242 1.00 71.75 395 THR A CA 1
ATOM 3052 C C . THR A 1 395 ? 11.080 9.911 19.213 1.00 71.75 395 THR A C 1
ATOM 3054 O O . THR A 1 395 ? 11.069 8.688 19.360 1.00 71.75 395 THR A O 1
ATOM 3057 N N . CYS A 1 396 ? 11.654 10.468 18.141 1.00 73.62 396 CYS A N 1
ATOM 3058 C CA . CYS A 1 396 ? 12.349 9.636 17.159 1.00 73.62 396 CYS A CA 1
ATOM 3059 C C . CYS A 1 396 ? 13.575 8.954 17.772 1.00 73.62 396 CYS A C 1
ATOM 3061 O O . CYS A 1 396 ? 14.311 9.597 18.527 1.00 73.62 396 CYS A O 1
ATOM 3063 N N . PRO A 1 397 ? 13.861 7.693 17.393 1.00 79.81 397 PRO A N 1
ATOM 3064 C CA . PRO A 1 397 ? 15.137 7.073 17.713 1.00 79.81 397 PRO A CA 1
ATOM 3065 C C . PRO A 1 397 ? 16.300 7.967 17.271 1.00 79.81 397 PRO A C 1
ATOM 3067 O O . PRO A 1 397 ? 16.228 8.625 16.226 1.00 79.81 397 PRO A O 1
ATOM 3070 N N . LYS A 1 398 ? 17.375 7.979 18.066 1.00 77.69 398 LYS A N 1
ATOM 3071 C CA . LYS A 1 398 ? 18.576 8.770 17.780 1.00 77.69 398 LYS A CA 1
ATOM 3072 C C . LYS A 1 398 ? 19.056 8.486 16.349 1.00 77.69 398 LYS A C 1
ATOM 3074 O O . LYS A 1 398 ? 19.135 7.334 15.934 1.00 77.69 398 LYS A O 1
ATOM 3079 N N . ASP A 1 399 ? 19.327 9.549 15.596 1.00 83.88 399 ASP A N 1
ATOM 3080 C CA . ASP A 1 399 ? 19.783 9.522 14.200 1.00 83.88 399 ASP A CA 1
ATOM 3081 C C . ASP A 1 399 ? 18.779 9.002 13.150 1.00 83.88 399 ASP A C 1
ATOM 3083 O O . ASP A 1 399 ? 19.178 8.739 12.010 1.00 83.88 399 ASP A O 1
ATOM 3087 N N . ILE A 1 400 ? 17.476 8.927 13.458 1.00 87.00 400 ILE A N 1
ATOM 3088 C CA . ILE A 1 400 ? 16.407 8.570 12.505 1.00 87.00 400 ILE A CA 1
ATOM 3089 C C . ILE A 1 400 ? 15.461 9.749 12.247 1.00 87.00 400 ILE A C 1
ATOM 3091 O O . ILE A 1 400 ? 15.024 10.437 13.165 1.00 87.00 400 ILE A O 1
ATOM 3095 N N . LEU A 1 401 ? 15.105 9.954 10.977 1.00 88.12 401 LEU A N 1
ATOM 3096 C CA . LEU A 1 401 ? 14.112 10.935 10.533 1.00 88.12 401 LEU A CA 1
ATOM 3097 C C . LEU A 1 401 ? 12.883 10.243 9.919 1.00 88.12 401 LEU A C 1
ATOM 3099 O O . LEU A 1 401 ? 13.005 9.170 9.332 1.00 88.12 401 LEU A O 1
ATOM 3103 N N . ASN A 1 402 ? 11.707 10.884 9.954 1.00 86.25 402 ASN A N 1
ATOM 3104 C CA . ASN A 1 402 ? 10.474 10.323 9.364 1.00 86.25 402 ASN A CA 1
ATOM 3105 C C . ASN A 1 402 ? 10.541 10.148 7.842 1.00 86.25 402 ASN A C 1
ATOM 3107 O O . ASN A 1 402 ? 9.687 9.488 7.264 1.00 86.25 402 ASN A O 1
ATOM 3111 N N . ASN A 1 403 ? 11.498 10.774 7.169 1.00 90.25 403 ASN A N 1
ATOM 3112 C CA . ASN A 1 403 ? 11.710 10.658 5.729 1.00 90.25 403 ASN A CA 1
ATOM 3113 C C . ASN A 1 403 ? 12.898 9.751 5.373 1.00 90.25 403 ASN A C 1
ATOM 3115 O O . ASN A 1 403 ? 13.168 9.568 4.182 1.00 90.25 403 ASN A O 1
ATOM 3119 N N . ASP A 1 404 ? 13.584 9.180 6.370 1.00 93.81 404 ASP A N 1
ATOM 3120 C CA . ASP A 1 404 ? 14.652 8.214 6.130 1.00 93.81 404 ASP A CA 1
ATOM 3121 C C . ASP A 1 404 ? 14.100 6.963 5.449 1.00 93.81 404 ASP A C 1
ATOM 3123 O O . ASP A 1 404 ? 13.002 6.484 5.746 1.00 93.81 404 ASP A O 1
ATOM 3127 N N . LEU A 1 405 ? 14.892 6.431 4.519 1.00 96.25 405 LEU A N 1
ATOM 3128 C CA . LEU A 1 405 ? 14.622 5.145 3.904 1.00 96.25 405 LEU A CA 1
ATOM 3129 C C . LEU A 1 405 ? 14.874 4.043 4.922 1.00 96.25 405 LEU A C 1
ATOM 3131 O O . LEU A 1 405 ? 16.017 3.806 5.311 1.00 96.25 405 LEU A O 1
ATOM 3135 N N . THR A 1 406 ? 13.807 3.357 5.314 1.00 96.00 406 THR A N 1
ATOM 3136 C CA . THR A 1 406 ? 13.900 2.199 6.198 1.00 96.00 406 THR A CA 1
ATOM 3137 C C . THR A 1 406 ? 13.302 0.954 5.563 1.00 96.00 406 THR A C 1
ATOM 3139 O O . THR A 1 406 ? 12.458 1.047 4.661 1.00 96.00 406 THR A O 1
ATOM 3142 N N . PHE A 1 407 ? 13.771 -0.212 6.002 1.00 96.88 407 PHE A N 1
ATOM 3143 C CA . PHE A 1 407 ? 13.316 -1.508 5.505 1.00 96.88 407 PHE A CA 1
ATOM 3144 C C . PHE A 1 407 ? 13.372 -2.588 6.590 1.00 96.88 407 PHE A C 1
ATOM 3146 O O . PHE A 1 407 ? 14.164 -2.496 7.522 1.00 96.88 407 PHE A O 1
ATOM 3153 N N . ASN A 1 408 ? 12.574 -3.642 6.428 1.00 96.69 408 ASN A N 1
ATOM 3154 C CA . ASN A 1 408 ? 12.695 -4.885 7.186 1.00 96.69 408 ASN A CA 1
ATOM 3155 C C . ASN A 1 408 ? 13.622 -5.849 6.425 1.00 96.69 408 ASN A C 1
ATOM 3157 O O . ASN A 1 408 ? 13.311 -6.251 5.295 1.00 96.69 408 ASN A O 1
ATOM 3161 N N . SER A 1 409 ? 14.751 -6.215 7.036 1.00 95.88 409 SER A N 1
ATOM 3162 C CA . SER A 1 409 ? 15.793 -7.054 6.431 1.00 95.88 409 SER A CA 1
ATOM 3163 C C . SER A 1 409 ? 15.381 -8.520 6.267 1.00 95.88 409 SER A C 1
ATOM 3165 O O . SER A 1 409 ? 15.925 -9.225 5.415 1.00 95.88 409 SER A O 1
ATOM 3167 N N . THR A 1 410 ? 14.390 -8.971 7.039 1.00 93.94 410 THR A N 1
ATOM 3168 C CA . THR A 1 410 ? 13.790 -10.311 6.925 1.00 93.94 410 THR A CA 1
ATOM 3169 C C . THR A 1 410 ? 12.722 -10.395 5.830 1.00 93.94 410 THR A C 1
ATOM 3171 O O . THR A 1 410 ? 12.298 -11.491 5.461 1.00 93.94 410 THR A O 1
ATOM 3174 N N . GLY A 1 411 ? 12.321 -9.252 5.265 1.00 96.38 411 GLY A N 1
ATOM 3175 C CA . GLY A 1 411 ? 11.242 -9.161 4.287 1.00 96.38 411 GLY A CA 1
ATOM 3176 C C . GLY A 1 411 ? 9.854 -9.092 4.931 1.00 96.38 411 GLY A C 1
ATOM 3177 O O . GLY A 1 411 ? 9.702 -8.790 6.111 1.00 96.38 411 GLY A O 1
ATOM 3178 N N . GLY A 1 412 ? 8.827 -9.315 4.117 1.00 97.31 412 GLY A N 1
ATOM 3179 C CA . GLY A 1 412 ? 7.430 -9.413 4.528 1.00 97.31 412 GLY A CA 1
ATOM 3180 C C . GLY A 1 412 ? 6.952 -10.866 4.536 1.00 97.31 412 GLY A C 1
ATOM 3181 O O . GLY A 1 412 ? 7.491 -11.718 5.242 1.00 97.31 412 GLY A O 1
ATOM 3182 N N . LEU A 1 413 ? 5.924 -11.168 3.743 1.00 98.12 413 LEU A N 1
ATOM 3183 C CA . LEU A 1 413 ? 5.337 -12.507 3.633 1.00 98.12 413 LEU A CA 1
ATOM 3184 C C . LEU A 1 413 ? 6.198 -13.464 2.792 1.00 98.12 413 LEU A C 1
ATOM 3186 O O . LEU A 1 413 ? 6.096 -14.684 2.951 1.00 98.12 413 LEU A O 1
ATOM 3190 N N . GLY A 1 414 ? 7.050 -12.925 1.912 1.00 96.44 414 GLY A N 1
ATOM 3191 C CA . GLY A 1 414 ? 7.890 -13.716 1.009 1.00 96.44 414 GLY A CA 1
ATOM 3192 C C . GLY A 1 414 ? 7.097 -14.486 -0.042 1.00 96.44 414 GLY A C 1
ATOM 3193 O O . GLY A 1 414 ? 7.452 -15.613 -0.373 1.00 96.44 414 GLY A O 1
ATOM 3194 N N . LEU A 1 415 ? 6.004 -13.895 -0.532 1.00 97.12 415 LEU A N 1
ATOM 3195 C CA . LEU A 1 415 ? 5.221 -14.442 -1.644 1.00 97.12 415 LEU A CA 1
ATOM 3196 C C . LEU A 1 415 ? 5.788 -13.981 -2.995 1.00 97.12 415 LEU A C 1
ATOM 3198 O O . LEU A 1 415 ? 5.764 -14.733 -3.961 1.00 97.12 415 LEU A O 1
ATOM 3202 N N . PHE A 1 416 ? 6.368 -12.780 -3.042 1.00 97.00 416 PHE A N 1
ATOM 3203 C CA . PHE A 1 416 ? 7.109 -12.239 -4.176 1.00 97.00 416 PHE A CA 1
ATOM 3204 C C . PHE A 1 416 ? 8.600 -12.165 -3.818 1.00 97.00 416 PHE A C 1
ATOM 3206 O O . PHE A 1 416 ? 9.052 -11.223 -3.168 1.00 97.00 416 PHE A O 1
ATOM 3213 N N . HIS A 1 417 ? 9.370 -13.177 -4.222 1.00 94.69 417 HIS A N 1
ATOM 3214 C CA . HIS A 1 417 ? 10.789 -13.277 -3.866 1.00 94.69 417 HIS A CA 1
ATOM 3215 C C . HIS A 1 417 ? 11.733 -12.673 -4.910 1.00 94.69 417 HIS A C 1
ATOM 3217 O O . HIS A 1 417 ? 12.861 -12.333 -4.570 1.00 94.69 417 HIS A O 1
ATOM 3223 N N . TRP A 1 418 ? 11.276 -12.461 -6.150 1.00 94.88 418 TRP A N 1
ATOM 3224 C CA . TRP A 1 418 ? 12.120 -12.005 -7.265 1.00 94.88 418 TRP A CA 1
ATOM 3225 C C . TRP A 1 418 ? 12.681 -10.585 -7.126 1.00 94.88 418 TRP A C 1
ATOM 3227 O O . TRP A 1 418 ? 13.614 -10.231 -7.845 1.00 94.88 418 TRP A O 1
ATOM 3237 N N . GLY A 1 419 ? 12.132 -9.752 -6.240 1.00 95.38 419 GLY A N 1
ATOM 3238 C CA . GLY A 1 419 ? 12.652 -8.409 -6.016 1.00 95.38 419 GLY A CA 1
ATOM 3239 C C . GLY A 1 419 ? 11.884 -7.599 -4.982 1.00 95.38 419 GLY A C 1
ATOM 3240 O O . GLY A 1 419 ? 10.819 -7.991 -4.515 1.00 95.38 419 GLY A O 1
ATOM 3241 N N . ILE A 1 420 ? 12.442 -6.444 -4.631 1.00 98.19 420 ILE A N 1
ATOM 3242 C CA . ILE A 1 420 ? 11.857 -5.530 -3.644 1.00 98.19 420 ILE A CA 1
ATOM 3243 C C . ILE A 1 420 ? 10.643 -4.834 -4.256 1.00 98.19 420 ILE A C 1
ATOM 3245 O O . ILE A 1 420 ? 10.753 -4.274 -5.346 1.00 98.19 420 ILE A O 1
ATOM 3249 N N . MET A 1 421 ? 9.510 -4.807 -3.556 1.00 98.56 421 MET A N 1
ATOM 3250 C CA . MET A 1 421 ? 8.318 -4.095 -4.018 1.00 98.56 421 MET A CA 1
ATOM 3251 C C . MET A 1 421 ? 8.188 -2.690 -3.432 1.00 98.56 421 MET A C 1
ATOM 3253 O O . MET A 1 421 ? 8.433 -2.464 -2.248 1.00 98.56 421 MET A O 1
ATOM 3257 N N . ASP A 1 422 ? 7.709 -1.762 -4.256 1.00 98.69 422 ASP A N 1
ATOM 3258 C CA . ASP A 1 422 ? 7.270 -0.426 -3.869 1.00 98.69 422 ASP A CA 1
ATOM 3259 C C . ASP A 1 422 ? 5.943 -0.071 -4.573 1.00 98.69 422 ASP A C 1
ATOM 3261 O O . ASP A 1 422 ? 5.583 -0.643 -5.601 1.00 98.69 422 ASP A O 1
ATOM 3265 N N . THR A 1 423 ? 5.187 0.863 -4.006 1.00 98.62 423 THR A N 1
ATOM 3266 C CA . THR A 1 423 ? 3.821 1.232 -4.401 1.00 98.62 423 THR A CA 1
ATOM 3267 C C . THR A 1 423 ? 3.619 2.744 -4.417 1.00 98.62 423 THR A C 1
ATOM 3269 O O . THR A 1 423 ? 4.487 3.491 -3.959 1.00 98.62 423 THR A O 1
ATOM 3272 N N . HIS A 1 424 ? 2.487 3.221 -4.950 1.00 98.06 424 HIS A N 1
ATOM 3273 C CA . HIS A 1 424 ? 2.223 4.639 -5.245 1.00 98.06 424 HIS A CA 1
ATOM 3274 C C . HIS A 1 424 ? 3.430 5.296 -5.923 1.00 98.06 424 HIS A C 1
ATOM 3276 O O . HIS A 1 424 ? 3.920 6.347 -5.490 1.00 98.06 424 HIS A O 1
ATOM 3282 N N . PHE A 1 425 ? 4.023 4.547 -6.851 1.00 98.44 425 PHE A N 1
ATOM 3283 C CA . PHE A 1 425 ? 5.450 4.625 -7.081 1.00 98.44 425 PHE A CA 1
ATOM 3284 C C . PHE A 1 425 ? 5.834 5.916 -7.790 1.00 98.44 425 PHE A C 1
ATOM 3286 O O . PHE A 1 425 ? 6.535 6.763 -7.222 1.00 98.44 425 PHE A O 1
ATOM 3293 N N . SER A 1 426 ? 5.334 6.095 -9.011 1.00 98.06 426 SER A N 1
ATOM 3294 C CA . SER A 1 426 ? 5.623 7.295 -9.778 1.00 98.06 426 SER A CA 1
ATOM 3295 C C . SER A 1 426 ? 4.933 8.522 -9.211 1.00 98.06 426 SER A C 1
ATOM 3297 O O . SER A 1 426 ? 5.533 9.587 -9.220 1.00 98.06 426 SER A O 1
ATOM 3299 N N . GLU A 1 427 ? 3.727 8.383 -8.659 1.00 98.00 427 GLU A N 1
ATOM 3300 C CA . GLU A 1 427 ? 2.933 9.498 -8.125 1.00 98.00 427 GLU A CA 1
ATOM 3301 C C . GLU A 1 427 ? 3.616 10.201 -6.942 1.00 98.00 427 GLU A C 1
ATOM 3303 O O . GLU A 1 427 ? 3.312 11.355 -6.635 1.00 98.00 427 GLU A O 1
ATOM 3308 N N . ARG A 1 428 ? 4.545 9.510 -6.271 1.00 97.25 428 ARG A N 1
ATOM 3309 C CA . ARG A 1 428 ? 5.289 10.011 -5.107 1.00 97.25 428 ARG A CA 1
ATOM 3310 C C . ARG A 1 428 ? 6.795 10.118 -5.358 1.00 97.25 428 ARG A C 1
ATOM 3312 O O . ARG A 1 428 ? 7.552 10.205 -4.391 1.00 97.25 428 ARG A O 1
ATOM 3319 N N . GLY A 1 429 ? 7.235 10.062 -6.617 1.00 97.94 429 GLY A N 1
ATOM 3320 C CA . GLY A 1 429 ? 8.641 10.211 -6.995 1.00 97.94 429 GLY A CA 1
ATOM 3321 C C . GLY A 1 429 ? 9.580 9.201 -6.329 1.00 97.94 429 GLY A C 1
ATOM 3322 O O . GLY A 1 429 ? 10.681 9.560 -5.908 1.00 97.94 429 GLY A O 1
ATOM 3323 N N . ARG A 1 430 ? 9.159 7.938 -6.174 1.00 98.56 430 ARG A N 1
ATOM 3324 C CA . ARG A 1 430 ? 9.864 6.904 -5.383 1.00 98.56 430 ARG A CA 1
ATOM 3325 C C . ARG A 1 430 ? 11.013 6.191 -6.121 1.00 98.56 430 ARG A C 1
ATOM 3327 O O . ARG A 1 430 ? 11.590 5.239 -5.599 1.00 98.56 430 ARG A O 1
ATOM 3334 N N . GLN A 1 431 ? 11.410 6.669 -7.300 1.00 98.25 431 GLN A N 1
ATOM 3335 C CA . GLN A 1 431 ? 12.463 6.052 -8.116 1.00 98.25 431 GLN A CA 1
ATOM 3336 C C . GLN A 1 431 ? 13.827 6.061 -7.421 1.00 98.25 431 GLN A C 1
ATOM 3338 O O . GLN A 1 431 ? 14.509 5.037 -7.388 1.00 98.25 431 GLN A O 1
ATOM 3343 N N . GLY A 1 432 ? 14.208 7.192 -6.822 1.00 97.69 432 GLY A N 1
ATOM 3344 C CA . GLY A 1 432 ? 15.486 7.323 -6.122 1.00 97.69 432 GLY A CA 1
ATOM 3345 C C . GLY A 1 432 ? 15.575 6.437 -4.879 1.00 97.69 432 GLY A C 1
ATOM 3346 O O . GLY A 1 432 ? 16.584 5.761 -4.696 1.00 97.69 432 GLY A O 1
ATOM 3347 N N . ARG A 1 433 ? 14.514 6.366 -4.057 1.00 98.00 433 ARG A N 1
ATOM 3348 C CA . ARG A 1 433 ? 14.527 5.518 -2.849 1.00 98.00 433 ARG A CA 1
ATOM 3349 C C . ARG A 1 433 ? 14.612 4.036 -3.194 1.00 98.00 433 ARG A C 1
ATOM 3351 O O . ARG A 1 433 ? 15.349 3.311 -2.534 1.00 98.00 433 ARG A O 1
ATOM 3358 N N . LEU A 1 434 ? 13.907 3.596 -4.239 1.00 98.50 434 LEU A N 1
ATOM 3359 C CA . LEU A 1 434 ? 13.912 2.192 -4.636 1.00 98.50 434 LEU A CA 1
ATOM 3360 C C . LEU A 1 434 ? 15.257 1.789 -5.247 1.00 98.50 434 LEU A C 1
ATOM 3362 O O . LEU A 1 434 ? 15.804 0.754 -4.874 1.00 98.50 434 LEU A O 1
ATOM 3366 N N . ALA A 1 435 ? 15.833 2.631 -6.113 1.00 97.62 435 ALA A N 1
ATOM 3367 C CA . ALA A 1 435 ? 17.170 2.396 -6.659 1.00 97.62 435 ALA A CA 1
ATOM 3368 C C . ALA A 1 435 ? 18.234 2.377 -5.557 1.00 97.62 435 ALA A C 1
ATOM 3370 O O . ALA A 1 435 ? 19.097 1.503 -5.542 1.00 97.62 435 ALA A O 1
ATOM 3371 N N . LYS A 1 436 ? 18.155 3.309 -4.600 1.00 97.12 436 LYS A N 1
ATOM 3372 C CA . LYS A 1 436 ? 19.078 3.348 -3.467 1.00 97.12 436 LYS A CA 1
ATOM 3373 C C . LYS A 1 436 ? 18.968 2.097 -2.595 1.00 97.12 436 LYS A C 1
ATOM 3375 O O . LYS A 1 436 ? 19.995 1.508 -2.273 1.00 97.12 436 LYS A O 1
ATOM 3380 N N . LEU A 1 437 ? 17.749 1.658 -2.271 1.00 97.56 437 LEU A N 1
ATOM 3381 C CA . LEU A 1 437 ? 17.531 0.442 -1.487 1.00 97.56 437 LEU A CA 1
ATOM 3382 C C . LEU A 1 437 ? 18.082 -0.801 -2.198 1.00 97.56 437 LEU A C 1
ATOM 3384 O O . LEU A 1 437 ? 18.757 -1.615 -1.572 1.00 97.56 437 LEU A O 1
ATOM 3388 N N . LEU A 1 438 ? 17.831 -0.927 -3.505 1.00 96.56 438 LEU A N 1
ATOM 3389 C CA . LEU A 1 438 ? 18.353 -2.012 -4.338 1.00 96.56 438 LEU A CA 1
ATOM 3390 C C . LEU A 1 438 ? 19.887 -2.092 -4.264 1.00 96.56 438 LEU A C 1
ATOM 3392 O O . LEU A 1 438 ? 20.441 -3.175 -4.079 1.00 96.56 438 LEU A O 1
ATOM 3396 N N . LEU A 1 439 ? 20.566 -0.948 -4.396 1.00 94.81 439 LEU A N 1
ATOM 3397 C CA . LEU A 1 439 ? 22.027 -0.870 -4.355 1.00 94.81 439 LEU A CA 1
ATOM 3398 C C . LEU A 1 439 ? 22.583 -1.188 -2.960 1.00 94.81 439 LEU A C 1
ATOM 3400 O O . LEU A 1 439 ? 23.518 -1.978 -2.853 1.00 94.81 439 LEU A O 1
ATOM 3404 N N . ASP A 1 440 ? 22.000 -0.622 -1.900 1.00 94.94 440 ASP A N 1
ATOM 3405 C CA . ASP A 1 440 ? 22.470 -0.821 -0.521 1.00 94.94 440 ASP A CA 1
ATOM 3406 C C . ASP A 1 440 ? 22.291 -2.273 -0.047 1.00 94.94 440 ASP A C 1
ATOM 3408 O O . ASP A 1 440 ? 23.148 -2.815 0.650 1.00 94.94 440 ASP A O 1
ATOM 3412 N N . THR A 1 441 ? 21.199 -2.924 -0.455 1.00 94.38 441 THR A N 1
ATOM 3413 C CA . THR A 1 441 ? 20.877 -4.312 -0.070 1.00 94.38 441 THR A CA 1
ATOM 3414 C C . THR A 1 441 ? 21.436 -5.357 -1.029 1.00 94.38 441 THR A C 1
ATOM 3416 O O . THR A 1 441 ? 21.328 -6.553 -0.762 1.00 94.38 441 THR A O 1
ATOM 3419 N N . LYS A 1 442 ? 22.042 -4.924 -2.144 1.00 93.25 442 LYS A N 1
ATOM 3420 C CA . LYS A 1 442 ? 22.531 -5.788 -3.232 1.00 93.25 442 LYS A CA 1
ATOM 3421 C C . LYS A 1 442 ? 21.451 -6.705 -3.817 1.00 93.25 442 LYS A C 1
ATOM 3423 O O . LYS A 1 442 ? 21.770 -7.730 -4.417 1.00 93.25 442 LYS A O 1
ATOM 3428 N N . ALA A 1 443 ? 20.177 -6.341 -3.686 1.00 93.06 443 ALA A N 1
ATOM 3429 C CA . ALA A 1 443 ? 19.096 -7.061 -4.342 1.00 93.06 443 ALA A CA 1
ATOM 3430 C C . ALA A 1 443 ? 19.268 -7.002 -5.872 1.00 93.06 443 ALA A C 1
ATOM 3432 O O . ALA A 1 443 ? 19.842 -6.053 -6.416 1.00 93.06 443 ALA A O 1
ATOM 3433 N N . SER A 1 444 ? 18.798 -8.042 -6.570 1.00 91.81 444 SER A N 1
ATOM 3434 C CA . SER A 1 444 ? 18.925 -8.135 -8.033 1.00 91.81 444 SER A CA 1
ATOM 3435 C C . SER A 1 444 ? 17.918 -7.252 -8.759 1.00 91.81 444 SER A C 1
ATOM 3437 O O . SER A 1 444 ? 18.290 -6.534 -9.689 1.00 91.81 444 SER A O 1
ATOM 3439 N N . PHE A 1 445 ? 16.664 -7.275 -8.300 1.00 95.25 445 PHE A N 1
ATOM 3440 C CA . PHE A 1 445 ? 15.570 -6.529 -8.904 1.00 95.25 445 PHE A CA 1
ATOM 3441 C C . PHE A 1 445 ? 14.738 -5.782 -7.867 1.00 95.25 445 PHE A C 1
ATOM 3443 O O . PHE A 1 445 ? 14.621 -6.188 -6.708 1.00 95.25 445 PHE A O 1
ATOM 3450 N N . ALA A 1 446 ? 14.125 -4.695 -8.316 1.00 97.69 446 ALA A N 1
ATOM 3451 C CA . ALA A 1 446 ? 13.102 -3.979 -7.575 1.00 97.69 446 ALA A CA 1
ATOM 3452 C C . ALA A 1 446 ? 11.983 -3.522 -8.515 1.00 97.69 446 ALA A C 1
ATOM 3454 O O . ALA A 1 446 ? 12.240 -3.186 -9.670 1.00 97.69 446 ALA A O 1
ATOM 3455 N N . PHE A 1 447 ? 10.753 -3.512 -8.007 1.00 98.75 447 PHE A N 1
ATOM 3456 C CA . PHE A 1 447 ? 9.518 -3.301 -8.752 1.00 98.75 447 PHE A CA 1
ATOM 3457 C C . PHE A 1 447 ? 8.690 -2.211 -8.074 1.00 98.75 447 PHE A C 1
ATOM 3459 O O . PHE A 1 447 ? 8.195 -2.390 -6.965 1.00 98.75 447 PHE A O 1
ATOM 3466 N N . GLY A 1 448 ? 8.528 -1.079 -8.747 1.00 98.75 448 GLY A N 1
ATOM 3467 C CA . GLY A 1 448 ? 7.655 0.010 -8.335 1.00 98.75 448 GLY A CA 1
ATOM 3468 C C . GLY A 1 448 ? 6.348 -0.020 -9.116 1.00 98.75 448 GLY A C 1
ATOM 3469 O O . GLY A 1 448 ? 6.364 0.165 -10.332 1.00 98.75 448 GLY A O 1
ATOM 3470 N N . VAL A 1 449 ? 5.223 -0.243 -8.439 1.00 98.88 449 VAL A N 1
ATOM 3471 C CA . VAL A 1 449 ? 3.894 -0.284 -9.068 1.00 98.88 449 VAL A CA 1
ATOM 3472 C C . VAL A 1 449 ? 3.189 1.065 -8.896 1.00 98.88 449 VAL A C 1
ATOM 3474 O O . VAL A 1 449 ? 3.018 1.554 -7.773 1.00 98.88 449 VAL A O 1
ATOM 3477 N N . ASP A 1 450 ? 2.783 1.673 -10.009 1.00 98.81 450 ASP A N 1
ATOM 3478 C CA . ASP A 1 450 ? 2.041 2.941 -10.026 1.00 98.81 450 ASP A CA 1
ATOM 3479 C C . ASP A 1 450 ? 0.609 2.800 -9.482 1.00 98.81 450 ASP A C 1
ATOM 3481 O O . ASP A 1 450 ? 0.032 1.709 -9.430 1.00 98.81 450 ASP A O 1
ATOM 3485 N N . GLU A 1 451 ? -0.011 3.922 -9.111 1.00 98.56 451 GLU A N 1
ATOM 3486 C CA . GLU A 1 451 ? -1.436 3.946 -8.763 1.00 98.56 451 GLU A CA 1
ATOM 3487 C C . GLU A 1 451 ? -2.334 3.436 -9.908 1.00 98.56 451 GLU A C 1
ATOM 3489 O O . GLU A 1 451 ? -2.003 3.533 -11.094 1.00 98.56 451 GLU A O 1
ATOM 3494 N N . ALA A 1 452 ? -3.493 2.873 -9.542 1.00 97.75 452 ALA A N 1
ATOM 3495 C CA . ALA A 1 452 ? -4.480 2.288 -10.451 1.00 97.75 452 ALA A CA 1
ATOM 3496 C C . ALA A 1 452 ? -3.863 1.329 -11.491 1.00 97.75 452 ALA A C 1
ATOM 3498 O O . ALA A 1 452 ? -4.323 1.259 -12.630 1.00 97.75 452 ALA A O 1
ATOM 3499 N N . THR A 1 453 ? -2.814 0.601 -11.095 1.00 98.75 453 THR A N 1
ATOM 3500 C CA . THR A 1 453 ? -2.043 -0.335 -11.924 1.00 98.75 453 THR A CA 1
ATOM 3501 C C . THR A 1 453 ? -1.796 -1.618 -11.141 1.00 98.75 453 THR A C 1
ATOM 3503 O O . THR A 1 453 ? -1.597 -1.561 -9.924 1.00 98.75 453 THR A O 1
ATOM 3506 N N . ALA A 1 454 ? -1.800 -2.763 -11.825 1.00 98.69 454 ALA A N 1
ATOM 3507 C CA . ALA A 1 454 ? -1.456 -4.050 -11.232 1.00 98.69 454 ALA A CA 1
ATOM 3508 C C . ALA A 1 454 ? -0.365 -4.771 -12.034 1.00 98.69 454 ALA A C 1
ATOM 3510 O O . ALA A 1 454 ? -0.407 -4.801 -13.267 1.00 98.69 454 ALA A O 1
ATOM 3511 N N . LEU A 1 455 ? 0.584 -5.371 -11.312 1.00 98.81 455 LEU A N 1
ATOM 3512 C CA . LEU A 1 455 ? 1.471 -6.416 -11.815 1.00 98.81 455 LEU A CA 1
ATOM 3513 C C . LEU A 1 455 ? 0.842 -7.773 -11.488 1.00 98.81 455 LEU A C 1
ATOM 3515 O O . LEU A 1 455 ? 0.692 -8.125 -10.318 1.00 98.81 455 LEU A O 1
ATOM 3519 N N . ILE A 1 456 ? 0.486 -8.535 -12.515 1.00 98.56 456 ILE A N 1
ATOM 3520 C CA . ILE A 1 456 ? -0.046 -9.890 -12.380 1.00 98.56 456 ILE A CA 1
ATOM 3521 C C . ILE A 1 456 ? 1.105 -10.866 -12.594 1.00 98.56 456 ILE A C 1
ATOM 3523 O O . ILE A 1 456 ? 1.728 -10.855 -13.653 1.00 98.56 456 ILE A O 1
ATOM 3527 N N . VAL A 1 457 ? 1.386 -11.709 -11.604 1.00 97.69 457 VAL A N 1
ATOM 3528 C CA . VAL A 1 457 ? 2.420 -12.748 -11.667 1.00 97.69 457 VAL A CA 1
ATOM 3529 C C . VAL A 1 457 ? 1.728 -14.100 -11.717 1.00 97.69 457 VAL A C 1
ATOM 3531 O O . VAL A 1 457 ? 1.186 -14.563 -10.716 1.00 97.69 457 VAL A O 1
ATOM 3534 N N . LYS A 1 458 ? 1.725 -14.717 -12.893 1.00 94.56 458 LYS A N 1
ATOM 3535 C CA . LYS A 1 458 ? 1.162 -16.045 -13.153 1.00 94.56 458 LYS A CA 1
ATOM 3536 C C . LYS A 1 458 ? 2.254 -17.096 -13.008 1.00 94.56 458 LYS A C 1
ATOM 3538 O O . LYS A 1 458 ? 3.415 -16.829 -13.326 1.00 94.56 458 LYS A O 1
ATOM 3543 N N . ASN A 1 459 ? 1.866 -18.295 -12.583 1.00 88.12 459 ASN A N 1
ATOM 3544 C CA . ASN A 1 459 ? 2.801 -19.384 -12.299 1.00 88.12 459 ASN A CA 1
ATOM 3545 C C . ASN A 1 459 ? 3.849 -18.954 -11.270 1.00 88.12 459 ASN A C 1
ATOM 3547 O O . ASN A 1 459 ? 5.044 -19.155 -11.455 1.00 88.12 459 ASN A O 1
ATOM 3551 N N . SER A 1 460 ? 3.401 -18.334 -10.174 1.00 85.19 460 SER A N 1
ATOM 3552 C CA . SER A 1 460 ? 4.300 -17.797 -9.147 1.00 85.19 460 SER A CA 1
ATOM 3553 C C . SER A 1 460 ? 5.124 -18.871 -8.421 1.00 85.19 460 SER A C 1
ATOM 3555 O O . SER A 1 460 ? 6.071 -18.547 -7.713 1.00 85.19 460 SER A O 1
ATOM 3557 N N . ALA A 1 461 ? 4.763 -20.146 -8.561 1.00 83.12 461 ALA A N 1
ATOM 3558 C CA . ALA A 1 461 ? 5.543 -21.267 -8.047 1.00 83.12 461 ALA A CA 1
ATOM 3559 C C . ALA A 1 461 ? 6.672 -21.715 -9.000 1.00 83.12 461 ALA A C 1
ATOM 3561 O O . ALA A 1 461 ? 7.546 -22.471 -8.581 1.00 83.12 461 ALA A O 1
ATOM 3562 N N . ASP A 1 462 ? 6.666 -21.263 -10.259 1.00 83.56 462 ASP A N 1
ATOM 3563 C CA . ASP A 1 462 ? 7.645 -21.665 -11.269 1.00 83.56 462 ASP A CA 1
ATOM 3564 C C . ASP A 1 462 ? 8.932 -20.833 -11.168 1.00 83.56 462 ASP A C 1
ATOM 3566 O O . ASP A 1 462 ? 8.924 -19.652 -10.817 1.00 83.56 462 ASP A O 1
ATOM 3570 N N . ASN A 1 463 ? 10.049 -21.420 -11.609 1.00 81.19 463 ASN A N 1
ATOM 3571 C CA . ASN A 1 463 ? 11.345 -20.732 -11.701 1.00 81.19 463 ASN A CA 1
ATOM 3572 C C . ASN A 1 463 ? 11.359 -19.584 -12.726 1.00 81.19 463 ASN A C 1
ATOM 3574 O O . ASN A 1 463 ? 12.298 -18.785 -12.746 1.00 81.19 463 ASN A O 1
ATOM 3578 N N . SER A 1 464 ? 10.358 -19.519 -13.610 1.00 88.19 464 SER A N 1
ATOM 3579 C CA . SER A 1 464 ? 10.201 -18.421 -14.558 1.00 88.19 464 SER A CA 1
ATOM 3580 C C . SER A 1 464 ? 8.738 -18.000 -14.689 1.00 88.19 464 SER A C 1
ATOM 3582 O O . SER A 1 464 ? 8.056 -18.426 -15.625 1.00 88.19 464 SER A O 1
ATOM 3584 N N . PRO A 1 465 ? 8.227 -17.190 -13.743 1.00 93.06 465 PRO A N 1
ATOM 3585 C CA . PRO A 1 465 ? 6.840 -16.756 -13.776 1.00 93.06 465 PRO A CA 1
ATOM 3586 C C . PRO A 1 465 ? 6.598 -15.799 -14.946 1.00 93.06 465 PRO A C 1
ATOM 3588 O O . PRO A 1 465 ? 7.493 -15.063 -15.382 1.00 93.06 465 PRO A O 1
ATOM 3591 N N . LEU A 1 466 ? 5.351 -15.768 -15.412 1.00 95.25 466 LEU A N 1
ATOM 3592 C CA . LEU A 1 466 ? 4.894 -14.790 -16.390 1.00 95.25 466 LEU A CA 1
ATOM 3593 C C . LEU A 1 466 ? 4.339 -13.568 -15.661 1.00 95.25 466 LEU A C 1
ATOM 3595 O O . LEU A 1 466 ? 3.406 -13.671 -14.871 1.00 9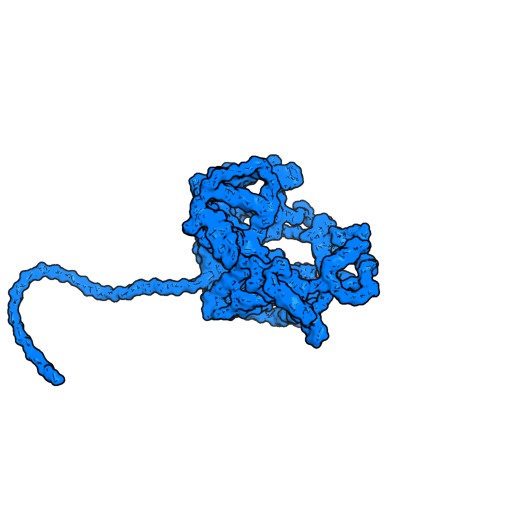5.25 466 LEU A O 1
ATOM 3599 N N . MET A 1 467 ? 4.893 -12.405 -15.967 1.00 97.44 467 MET A N 1
ATOM 3600 C CA . MET A 1 467 ? 4.483 -11.116 -15.434 1.00 97.44 467 MET A CA 1
ATOM 3601 C C . MET A 1 467 ? 3.735 -10.319 -16.498 1.00 97.44 467 MET A C 1
ATOM 3603 O O . MET A 1 467 ? 4.211 -10.208 -17.625 1.00 97.44 467 MET A O 1
ATOM 3607 N N . GLU A 1 468 ? 2.599 -9.734 -16.139 1.00 98.00 468 GLU A N 1
ATOM 3608 C CA . GLU A 1 468 ? 1.753 -8.926 -17.021 1.00 98.00 468 GLU A CA 1
ATOM 3609 C C . GLU A 1 468 ? 1.330 -7.635 -16.318 1.00 98.00 468 GLU A C 1
ATOM 3611 O O . GLU A 1 468 ? 1.076 -7.632 -15.113 1.00 98.00 468 GLU A O 1
ATOM 3616 N N . VAL A 1 469 ? 1.253 -6.532 -17.064 1.00 98.50 469 VAL A N 1
ATOM 3617 C CA . VAL A 1 469 ? 0.814 -5.236 -16.528 1.00 98.50 469 VAL A CA 1
ATOM 3618 C C . VAL A 1 469 ? -0.571 -4.874 -17.048 1.00 98.50 469 VAL A C 1
ATOM 3620 O O . VAL A 1 469 ? -0.799 -4.857 -18.259 1.00 98.50 469 VAL A O 1
ATOM 3623 N N . ILE A 1 470 ? -1.461 -4.488 -16.131 1.00 97.69 470 ILE A N 1
ATOM 3624 C CA . ILE A 1 470 ? -2.775 -3.902 -16.429 1.00 97.69 470 ILE A CA 1
ATOM 3625 C C . ILE A 1 470 ? -2.976 -2.584 -15.668 1.00 97.69 470 ILE A C 1
ATOM 3627 O O . ILE A 1 470 ? -2.269 -2.292 -14.703 1.00 97.69 470 ILE A O 1
ATOM 3631 N N . GLY A 1 471 ? -3.986 -1.807 -16.061 1.00 96.94 471 GLY A N 1
ATOM 3632 C CA . GLY A 1 471 ? -4.360 -0.556 -15.399 1.00 96.94 471 GLY A CA 1
ATOM 3633 C C . GLY A 1 471 ? -3.776 0.705 -16.044 1.00 96.94 471 GLY A C 1
ATOM 3634 O O . GLY A 1 471 ? -3.340 0.700 -17.194 1.00 96.94 471 GLY A O 1
ATOM 3635 N N . GLN A 1 472 ? -3.844 1.821 -15.321 1.00 97.06 472 GLN A N 1
ATOM 3636 C CA . GLN A 1 472 ? -3.676 3.176 -15.852 1.00 97.06 472 GLN A CA 1
ATOM 3637 C C . GLN A 1 472 ? -2.214 3.594 -16.066 1.00 97.06 472 GLN A C 1
ATOM 3639 O O . GLN A 1 472 ? -1.926 4.383 -16.969 1.00 97.06 472 GLN A O 1
ATOM 3644 N N . GLY A 1 473 ? -1.309 3.145 -15.202 1.00 97.38 473 GLY A N 1
ATOM 3645 C CA . GLY A 1 473 ? 0.109 3.486 -15.206 1.00 97.38 473 GLY A CA 1
ATOM 3646 C C . GLY A 1 473 ? 0.969 2.330 -15.703 1.00 97.38 473 GLY A C 1
ATOM 3647 O O . GLY A 1 473 ? 0.701 1.735 -16.751 1.00 97.38 473 GLY A O 1
ATOM 3648 N N . GLY A 1 474 ? 2.024 2.036 -14.953 1.00 98.25 474 GLY A N 1
ATOM 3649 C CA . GLY A 1 474 ? 2.962 0.975 -15.273 1.00 98.25 474 GLY A CA 1
ATOM 3650 C C . GLY A 1 474 ? 3.714 0.455 -14.056 1.00 98.25 474 GLY A C 1
ATOM 3651 O O . GLY A 1 474 ? 3.503 0.881 -12.921 1.00 98.25 474 GLY A O 1
ATOM 3652 N N . VAL A 1 475 ? 4.601 -0.491 -14.328 1.00 98.81 475 VAL A N 1
ATOM 3653 C CA . VAL A 1 475 ? 5.499 -1.118 -13.370 1.00 98.81 475 VAL A CA 1
ATOM 3654 C C . VAL A 1 475 ? 6.914 -0.733 -13.757 1.00 98.81 475 VAL A C 1
ATOM 3656 O O . VAL A 1 475 ? 7.413 -1.095 -14.826 1.00 98.81 475 VAL A O 1
ATOM 3659 N N . PHE A 1 476 ? 7.550 0.036 -12.886 1.00 98.69 476 PHE A N 1
ATOM 3660 C CA . PHE A 1 476 ? 8.941 0.424 -13.014 1.00 98.69 476 PHE A CA 1
ATOM 3661 C C . PHE A 1 476 ? 9.824 -0.674 -12.440 1.00 98.69 476 PHE A C 1
ATOM 3663 O O . PHE A 1 476 ? 9.632 -1.089 -11.300 1.00 98.69 476 PHE A O 1
ATOM 3670 N N . ILE A 1 477 ? 10.790 -1.144 -13.215 1.00 98.56 477 ILE A N 1
ATOM 3671 C CA . ILE A 1 477 ? 11.681 -2.227 -12.810 1.00 98.56 477 ILE A CA 1
ATOM 3672 C C . ILE A 1 477 ? 13.104 -1.703 -12.814 1.00 98.56 477 ILE A C 1
ATOM 3674 O O . ILE A 1 477 ? 13.529 -1.075 -13.783 1.00 98.56 477 ILE A O 1
ATOM 3678 N N . ILE A 1 478 ? 13.830 -1.975 -11.737 1.00 97.06 478 ILE A N 1
ATOM 3679 C CA . ILE A 1 478 ? 15.235 -1.617 -11.578 1.00 97.06 478 ILE A CA 1
ATOM 3680 C C . ILE A 1 478 ? 16.043 -2.903 -11.496 1.00 97.06 478 ILE A C 1
ATOM 3682 O O . ILE A 1 478 ? 15.744 -3.762 -10.671 1.00 97.06 478 ILE A O 1
ATOM 3686 N N . GLU A 1 479 ? 17.063 -3.025 -12.337 1.00 94.00 479 GLU A N 1
ATOM 3687 C CA . GLU A 1 479 ? 18.027 -4.123 -12.316 1.00 94.00 479 GLU A CA 1
ATOM 3688 C C . GLU A 1 479 ? 19.381 -3.616 -11.817 1.00 94.00 479 GLU A C 1
ATOM 3690 O O . GLU A 1 479 ? 19.913 -2.590 -12.273 1.00 94.00 479 GLU A O 1
ATOM 3695 N N . ASN A 1 480 ? 19.954 -4.360 -10.873 1.00 90.38 480 ASN A N 1
ATOM 3696 C CA . ASN A 1 480 ? 21.232 -4.030 -10.271 1.00 90.38 480 ASN A CA 1
ATOM 3697 C C . ASN A 1 480 ? 22.400 -4.467 -11.166 1.00 90.38 480 ASN A C 1
ATOM 3699 O O . ASN A 1 480 ? 22.806 -5.630 -11.181 1.00 90.38 480 ASN A O 1
ATOM 3703 N N . LYS A 1 481 ? 23.005 -3.509 -11.878 1.00 75.19 481 LYS A N 1
ATOM 3704 C CA . LYS A 1 481 ? 24.150 -3.781 -12.762 1.00 75.19 481 LYS A CA 1
ATOM 3705 C C . LYS A 1 481 ? 25.437 -4.150 -12.021 1.00 75.19 481 LYS A C 1
ATOM 3707 O O . LYS A 1 481 ? 26.325 -4.726 -12.650 1.00 75.19 481 LYS A O 1
ATOM 3712 N N . GLN A 1 482 ? 25.550 -3.881 -10.715 1.00 67.56 482 GLN A N 1
ATOM 3713 C CA . GLN A 1 482 ? 26.738 -4.259 -9.934 1.00 67.56 482 GLN A CA 1
ATOM 3714 C C . GLN A 1 482 ? 26.935 -5.775 -9.841 1.00 67.56 482 GLN A C 1
ATOM 3716 O O . GLN A 1 482 ? 28.056 -6.237 -9.642 1.00 67.56 482 GLN A O 1
ATOM 3721 N N . LEU A 1 483 ? 25.858 -6.546 -9.999 1.00 60.75 483 LEU A N 1
ATOM 3722 C CA . LEU A 1 483 ? 25.893 -8.007 -9.943 1.00 60.75 483 LEU A CA 1
ATOM 3723 C C . LEU A 1 483 ? 26.319 -8.646 -11.274 1.00 60.75 483 LEU A C 1
ATOM 3725 O O . LEU A 1 483 ? 26.513 -9.858 -11.347 1.00 60.75 483 LEU A O 1
ATOM 3729 N N . THR A 1 484 ? 26.485 -7.854 -12.337 1.00 61.81 484 THR A N 1
ATOM 3730 C CA . THR A 1 484 ? 26.979 -8.360 -13.623 1.00 61.81 484 THR A CA 1
ATOM 3731 C C . THR A 1 484 ? 28.504 -8.513 -13.598 1.00 61.81 484 THR A C 1
ATOM 3733 O O . THR A 1 484 ? 29.205 -7.752 -12.933 1.00 61.81 484 THR A O 1
ATOM 3736 N N . LYS A 1 485 ? 29.049 -9.492 -14.343 1.00 51.75 485 LYS A N 1
ATOM 3737 C CA . LYS A 1 485 ? 30.505 -9.771 -14.396 1.0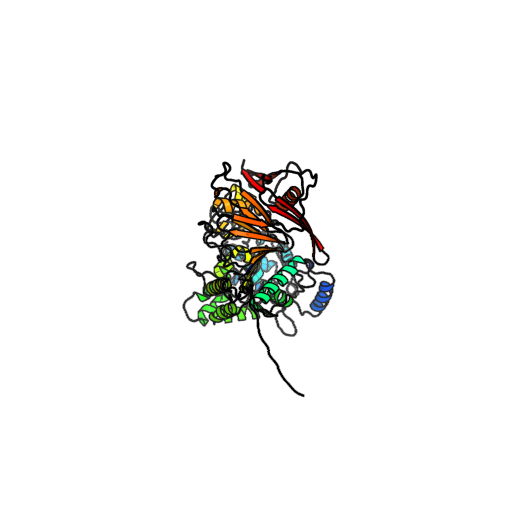0 51.75 485 LYS A CA 1
ATOM 3738 C C . LYS A 1 485 ? 31.347 -8.547 -14.793 1.00 51.75 485 LYS A C 1
ATOM 3740 O O . LYS A 1 485 ? 32.507 -8.452 -14.409 1.00 51.75 485 LYS A O 1
ATOM 3745 N N . ALA A 1 486 ? 30.763 -7.612 -15.540 1.00 52.94 486 ALA A N 1
ATOM 3746 C CA . ALA A 1 486 ? 31.350 -6.312 -15.821 1.00 52.94 486 ALA A CA 1
ATOM 3747 C C . ALA A 1 486 ? 30.957 -5.334 -14.703 1.00 52.94 486 ALA A C 1
ATOM 3749 O O . ALA A 1 486 ? 30.021 -4.554 -14.871 1.00 52.94 486 ALA A O 1
ATOM 3750 N N . GLN A 1 487 ? 31.629 -5.394 -13.548 1.00 51.38 487 GLN A N 1
ATOM 3751 C CA . GLN A 1 487 ? 31.347 -4.454 -12.461 1.00 51.38 487 GLN A CA 1
ATOM 3752 C C . GLN A 1 487 ? 31.490 -3.006 -12.971 1.00 51.38 487 GLN A C 1
ATOM 3754 O O . GLN A 1 487 ? 32.566 -2.631 -13.450 1.00 51.38 487 GLN A O 1
ATOM 3759 N N . PRO A 1 488 ? 30.427 -2.182 -12.926 1.00 56.84 488 PRO A N 1
ATOM 3760 C CA . PRO A 1 488 ? 30.490 -0.822 -13.434 1.00 56.84 488 PRO A CA 1
ATOM 3761 C C . PRO A 1 488 ? 31.442 0.020 -12.575 1.00 56.84 488 PRO A C 1
ATOM 3763 O O . PRO A 1 488 ? 31.427 -0.068 -11.349 1.00 56.84 488 PRO A O 1
ATOM 3766 N N . LYS A 1 489 ? 32.239 0.885 -13.221 1.00 57.34 489 LYS A N 1
ATOM 3767 C CA . LYS A 1 489 ? 33.090 1.873 -12.525 1.00 57.34 489 LYS A CA 1
ATOM 3768 C C . LYS A 1 489 ? 32.265 2.817 -11.636 1.00 57.34 489 LYS A C 1
ATOM 3770 O O . LYS A 1 489 ? 32.758 3.282 -10.615 1.00 57.34 489 LYS A O 1
ATOM 3775 N N . ASP A 1 490 ? 31.015 3.075 -12.022 1.00 64.44 490 ASP A N 1
ATOM 3776 C CA . ASP A 1 490 ? 30.055 3.884 -11.273 1.00 64.44 490 ASP A CA 1
ATOM 3777 C C . ASP A 1 490 ? 29.098 2.989 -10.470 1.00 64.44 490 ASP A C 1
ATOM 3779 O O . ASP A 1 490 ? 28.219 2.326 -11.028 1.00 64.44 490 ASP A O 1
ATOM 3783 N N . LYS A 1 491 ? 29.263 2.993 -9.142 1.00 68.25 491 LYS A N 1
ATOM 3784 C CA . LYS A 1 491 ? 28.441 2.216 -8.202 1.00 68.25 491 LYS A CA 1
ATOM 3785 C C . LYS A 1 491 ? 27.000 2.738 -8.086 1.00 68.25 491 LYS A C 1
ATOM 3787 O O . LYS A 1 491 ? 26.165 2.039 -7.524 1.00 68.25 491 LYS A O 1
ATOM 3792 N N . SER A 1 492 ? 26.679 3.919 -8.613 1.00 75.38 492 SER A N 1
ATOM 3793 C CA . SER A 1 492 ? 25.321 4.486 -8.573 1.00 75.38 492 SER A CA 1
ATOM 3794 C C . SER A 1 492 ? 24.445 4.094 -9.771 1.00 75.38 492 SER A C 1
ATOM 3796 O O . SER A 1 492 ? 23.252 4.395 -9.795 1.00 75.38 492 SER A O 1
ATOM 3798 N N . LYS A 1 493 ? 25.021 3.430 -10.783 1.00 85.50 493 LYS A N 1
ATOM 3799 C CA . LYS A 1 493 ? 24.350 3.161 -12.058 1.00 85.50 493 LYS A CA 1
ATOM 3800 C C . LYS A 1 493 ? 23.500 1.888 -12.014 1.00 85.50 493 LYS A C 1
ATOM 3802 O O . LYS A 1 493 ? 24.002 0.794 -11.764 1.00 85.50 493 LYS A O 1
ATOM 3807 N N . THR A 1 494 ? 22.223 2.022 -12.358 1.00 93.38 494 THR A N 1
ATOM 3808 C CA . THR A 1 494 ? 21.244 0.926 -12.466 1.00 93.38 494 THR A CA 1
ATOM 3809 C C . THR A 1 494 ? 20.672 0.824 -13.882 1.00 93.38 494 THR A C 1
ATOM 3811 O O . THR A 1 494 ? 20.749 1.780 -14.658 1.00 93.38 494 THR A O 1
ATOM 3814 N N . SER A 1 495 ? 20.128 -0.344 -14.246 1.00 95.00 495 SER A N 1
ATOM 3815 C CA . SER A 1 495 ? 19.249 -0.475 -15.419 1.00 95.00 495 SER A CA 1
ATOM 3816 C C . SER A 1 495 ? 17.821 -0.193 -14.981 1.00 95.00 495 SER A C 1
ATOM 3818 O O . SER A 1 495 ? 17.405 -0.701 -13.943 1.00 95.00 495 SER A O 1
ATOM 3820 N N . ILE A 1 496 ? 17.062 0.555 -15.770 1.00 97.62 496 ILE A N 1
ATOM 3821 C CA . ILE A 1 496 ? 15.643 0.787 -15.528 1.00 97.62 496 ILE A CA 1
ATOM 3822 C C . ILE A 1 496 ? 14.797 0.417 -16.744 1.00 97.62 496 ILE A C 1
ATOM 3824 O O . ILE A 1 496 ? 15.203 0.532 -17.909 1.00 97.62 496 ILE A O 1
ATOM 3828 N N . HIS A 1 497 ? 13.588 -0.028 -16.440 1.00 98.19 497 HIS A N 1
ATOM 3829 C CA . HIS A 1 497 ? 12.569 -0.448 -17.384 1.00 98.19 497 HIS A CA 1
ATOM 3830 C C . HIS A 1 497 ? 11.217 0.066 -16.889 1.00 98.19 497 HIS A C 1
ATOM 3832 O O . HIS A 1 497 ? 11.011 0.220 -15.687 1.00 98.19 497 HIS A O 1
ATOM 3838 N N . TYR A 1 498 ? 10.283 0.299 -17.800 1.00 98.62 498 TYR A N 1
ATOM 3839 C CA . TYR A 1 498 ? 8.911 0.643 -17.455 1.00 98.62 498 TYR A CA 1
ATOM 3840 C C . TYR A 1 498 ? 7.975 -0.142 -18.356 1.00 98.62 498 TYR A C 1
ATOM 3842 O O . TYR A 1 498 ? 7.920 0.075 -19.570 1.00 98.62 498 TYR A O 1
ATOM 3850 N N . MET A 1 499 ? 7.298 -1.107 -17.745 1.00 98.56 499 MET A N 1
ATOM 3851 C CA . MET A 1 499 ? 6.278 -1.921 -18.385 1.00 98.56 499 MET A CA 1
ATOM 3852 C C . MET A 1 499 ? 4.924 -1.266 -18.168 1.00 98.56 499 MET A C 1
ATOM 3854 O O . MET A 1 499 ? 4.601 -0.855 -17.061 1.00 98.56 499 MET A O 1
ATOM 3858 N N . THR A 1 500 ? 4.114 -1.187 -19.209 1.00 98.56 500 THR A N 1
ATOM 3859 C CA . THR A 1 500 ? 2.760 -0.628 -19.131 1.00 98.56 500 THR A CA 1
ATOM 3860 C C . THR A 1 500 ? 1.749 -1.603 -19.718 1.00 98.56 500 THR A C 1
ATOM 3862 O O . THR A 1 500 ? 2.143 -2.661 -20.206 1.00 98.56 500 THR A O 1
ATOM 3865 N N . TYR A 1 501 ? 0.460 -1.250 -19.699 1.00 97.75 501 TYR A N 1
ATOM 3866 C CA . TYR A 1 501 ? -0.656 -2.105 -20.119 1.00 97.75 501 TYR A CA 1
ATOM 3867 C C . TYR A 1 501 ? -0.321 -3.047 -21.292 1.00 97.75 501 TYR A C 1
ATOM 3869 O O . TYR A 1 501 ? 0.108 -2.592 -22.356 1.00 97.75 501 TYR A O 1
ATOM 3877 N N . GLY A 1 502 ? -0.502 -4.353 -21.098 1.00 96.88 502 GLY A N 1
ATOM 3878 C CA . GLY A 1 502 ? -0.290 -5.388 -22.115 1.00 96.88 502 GLY A CA 1
ATOM 3879 C C . GLY A 1 502 ? 1.169 -5.768 -22.397 1.00 96.88 502 GLY A C 1
ATOM 3880 O O . GLY A 1 502 ? 1.408 -6.620 -23.253 1.00 96.88 502 GLY A O 1
ATOM 3881 N N . ASP A 1 503 ? 2.151 -5.159 -21.724 1.00 98.50 503 ASP A N 1
ATOM 3882 C CA . ASP A 1 503 ? 3.517 -5.687 -21.733 1.00 98.50 503 ASP A CA 1
ATOM 3883 C C . ASP A 1 503 ? 3.605 -6.936 -20.868 1.00 98.50 503 ASP A C 1
ATOM 3885 O O . ASP A 1 503 ? 2.964 -7.033 -19.818 1.00 98.50 503 ASP A O 1
ATOM 3889 N N . ILE A 1 504 ? 4.473 -7.852 -21.288 1.00 98.06 504 ILE A N 1
ATOM 3890 C CA . ILE A 1 504 ? 4.752 -9.080 -20.552 1.00 98.06 504 ILE A CA 1
ATOM 3891 C C . ILE A 1 504 ? 6.240 -9.209 -20.259 1.00 98.06 504 ILE A C 1
ATOM 3893 O O . ILE A 1 504 ? 7.085 -8.738 -21.030 1.00 98.06 504 ILE A O 1
ATOM 3897 N N . ALA A 1 505 ? 6.570 -9.882 -19.165 1.00 97.19 505 ALA A N 1
ATOM 3898 C CA . ALA A 1 505 ? 7.936 -10.247 -18.849 1.00 97.19 505 ALA A CA 1
ATOM 3899 C C . ALA A 1 505 ? 8.037 -11.646 -18.255 1.00 97.19 505 ALA A C 1
ATOM 3901 O O . ALA A 1 505 ? 7.106 -12.145 -17.634 1.00 97.19 505 ALA A O 1
ATOM 3902 N N . THR A 1 506 ? 9.199 -12.258 -18.430 1.00 95.25 506 THR A N 1
ATOM 3903 C CA . THR A 1 506 ? 9.611 -13.436 -17.667 1.00 95.25 506 THR A CA 1
ATOM 3904 C C . THR A 1 506 ? 10.905 -13.107 -16.946 1.00 95.25 506 THR A C 1
ATOM 3906 O O . THR A 1 506 ? 11.785 -12.443 -17.505 1.00 95.25 506 THR A O 1
ATOM 3909 N N . ILE A 1 507 ? 11.031 -13.581 -15.716 1.00 91.12 507 ILE A N 1
ATOM 3910 C CA . ILE A 1 507 ? 12.239 -13.435 -14.905 1.00 91.12 507 ILE A CA 1
ATOM 3911 C C . ILE A 1 507 ? 12.826 -14.818 -14.633 1.00 91.12 507 ILE A C 1
ATOM 3913 O O . ILE A 1 507 ? 12.087 -15.786 -14.493 1.00 91.12 507 ILE A O 1
ATOM 3917 N N . SER A 1 508 ? 14.146 -14.930 -14.616 1.00 84.50 508 SER A N 1
ATOM 3918 C CA . SER A 1 508 ? 14.876 -16.119 -14.170 1.00 84.50 508 SER A CA 1
ATOM 3919 C C . SER A 1 508 ? 16.184 -15.687 -13.510 1.00 84.50 508 SER A C 1
ATOM 3921 O O . SER A 1 508 ? 16.546 -14.508 -13.574 1.00 84.50 508 SER A O 1
ATOM 3923 N N . GLU A 1 509 ? 16.911 -16.625 -12.897 1.00 73.12 509 GLU A N 1
ATOM 3924 C CA . GLU A 1 509 ? 18.119 -16.340 -12.105 1.00 73.12 509 GLU A CA 1
ATOM 3925 C C . GLU A 1 509 ? 19.179 -15.488 -12.831 1.00 73.12 509 GLU A C 1
ATOM 3927 O O . GLU A 1 509 ? 19.979 -14.800 -12.205 1.00 73.12 509 GLU A O 1
ATOM 3932 N N . GLN A 1 510 ? 19.196 -15.483 -14.164 1.00 64.88 510 GLN A N 1
ATOM 3933 C CA . GLN A 1 510 ? 20.222 -14.779 -14.938 1.00 64.88 510 GLN A CA 1
ATOM 3934 C C . GLN A 1 510 ? 19.668 -13.667 -15.835 1.00 64.88 510 GLN A C 1
ATOM 3936 O O . GLN A 1 510 ? 20.455 -13.016 -16.528 1.00 64.88 510 GLN A O 1
ATOM 3941 N N . LYS A 1 511 ? 18.341 -13.458 -15.898 1.00 83.50 511 LYS A N 1
ATOM 3942 C CA . LYS A 1 511 ? 17.774 -12.526 -16.884 1.00 83.50 511 LYS A CA 1
ATOM 3943 C C . LYS A 1 511 ? 16.341 -12.082 -16.601 1.00 83.50 511 LYS A C 1
ATOM 3945 O O . LYS A 1 511 ? 15.464 -12.895 -16.326 1.00 83.50 511 LYS A O 1
ATOM 3950 N N . LEU A 1 512 ? 16.089 -10.798 -16.841 1.00 91.62 512 LEU A N 1
ATOM 3951 C CA . LEU A 1 512 ? 14.756 -10.247 -17.065 1.00 91.62 512 LEU A CA 1
ATOM 3952 C C . LEU A 1 512 ? 14.508 -10.096 -18.575 1.00 91.62 512 LEU A C 1
ATOM 3954 O O . LEU A 1 512 ? 15.253 -9.417 -19.287 1.00 91.62 512 LEU A O 1
ATOM 3958 N N . LEU A 1 513 ? 13.454 -10.730 -19.086 1.00 94.88 513 LEU A N 1
ATOM 3959 C CA . LEU A 1 513 ? 13.054 -10.660 -20.491 1.00 94.88 513 LEU A CA 1
ATOM 3960 C C . LEU A 1 513 ? 11.732 -9.916 -20.621 1.00 94.88 513 LEU A C 1
ATOM 3962 O O . LEU A 1 513 ? 10.683 -10.471 -20.329 1.00 94.88 513 LEU A O 1
ATOM 3966 N N . ILE A 1 514 ? 11.786 -8.674 -21.105 1.00 97.25 514 ILE A N 1
ATOM 3967 C CA . ILE A 1 514 ? 10.598 -7.837 -21.323 1.00 97.25 514 ILE A CA 1
ATOM 3968 C C . ILE A 1 514 ? 10.212 -7.838 -22.801 1.00 97.25 514 ILE A C 1
ATOM 3970 O O . ILE A 1 514 ? 11.026 -7.476 -23.665 1.00 97.25 514 ILE A O 1
ATOM 3974 N N . ASN A 1 515 ? 8.948 -8.143 -23.079 1.00 97.50 515 ASN A N 1
ATOM 3975 C CA . ASN A 1 515 ? 8.324 -8.006 -24.387 1.00 97.50 515 ASN A CA 1
ATOM 3976 C C . ASN A 1 515 ? 7.321 -6.850 -24.353 1.00 97.50 515 ASN A C 1
ATOM 3978 O O . ASN A 1 515 ? 6.271 -6.934 -23.720 1.00 97.50 515 ASN A O 1
ATOM 3982 N N . ILE A 1 516 ? 7.669 -5.771 -25.056 1.00 97.94 516 ILE A N 1
ATOM 3983 C CA . ILE A 1 516 ? 6.773 -4.631 -25.256 1.00 97.94 516 ILE A CA 1
ATOM 3984 C C . ILE A 1 516 ? 5.646 -5.066 -26.198 1.00 97.94 516 ILE A C 1
ATOM 3986 O O . ILE A 1 516 ? 5.908 -5.702 -27.225 1.00 97.94 516 ILE A O 1
ATOM 3990 N N . ALA A 1 517 ? 4.406 -4.728 -25.851 1.00 97.81 517 ALA A N 1
ATOM 3991 C CA . ALA A 1 517 ? 3.224 -5.113 -26.610 1.00 97.81 517 ALA A CA 1
ATOM 3992 C C . ALA A 1 517 ? 3.318 -4.683 -28.087 1.00 97.81 517 ALA A C 1
ATOM 3994 O O . ALA A 1 517 ? 3.672 -3.547 -28.394 1.00 97.81 517 ALA A O 1
ATOM 3995 N N . LYS A 1 518 ? 2.941 -5.569 -29.022 1.00 96.62 518 LYS A N 1
ATOM 3996 C CA . LYS A 1 518 ? 3.110 -5.356 -30.480 1.00 96.62 518 LYS A CA 1
ATOM 3997 C C . LYS A 1 518 ? 2.378 -4.123 -31.037 1.00 96.62 518 LYS A C 1
ATOM 3999 O O . LYS A 1 518 ? 2.731 -3.626 -32.113 1.00 96.62 518 LYS A O 1
ATOM 4004 N N . TRP A 1 519 ? 1.333 -3.666 -30.346 1.00 97.06 519 TRP A N 1
ATOM 4005 C CA . TRP A 1 519 ? 0.557 -2.480 -30.714 1.00 97.06 519 TRP A CA 1
ATOM 4006 C C . TRP A 1 519 ? 1.254 -1.169 -30.325 1.00 97.06 519 TRP A C 1
ATOM 4008 O O . TRP A 1 519 ? 0.929 -0.130 -30.892 1.00 97.06 519 TRP A O 1
ATOM 4018 N N . LYS A 1 520 ? 2.253 -1.210 -29.434 1.00 97.44 520 LYS A N 1
ATOM 4019 C CA . LYS A 1 520 ? 3.117 -0.066 -29.132 1.00 97.44 520 LYS A CA 1
ATOM 4020 C C . LYS A 1 520 ? 4.205 0.012 -30.197 1.00 97.44 520 LYS A C 1
ATOM 4022 O O . LYS A 1 520 ? 5.002 -0.913 -30.358 1.00 97.44 520 LYS A O 1
ATOM 4027 N N . LYS A 1 521 ? 4.220 1.101 -30.960 1.00 95.88 521 LYS A N 1
ATOM 4028 C CA . LYS A 1 521 ? 5.182 1.325 -32.045 1.00 95.88 521 LYS A CA 1
ATOM 4029 C C . LYS A 1 521 ? 6.338 2.194 -31.554 1.00 95.88 521 LYS A C 1
ATOM 4031 O O . LYS A 1 521 ? 6.133 2.991 -30.641 1.00 95.88 521 LYS A O 1
ATOM 4036 N N . PRO A 1 522 ? 7.550 2.056 -32.117 1.00 91.75 522 PRO A N 1
ATOM 4037 C CA . PRO A 1 522 ? 8.628 2.995 -31.832 1.00 91.75 522 PRO A CA 1
ATOM 4038 C C . PRO A 1 522 ? 8.152 4.432 -32.080 1.00 91.75 522 PRO A C 1
ATOM 4040 O O . PRO A 1 522 ? 7.626 4.726 -33.151 1.00 91.75 522 PRO A O 1
ATOM 4043 N N . ALA A 1 523 ? 8.309 5.302 -31.084 1.00 83.12 523 ALA A N 1
ATOM 4044 C CA . ALA A 1 523 ? 8.024 6.727 -31.204 1.00 83.12 523 ALA A CA 1
ATOM 4045 C C . ALA A 1 523 ? 9.342 7.498 -31.311 1.00 83.12 523 ALA A C 1
ATOM 4047 O O . ALA A 1 523 ? 10.300 7.203 -30.595 1.00 83.12 523 ALA A O 1
ATOM 4048 N N . GLN A 1 524 ? 9.383 8.450 -32.240 1.00 79.56 524 GLN A N 1
ATOM 4049 C CA . GLN A 1 524 ? 10.555 9.264 -32.559 1.00 79.56 524 GLN A CA 1
ATOM 4050 C C . GLN A 1 524 ? 10.125 10.710 -32.785 1.00 79.56 524 GLN A C 1
ATOM 4052 O O . GLN A 1 524 ? 10.158 11.252 -33.887 1.00 79.56 524 GLN A O 1
ATOM 4057 N N . GLU A 1 525 ? 9.647 11.325 -31.714 1.00 90.12 525 GLU A N 1
ATOM 4058 C CA . GLU A 1 525 ? 9.206 12.709 -31.715 1.00 90.12 525 GLU A CA 1
ATOM 4059 C C . GLU A 1 525 ? 10.423 13.636 -31.564 1.00 90.12 525 GLU A C 1
ATOM 4061 O O . GLU A 1 525 ? 11.301 13.435 -30.714 1.00 90.12 525 GLU A O 1
ATOM 4066 N N . SER A 1 526 ? 10.487 14.689 -32.376 1.00 85.12 526 SER A N 1
ATOM 4067 C CA . SER A 1 526 ? 11.513 15.732 -32.262 1.00 85.12 526 SER A CA 1
ATOM 4068 C C . SER A 1 526 ? 11.181 16.691 -31.113 1.00 85.12 526 SER A C 1
ATOM 4070 O O . SER A 1 526 ? 10.897 17.865 -31.327 1.00 85.12 526 SER A O 1
ATOM 4072 N N . ILE A 1 527 ? 11.181 16.175 -29.881 1.00 84.00 527 ILE A N 1
ATOM 4073 C CA . ILE A 1 527 ? 10.937 16.951 -28.660 1.00 84.00 527 ILE A CA 1
ATOM 4074 C C . ILE A 1 527 ? 12.271 17.314 -28.013 1.00 84.00 527 ILE A C 1
ATOM 4076 O O . ILE A 1 527 ? 13.078 16.435 -27.699 1.00 84.00 527 ILE A O 1
ATOM 4080 N N . LYS A 1 528 ? 12.478 18.609 -27.753 1.00 83.38 528 LYS A N 1
ATOM 4081 C CA . LYS A 1 528 ? 13.571 19.077 -26.899 1.00 83.38 528 LYS A CA 1
ATOM 4082 C C . LYS A 1 528 ? 13.169 18.908 -25.433 1.00 83.38 528 LYS A C 1
ATOM 4084 O O . LYS A 1 528 ? 12.176 19.480 -24.990 1.00 83.38 528 LYS A O 1
ATOM 4089 N N . ILE A 1 529 ? 13.950 18.137 -24.680 1.00 88.56 529 ILE A N 1
ATOM 4090 C CA . ILE A 1 529 ? 13.789 18.035 -23.228 1.00 88.56 529 ILE A CA 1
ATOM 4091 C C . ILE A 1 529 ? 14.336 19.322 -22.586 1.00 88.56 529 ILE A C 1
ATOM 4093 O O . ILE A 1 529 ? 15.430 19.739 -22.971 1.00 88.56 529 ILE A O 1
ATOM 4097 N N . PRO A 1 530 ? 13.606 19.966 -21.652 1.00 86.94 530 PRO A N 1
ATOM 4098 C CA . PRO A 1 530 ? 14.073 21.180 -20.995 1.00 86.94 530 PRO A CA 1
ATOM 4099 C C . PRO A 1 530 ? 15.429 21.002 -20.312 1.00 86.94 530 PRO A C 1
ATOM 4101 O O . PRO A 1 530 ? 15.685 19.993 -19.653 1.00 86.94 530 PRO A O 1
ATOM 4104 N N . ASP A 1 531 ? 16.263 22.029 -20.429 1.00 81.00 531 ASP A N 1
ATOM 4105 C CA . ASP A 1 531 ? 17.487 22.162 -19.651 1.00 81.00 531 ASP A CA 1
ATOM 4106 C C . ASP A 1 531 ? 17.119 22.634 -18.220 1.00 81.00 531 ASP A C 1
ATOM 4108 O O . ASP A 1 531 ? 16.144 23.363 -18.038 1.00 81.00 531 ASP A O 1
ATOM 4112 N N . ASN A 1 532 ? 17.882 22.237 -17.191 1.00 85.81 532 ASN A N 1
ATOM 4113 C CA . ASN A 1 532 ? 17.707 22.653 -15.779 1.00 85.81 532 ASN A CA 1
ATOM 4114 C C . ASN A 1 532 ? 16.446 22.152 -15.046 1.00 85.81 532 ASN A C 1
ATOM 4116 O O . ASN A 1 532 ? 15.730 22.914 -14.396 1.00 85.81 532 ASN A O 1
ATOM 4120 N N . ILE A 1 533 ? 16.200 20.845 -15.069 1.00 94.50 533 ILE A N 1
ATOM 4121 C CA . ILE A 1 533 ? 15.082 20.241 -14.335 1.00 94.50 533 ILE A CA 1
ATOM 4122 C C . ILE A 1 533 ? 15.447 20.074 -12.853 1.00 94.50 533 ILE A C 1
ATOM 4124 O O . ILE A 1 533 ? 16.486 19.498 -12.521 1.00 94.50 533 ILE A O 1
ATOM 4128 N N . THR A 1 534 ? 14.590 20.558 -11.953 1.00 95.62 534 THR A N 1
ATOM 4129 C CA . THR A 1 534 ? 14.792 20.514 -10.495 1.00 95.62 534 THR A CA 1
ATOM 4130 C C . THR A 1 534 ? 13.647 19.805 -9.770 1.00 95.62 534 THR A C 1
ATOM 4132 O O . THR A 1 534 ? 12.518 19.700 -10.272 1.00 95.62 534 THR A O 1
ATOM 4135 N N . SER A 1 535 ? 13.945 19.320 -8.561 1.00 96.25 535 SER A N 1
ATOM 4136 C CA . SER A 1 535 ? 13.019 18.566 -7.708 1.00 96.25 535 SER A CA 1
ATOM 4137 C C . SER A 1 535 ? 12.416 17.367 -8.445 1.00 96.25 535 SER A C 1
ATOM 4139 O O . SER A 1 535 ? 11.195 17.185 -8.465 1.00 96.25 535 SER A O 1
ATOM 4141 N N . ILE A 1 536 ? 13.269 16.601 -9.132 1.00 97.50 536 ILE A N 1
ATOM 4142 C CA . ILE A 1 536 ? 12.854 15.515 -10.028 1.00 97.50 536 ILE A CA 1
ATOM 4143 C C . ILE A 1 536 ? 12.032 14.426 -9.323 1.00 97.50 536 ILE A C 1
ATOM 4145 O O . ILE A 1 536 ? 11.178 13.810 -9.958 1.00 97.50 536 ILE A O 1
ATOM 4149 N N . PHE A 1 537 ? 12.220 14.229 -8.016 1.00 97.75 537 PHE A N 1
ATOM 4150 C CA . PHE A 1 537 ? 11.465 13.263 -7.214 1.00 97.75 537 PHE A CA 1
ATOM 4151 C C . PHE A 1 537 ? 10.206 13.854 -6.553 1.00 97.75 537 PHE A C 1
ATOM 4153 O O . PHE A 1 537 ? 9.634 13.245 -5.653 1.00 97.75 537 PHE A O 1
ATOM 4160 N N . THR A 1 538 ? 9.750 15.041 -6.967 1.00 96.69 538 THR A N 1
ATOM 4161 C CA . THR A 1 538 ? 8.481 15.617 -6.489 1.00 96.69 538 THR A CA 1
ATOM 4162 C C . THR A 1 538 ? 7.318 15.214 -7.390 1.00 96.69 538 THR A C 1
ATOM 4164 O O . THR A 1 538 ? 7.320 15.532 -8.580 1.00 96.69 538 THR A O 1
ATOM 4167 N N . GLY A 1 539 ? 6.291 14.588 -6.809 1.00 95.94 539 GLY A N 1
ATOM 4168 C CA . GLY A 1 539 ? 5.116 14.129 -7.554 1.00 95.94 539 GLY A CA 1
ATOM 4169 C C . GLY A 1 539 ? 5.500 13.128 -8.645 1.00 95.94 539 GLY A C 1
ATOM 4170 O O . GLY A 1 539 ? 6.384 12.300 -8.442 1.00 95.94 539 GLY A O 1
ATOM 4171 N N . ASP A 1 540 ? 4.881 13.249 -9.818 1.00 96.12 540 ASP A N 1
ATOM 4172 C CA . ASP A 1 540 ? 5.111 12.390 -10.986 1.00 96.12 540 ASP A CA 1
ATOM 4173 C C . ASP A 1 540 ? 6.160 12.928 -11.975 1.00 96.12 540 ASP A C 1
ATOM 4175 O O . ASP A 1 540 ? 6.322 12.375 -13.066 1.00 96.12 540 ASP A O 1
ATOM 4179 N N . LYS A 1 541 ? 6.925 13.967 -11.604 1.00 97.44 541 LYS A N 1
ATOM 4180 C CA . LYS A 1 541 ? 7.895 14.635 -12.493 1.00 97.44 541 LYS A CA 1
ATOM 4181 C C . LYS A 1 541 ? 8.876 13.671 -13.161 1.00 97.44 541 LYS A C 1
ATOM 4183 O O . LYS A 1 541 ? 9.087 13.775 -14.368 1.00 97.44 541 LYS A O 1
ATOM 4188 N N . PHE A 1 542 ? 9.455 12.729 -12.408 1.00 97.81 542 PHE A N 1
ATOM 4189 C CA . PHE A 1 542 ? 10.363 11.719 -12.964 1.00 97.81 542 PHE A CA 1
ATOM 4190 C C . PHE A 1 542 ? 9.687 10.902 -14.072 1.00 97.81 542 PHE A C 1
ATOM 4192 O O . PHE A 1 542 ? 10.263 10.719 -15.146 1.00 97.81 542 PHE A O 1
ATOM 4199 N N . LYS A 1 543 ? 8.458 10.430 -13.830 1.00 96.75 543 LYS A N 1
ATOM 4200 C CA . LYS A 1 543 ? 7.688 9.642 -14.799 1.00 96.75 543 LYS A CA 1
ATOM 4201 C C . LYS A 1 543 ? 7.370 10.467 -16.035 1.00 96.75 543 LYS A C 1
ATOM 4203 O O . LYS A 1 543 ? 7.737 10.049 -17.125 1.00 96.75 543 LYS A O 1
ATOM 4208 N N . THR A 1 544 ? 6.783 11.650 -15.869 1.00 95.69 544 THR A N 1
ATOM 4209 C CA . THR A 1 544 ? 6.419 12.538 -16.983 1.00 95.69 544 THR A CA 1
ATOM 4210 C C . THR A 1 544 ? 7.627 12.855 -17.863 1.00 95.69 544 THR A C 1
ATOM 4212 O O . THR A 1 544 ? 7.559 12.771 -19.088 1.00 95.69 544 THR A O 1
ATOM 4215 N N . LEU A 1 545 ? 8.777 13.146 -17.254 1.00 96.25 545 LEU A N 1
ATOM 4216 C CA . LEU A 1 545 ? 10.008 13.414 -17.990 1.00 96.25 545 LEU A CA 1
ATOM 4217 C C . LEU A 1 545 ? 10.549 12.177 -18.722 1.00 96.25 545 LEU A C 1
ATOM 4219 O O . LEU A 1 545 ? 10.994 12.269 -19.868 1.00 96.25 545 LEU A O 1
ATOM 4223 N N . THR A 1 546 ? 10.489 11.009 -18.082 1.00 96.38 546 THR A N 1
ATOM 4224 C CA . THR A 1 546 ? 10.928 9.752 -18.699 1.00 96.38 546 THR A CA 1
ATOM 4225 C C . THR A 1 546 ? 9.981 9.311 -19.817 1.00 96.38 546 THR A C 1
ATOM 4227 O O . THR A 1 546 ? 10.439 8.767 -20.819 1.00 96.38 546 THR A O 1
ATOM 4230 N N . GLU A 1 547 ? 8.682 9.597 -19.712 1.00 95.19 547 GLU A N 1
ATOM 4231 C CA . GLU A 1 547 ? 7.707 9.405 -20.791 1.00 95.19 547 GLU A CA 1
ATOM 4232 C C . GLU A 1 547 ? 8.036 10.286 -22.006 1.00 95.19 547 GLU A C 1
ATOM 4234 O O . GLU A 1 547 ? 7.982 9.805 -23.140 1.00 95.19 547 GLU A O 1
ATOM 4239 N N . VAL A 1 548 ? 8.465 11.539 -21.792 1.00 94.94 548 VAL A N 1
ATOM 4240 C CA . VAL A 1 548 ? 8.962 12.404 -22.879 1.00 94.94 548 VAL A CA 1
ATOM 4241 C C . VAL A 1 548 ? 10.217 11.806 -23.521 1.00 94.94 548 VAL A C 1
ATOM 4243 O O . VAL A 1 548 ? 10.262 11.667 -24.741 1.00 94.94 548 VAL A O 1
ATOM 4246 N N . LEU A 1 549 ? 11.207 11.374 -22.728 1.00 95.88 549 LEU A N 1
ATOM 4247 C CA . LEU A 1 549 ? 12.406 10.698 -23.250 1.00 95.88 549 LEU A CA 1
ATOM 4248 C C . LEU A 1 549 ? 12.060 9.410 -24.020 1.00 95.88 549 LEU A C 1
ATOM 4250 O O . LEU A 1 549 ? 12.704 9.075 -25.014 1.00 95.88 549 LEU A O 1
ATOM 4254 N N . CYS A 1 550 ? 11.050 8.674 -23.560 1.00 95.56 550 CYS A N 1
ATOM 4255 C CA . CYS A 1 550 ? 10.572 7.439 -24.172 1.00 95.56 550 CYS A CA 1
ATOM 4256 C C . CYS A 1 550 ? 10.009 7.661 -25.584 1.00 95.56 550 CYS A C 1
ATOM 4258 O O . CYS A 1 550 ? 10.233 6.820 -26.459 1.00 95.56 550 CYS A O 1
ATOM 4260 N N . ARG A 1 551 ? 9.357 8.809 -25.812 1.00 94.38 551 ARG A N 1
ATOM 4261 C CA . ARG A 1 551 ? 8.767 9.202 -27.100 1.00 94.38 551 ARG A CA 1
ATOM 4262 C C . ARG A 1 551 ? 9.708 9.996 -28.003 1.00 94.38 551 ARG A C 1
ATOM 4264 O O . ARG A 1 551 ? 9.439 10.082 -29.196 1.00 94.38 551 ARG A O 1
ATOM 4271 N N . SER A 1 552 ? 10.771 10.592 -27.461 1.00 93.00 552 SER A N 1
ATOM 4272 C CA . SER A 1 552 ? 11.628 11.514 -28.211 1.00 93.00 552 SER A CA 1
ATOM 4273 C C . SER A 1 552 ? 12.862 10.866 -28.846 1.00 93.00 552 SER A C 1
ATOM 4275 O O . SER A 1 552 ? 13.293 9.777 -28.461 1.00 93.00 552 SER A O 1
ATOM 4277 N N . ASN A 1 553 ? 13.504 11.589 -29.767 1.00 91.31 553 ASN A N 1
ATOM 4278 C CA . ASN A 1 553 ? 14.826 11.242 -30.315 1.00 91.31 553 ASN A CA 1
ATOM 4279 C C . ASN A 1 553 ? 15.998 11.546 -29.363 1.00 91.31 553 ASN A C 1
ATOM 4281 O O . ASN A 1 553 ? 17.141 11.176 -29.644 1.00 91.31 553 ASN A O 1
ATOM 4285 N N . SER A 1 554 ? 15.739 12.198 -28.225 1.00 93.38 554 SER A N 1
ATOM 4286 C CA . SER A 1 554 ? 16.766 12.478 -27.221 1.00 93.38 554 SER A CA 1
ATOM 4287 C C . SER A 1 554 ? 17.348 11.175 -26.669 1.00 93.38 554 SER A C 1
ATOM 4289 O O . SER A 1 554 ? 16.631 10.195 -26.449 1.00 93.38 554 SER A O 1
ATOM 4291 N N . GLN A 1 555 ? 18.659 11.172 -26.424 1.00 93.44 555 GLN A N 1
ATOM 4292 C CA . GLN A 1 555 ? 19.355 10.015 -25.852 1.00 93.44 555 GLN A CA 1
ATOM 4293 C C . GLN A 1 555 ? 19.378 10.033 -24.326 1.00 93.44 555 GLN A C 1
ATOM 4295 O O . GLN A 1 555 ? 19.504 8.982 -23.708 1.00 93.44 555 GLN A O 1
ATOM 4300 N N . ARG A 1 556 ? 19.250 11.206 -23.702 1.00 95.56 556 ARG A N 1
ATOM 4301 C CA . ARG A 1 556 ? 19.301 11.360 -22.247 1.00 95.56 556 ARG A CA 1
ATOM 4302 C C . ARG A 1 556 ? 18.630 12.644 -21.784 1.00 95.56 556 ARG A C 1
ATOM 4304 O O . ARG A 1 556 ? 18.420 13.548 -22.592 1.00 95.56 556 ARG A O 1
ATOM 4311 N N . TYR A 1 557 ? 18.400 12.745 -20.482 1.00 96.44 557 TYR A N 1
ATOM 4312 C CA . TYR A 1 557 ? 18.177 14.012 -19.792 1.00 96.44 557 TYR A CA 1
ATOM 4313 C C . TYR A 1 557 ? 19.008 14.084 -18.510 1.00 96.44 557 TYR A C 1
ATOM 4315 O O . TYR A 1 557 ? 19.380 13.061 -17.931 1.00 96.44 557 TYR A O 1
ATOM 4323 N N . ASN A 1 558 ? 19.268 15.311 -18.062 1.00 96.25 558 ASN A N 1
ATOM 4324 C CA . ASN A 1 558 ? 19.843 15.594 -16.753 1.00 96.25 558 ASN A CA 1
ATOM 4325 C C . ASN A 1 558 ? 18.817 16.352 -15.916 1.00 96.25 558 ASN A C 1
ATOM 4327 O O . ASN A 1 558 ? 18.122 17.236 -16.417 1.00 96.25 558 ASN A O 1
ATOM 4331 N N . ALA A 1 559 ? 18.738 16.009 -14.642 1.00 97.25 559 ALA A N 1
ATOM 4332 C CA . ALA A 1 559 ? 17.889 16.672 -13.673 1.00 97.25 559 ALA A CA 1
ATOM 4333 C C . ALA A 1 559 ? 18.616 16.770 -12.333 1.00 97.25 559 ALA A C 1
ATOM 4335 O O . ALA A 1 559 ? 19.706 16.227 -12.146 1.00 97.25 559 ALA A O 1
ATOM 4336 N N . SER A 1 560 ? 18.008 17.467 -11.386 1.00 97.00 560 SER A N 1
ATOM 4337 C CA . SER A 1 560 ? 18.525 17.577 -10.033 1.00 97.00 560 SER A CA 1
ATOM 4338 C C . SER A 1 560 ? 17.421 17.498 -8.993 1.00 97.00 560 SER A C 1
ATOM 4340 O O . SER A 1 560 ? 16.245 17.743 -9.270 1.00 97.00 560 SER A O 1
ATOM 4342 N N . ASP A 1 561 ? 17.825 17.162 -7.780 1.00 97.06 561 ASP A N 1
ATOM 4343 C CA . ASP A 1 561 ? 17.033 17.294 -6.567 1.00 97.06 561 ASP A CA 1
ATOM 4344 C C . ASP A 1 561 ? 17.923 17.830 -5.443 1.00 97.06 561 ASP A C 1
ATOM 4346 O O . ASP A 1 561 ? 19.134 17.999 -5.616 1.00 97.06 561 ASP A O 1
ATOM 4350 N N . SER A 1 562 ? 17.340 18.111 -4.288 1.00 95.75 562 SER A N 1
ATOM 4351 C CA . SER A 1 562 ? 18.107 18.488 -3.111 1.00 95.75 562 SER A CA 1
ATOM 4352 C C . SER A 1 562 ? 17.441 18.030 -1.824 1.00 95.75 562 SER A C 1
ATOM 4354 O O . SER A 1 562 ? 16.226 17.829 -1.733 1.00 95.75 562 SER A O 1
ATOM 4356 N N . TRP A 1 563 ? 18.267 17.855 -0.799 1.00 95.31 563 TRP A N 1
ATOM 4357 C CA . TRP A 1 563 ? 17.805 17.683 0.568 1.00 95.31 563 TRP A CA 1
ATOM 4358 C C . TRP A 1 563 ? 18.867 18.221 1.526 1.00 95.31 563 TRP A C 1
ATOM 4360 O O . TRP A 1 563 ? 20.049 17.923 1.377 1.00 95.31 563 TRP A O 1
ATOM 4370 N N . ASN A 1 564 ? 18.447 19.037 2.495 1.00 92.56 564 ASN A N 1
ATOM 4371 C CA . ASN A 1 564 ? 19.321 19.644 3.504 1.00 92.56 564 ASN A CA 1
ATOM 4372 C C . ASN A 1 564 ? 20.617 20.254 2.921 1.00 92.56 564 ASN A C 1
ATOM 4374 O O . ASN A 1 564 ? 21.717 19.861 3.301 1.00 92.56 564 ASN A O 1
ATOM 4378 N N . ASN A 1 565 ? 20.481 21.156 1.942 1.00 91.38 565 ASN A N 1
ATOM 4379 C CA . ASN A 1 565 ? 21.572 21.828 1.211 1.00 91.38 565 ASN A CA 1
ATOM 4380 C C . ASN A 1 565 ? 22.504 20.931 0.373 1.00 91.38 565 ASN A C 1
ATOM 4382 O O . ASN A 1 565 ? 23.362 21.457 -0.330 1.00 91.38 565 ASN A O 1
ATOM 4386 N N . HIS A 1 566 ? 22.309 19.612 0.363 1.00 94.25 566 HIS A N 1
ATOM 4387 C CA . HIS A 1 566 ? 23.039 18.711 -0.525 1.00 94.25 566 HIS A CA 1
ATOM 4388 C C . HIS A 1 566 ? 22.310 18.616 -1.863 1.00 94.25 566 HIS A C 1
ATOM 4390 O O . HIS A 1 566 ? 21.093 18.399 -1.910 1.00 94.25 566 HIS A O 1
ATOM 4396 N N . LYS A 1 567 ? 23.056 18.785 -2.958 1.00 95.44 567 LYS A N 1
ATOM 4397 C CA . LYS A 1 567 ? 22.526 18.681 -4.319 1.00 95.44 567 LYS A CA 1
ATOM 4398 C C . LYS A 1 567 ? 22.705 17.260 -4.836 1.00 95.44 567 LYS A C 1
ATOM 4400 O O . LYS A 1 567 ? 23.790 16.692 -4.753 1.00 95.44 567 LYS A O 1
ATOM 4405 N N . ILE A 1 568 ? 21.636 16.721 -5.406 1.00 96.31 568 ILE A N 1
ATOM 4406 C CA . ILE A 1 568 ? 21.613 15.430 -6.084 1.00 96.31 568 ILE A CA 1
ATOM 4407 C C . ILE A 1 568 ? 21.516 15.707 -7.577 1.00 96.31 568 ILE A C 1
ATOM 4409 O O . ILE A 1 568 ? 20.595 16.393 -8.022 1.00 96.31 568 ILE A O 1
ATOM 4413 N N . HIS A 1 569 ? 22.430 15.152 -8.359 1.00 95.88 569 HIS A N 1
ATOM 4414 C CA . HIS A 1 569 ? 22.332 15.119 -9.815 1.00 95.88 569 HIS A CA 1
ATOM 4415 C C . HIS A 1 569 ? 21.756 13.785 -10.245 1.00 95.88 569 HIS A C 1
ATOM 4417 O O . HIS A 1 569 ? 22.159 12.746 -9.734 1.00 95.88 569 HIS A O 1
ATOM 4423 N N . VAL A 1 570 ? 20.821 13.818 -11.186 1.00 96.31 570 VAL A N 1
ATOM 4424 C CA . VAL A 1 570 ? 20.148 12.645 -11.740 1.00 96.31 570 VAL A CA 1
ATOM 4425 C C . VAL A 1 570 ? 20.361 12.625 -13.243 1.00 96.31 570 VAL A C 1
ATOM 4427 O O . VAL A 1 570 ? 20.104 13.617 -13.927 1.00 96.31 570 VAL A O 1
ATOM 4430 N N . ASN A 1 571 ? 20.781 11.477 -13.763 1.00 96.00 571 ASN A N 1
ATOM 4431 C CA . ASN A 1 571 ? 20.876 11.234 -15.192 1.00 96.00 571 ASN A CA 1
ATOM 4432 C C . ASN A 1 571 ? 20.046 10.005 -15.570 1.00 96.00 571 ASN A C 1
ATOM 4434 O O . ASN A 1 571 ? 20.104 8.970 -14.901 1.00 96.00 571 ASN A O 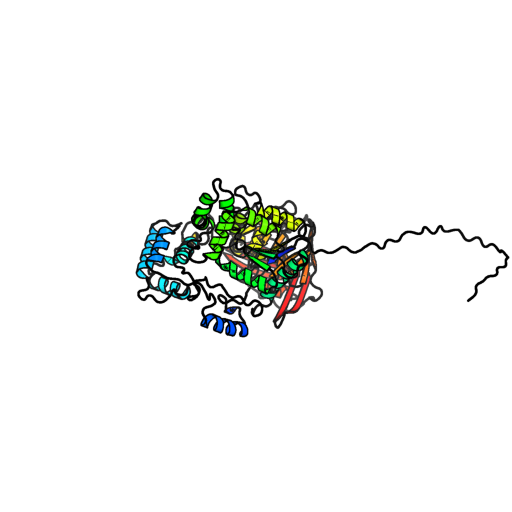1
ATOM 4438 N N . VAL A 1 572 ? 19.284 10.131 -16.656 1.00 97.38 572 VAL A N 1
ATOM 4439 C CA . VAL A 1 572 ? 18.647 8.992 -17.321 1.00 97.38 572 VAL A CA 1
ATOM 4440 C C . VAL A 1 572 ? 19.036 9.008 -18.786 1.00 97.38 572 VAL A C 1
ATOM 4442 O O . VAL A 1 572 ? 18.854 10.015 -19.471 1.00 97.38 572 VAL A O 1
ATOM 4445 N N . GLU A 1 573 ? 19.560 7.887 -19.269 1.00 96.06 573 GLU A N 1
ATOM 4446 C CA . GLU A 1 573 ? 20.055 7.730 -20.638 1.00 96.06 573 GLU A CA 1
ATOM 4447 C C . GLU A 1 573 ? 19.569 6.420 -21.268 1.00 96.06 573 GLU A C 1
ATOM 4449 O O . GLU A 1 573 ? 19.419 5.397 -20.601 1.00 96.06 573 GLU A O 1
ATOM 4454 N N . LYS A 1 574 ? 19.345 6.430 -22.578 1.00 95.88 574 LYS A N 1
ATOM 4455 C CA . LYS A 1 574 ? 19.089 5.226 -23.368 1.00 95.88 574 LYS A CA 1
ATOM 4456 C C . LYS A 1 574 ? 20.406 4.470 -23.532 1.00 95.88 574 LYS A C 1
ATOM 4458 O O . LYS A 1 574 ? 21.399 5.045 -23.971 1.00 95.88 574 LYS A O 1
ATOM 4463 N N . SER A 1 575 ? 20.444 3.185 -23.180 1.00 94.31 575 SER A N 1
ATOM 4464 C CA . SER A 1 575 ? 21.590 2.344 -23.536 1.00 94.31 575 SER A CA 1
ATOM 4465 C C . SER A 1 575 ? 21.625 2.070 -25.048 1.00 94.31 575 SER A C 1
ATOM 4467 O O . SER A 1 575 ? 20.642 2.268 -25.762 1.00 94.31 575 SER A O 1
ATOM 4469 N N . SER A 1 576 ? 22.730 1.502 -25.536 1.00 93.19 576 SER A N 1
ATOM 4470 C CA . SER A 1 576 ? 22.856 1.056 -26.932 1.00 93.19 576 SER A CA 1
ATOM 4471 C C . SER A 1 576 ? 21.836 -0.015 -27.342 1.00 93.19 576 SER A C 1
ATOM 4473 O O . SER A 1 576 ? 21.508 -0.133 -28.518 1.00 93.19 576 SER A O 1
ATOM 4475 N N . ASN A 1 577 ? 21.318 -0.795 -26.387 1.00 93.31 577 ASN A N 1
ATOM 4476 C CA . ASN A 1 577 ? 20.288 -1.812 -26.609 1.00 93.31 577 ASN A CA 1
ATOM 4477 C C . ASN A 1 577 ? 18.909 -1.400 -26.063 1.00 93.31 577 ASN A C 1
ATOM 4479 O O . ASN A 1 577 ? 18.051 -2.265 -25.835 1.00 93.31 577 ASN A O 1
ATOM 4483 N N . ALA A 1 578 ? 18.701 -0.102 -25.828 1.00 95.94 578 ALA A N 1
ATOM 4484 C CA . ALA A 1 578 ? 17.428 0.450 -25.401 1.00 95.94 578 ALA A CA 1
ATOM 4485 C C . ALA A 1 578 ? 16.339 0.192 -26.443 1.00 95.94 578 ALA A C 1
ATOM 4487 O O . ALA A 1 578 ? 16.559 0.280 -27.651 1.00 95.94 578 ALA A O 1
ATOM 4488 N N . LYS A 1 579 ? 15.135 -0.124 -25.964 1.00 96.00 579 LYS A N 1
ATOM 4489 C CA . LYS A 1 579 ? 13.935 -0.185 -26.804 1.00 96.00 579 LYS A CA 1
ATOM 4490 C C . LYS A 1 579 ? 12.811 0.555 -26.104 1.00 96.00 579 LYS A C 1
ATOM 4492 O O . LYS A 1 579 ? 12.602 0.332 -24.912 1.00 96.00 579 LYS A O 1
ATOM 4497 N N . SER A 1 580 ? 12.078 1.369 -26.851 1.00 96.50 580 SER A N 1
ATOM 4498 C CA . SER A 1 580 ? 10.843 2.001 -26.402 1.00 96.50 580 SER A CA 1
ATOM 4499 C C . SER A 1 580 ? 9.716 1.777 -27.404 1.00 96.50 580 SER A C 1
ATOM 4501 O O . SER A 1 580 ? 9.951 1.502 -28.583 1.00 96.50 580 SER A O 1
ATOM 4503 N N . GLY A 1 581 ? 8.485 1.857 -26.917 1.00 96.75 581 GLY A N 1
ATOM 4504 C CA . GLY A 1 581 ? 7.287 1.795 -27.737 1.00 96.75 581 GLY A CA 1
ATOM 4505 C C . GLY A 1 581 ? 6.177 2.622 -27.113 1.00 96.75 581 GLY A C 1
ATOM 4506 O O . GLY A 1 581 ? 6.007 2.619 -25.896 1.00 96.75 581 GLY A O 1
ATOM 4507 N N . TYR A 1 582 ? 5.415 3.304 -27.957 1.00 97.50 582 TYR A N 1
ATOM 4508 C CA . TYR A 1 582 ? 4.258 4.091 -27.575 1.00 97.50 582 TYR A CA 1
ATOM 4509 C C . TYR A 1 582 ? 3.016 3.631 -28.334 1.00 97.50 582 TYR A C 1
ATOM 4511 O O . TYR A 1 582 ? 3.077 3.253 -29.505 1.00 97.50 582 TYR A O 1
ATOM 4519 N N . GLY A 1 583 ? 1.871 3.686 -27.673 1.00 96.62 583 GLY A N 1
ATOM 4520 C CA . GLY A 1 583 ? 0.573 3.542 -28.313 1.00 96.62 583 GLY A CA 1
ATOM 4521 C C . GLY A 1 583 ? -0.530 4.013 -27.380 1.00 96.62 583 GLY A C 1
ATOM 4522 O O . GLY A 1 583 ? -0.276 4.309 -26.213 1.00 96.62 583 GLY A O 1
ATOM 4523 N N . ALA A 1 584 ? -1.764 4.021 -27.864 1.00 96.31 584 ALA A N 1
ATOM 4524 C CA . ALA A 1 584 ? -2.928 4.309 -27.042 1.00 96.31 584 ALA A CA 1
ATOM 4525 C C . ALA A 1 584 ? -3.984 3.216 -27.192 1.00 96.31 584 ALA A C 1
ATOM 4527 O O . ALA A 1 584 ? -4.128 2.622 -28.260 1.00 96.31 584 ALA A O 1
ATOM 4528 N N . ILE A 1 585 ? -4.733 2.984 -26.121 1.00 94.50 585 ILE A N 1
ATOM 4529 C CA . ILE A 1 585 ? -5.920 2.128 -26.121 1.00 94.50 585 ILE A CA 1
ATOM 4530 C C . ILE A 1 585 ? -7.116 2.931 -25.627 1.00 94.50 585 ILE A C 1
ATOM 4532 O O . ILE A 1 585 ? -6.968 3.953 -24.949 1.00 94.50 585 ILE A O 1
ATOM 4536 N N . LYS A 1 586 ? -8.306 2.431 -25.937 1.00 93.00 586 LYS A N 1
ATOM 4537 C CA . LYS A 1 586 ? -9.565 2.940 -25.408 1.00 93.00 586 LYS A CA 1
ATOM 4538 C C . LYS A 1 586 ? -10.112 1.938 -24.390 1.00 93.00 586 LYS A C 1
ATOM 4540 O O . LYS A 1 586 ? -10.326 0.781 -24.738 1.00 93.00 586 LYS A O 1
ATOM 4545 N N . VAL A 1 587 ? -10.325 2.379 -23.151 1.00 85.88 587 VAL A N 1
ATOM 4546 C CA . VAL A 1 587 ? -10.961 1.602 -22.075 1.00 85.88 587 VAL A CA 1
ATOM 4547 C C . VAL A 1 587 ? -12.248 2.320 -21.684 1.00 85.88 587 VAL A C 1
ATOM 4549 O O . VAL A 1 587 ? -12.213 3.427 -21.141 1.00 85.88 587 VAL A O 1
ATOM 4552 N N . GLY A 1 588 ? -13.393 1.727 -22.028 1.00 83.06 588 GLY A N 1
ATOM 4553 C CA . GLY A 1 588 ? -14.682 2.419 -21.974 1.00 83.06 588 GLY A CA 1
ATOM 4554 C C . GLY A 1 588 ? -14.661 3.676 -22.851 1.00 83.06 588 GLY A C 1
ATOM 4555 O O . GLY A 1 588 ? -14.372 3.611 -24.045 1.00 83.06 588 GLY A O 1
ATOM 4556 N N . GLU A 1 589 ? -14.920 4.837 -22.255 1.00 85.25 589 GLU A N 1
ATOM 4557 C CA . GLU A 1 589 ? -14.858 6.140 -22.936 1.00 85.25 589 GLU A CA 1
ATOM 4558 C C . GLU A 1 589 ? -13.485 6.829 -22.823 1.00 85.25 589 GLU A C 1
ATOM 4560 O O . GLU A 1 589 ? -13.248 7.851 -23.462 1.00 85.25 589 GLU A O 1
ATOM 4565 N N . THR A 1 590 ? -12.554 6.275 -22.039 1.00 88.50 590 THR A N 1
ATOM 4566 C CA . THR A 1 590 ? -11.244 6.893 -21.785 1.00 88.50 590 THR A CA 1
ATOM 4567 C C . THR A 1 590 ? -10.200 6.399 -22.783 1.00 88.50 590 THR A C 1
ATOM 4569 O O . THR A 1 590 ? -9.949 5.199 -22.881 1.00 88.50 590 THR A O 1
ATOM 4572 N N . VAL A 1 591 ? -9.535 7.319 -23.487 1.00 94.69 591 VAL A N 1
ATOM 4573 C CA . VAL A 1 591 ? -8.334 7.013 -24.281 1.00 94.69 591 VAL A CA 1
ATOM 4574 C C . VAL A 1 591 ? -7.098 7.231 -23.418 1.00 94.69 591 VAL A C 1
ATOM 4576 O O . VAL A 1 591 ? -6.908 8.310 -22.857 1.00 94.69 591 VAL A O 1
ATOM 4579 N N . LYS A 1 592 ? -6.238 6.215 -23.315 1.00 95.94 592 LYS A N 1
ATOM 4580 C CA . LYS A 1 592 ? -5.002 6.276 -22.533 1.00 95.94 592 LYS A CA 1
ATOM 4581 C C . LYS A 1 592 ? -3.804 5.896 -23.392 1.00 95.94 592 LYS A C 1
ATOM 4583 O O . LYS A 1 592 ? -3.746 4.800 -23.944 1.00 95.94 592 LYS A O 1
ATOM 4588 N N . GLY A 1 593 ? -2.855 6.825 -23.487 1.00 96.19 593 GLY A N 1
ATOM 4589 C CA . GLY A 1 593 ? -1.535 6.595 -24.063 1.00 96.19 593 GLY A CA 1
ATOM 4590 C C . GLY A 1 593 ? -0.589 5.930 -23.065 1.00 96.19 593 GLY A C 1
ATOM 4591 O O . GLY A 1 593 ? -0.621 6.239 -21.870 1.00 96.19 593 GLY A O 1
ATOM 4592 N N . TYR A 1 594 ? 0.267 5.059 -23.580 1.00 97.56 594 TYR A N 1
ATOM 4593 C CA . TYR A 1 594 ? 1.234 4.271 -22.833 1.00 97.56 594 TYR A CA 1
ATOM 4594 C C . TYR A 1 594 ? 2.589 4.328 -23.521 1.00 97.56 594 TYR A C 1
ATOM 4596 O O . TYR A 1 594 ? 2.684 4.004 -24.704 1.00 97.56 594 TYR A O 1
ATOM 4604 N N . CYS A 1 595 ? 3.629 4.699 -22.775 1.00 97.00 595 CYS A N 1
ATOM 4605 C CA . CYS A 1 595 ? 5.009 4.559 -23.219 1.00 97.00 595 CYS A CA 1
ATOM 4606 C C . CYS A 1 595 ? 5.702 3.484 -22.392 1.00 97.00 595 CYS A C 1
ATOM 4608 O O . CYS A 1 595 ? 5.771 3.591 -21.171 1.00 97.00 595 CYS A O 1
ATOM 4610 N N . SER A 1 596 ? 6.221 2.467 -23.064 1.00 98.38 596 SER A N 1
ATOM 4611 C CA . SER A 1 596 ? 7.007 1.401 -22.457 1.00 98.38 596 SER A CA 1
ATOM 4612 C C . SER A 1 596 ? 8.452 1.524 -22.879 1.00 98.38 596 SER A C 1
ATOM 4614 O O . SER A 1 596 ? 8.731 1.810 -24.045 1.00 98.38 596 SER A O 1
ATOM 4616 N N . PHE A 1 597 ? 9.378 1.235 -21.972 1.00 97.94 597 PHE A N 1
ATOM 4617 C CA . PHE A 1 597 ? 10.793 1.188 -22.313 1.00 97.94 597 PHE A CA 1
ATOM 4618 C C . PHE A 1 597 ? 11.548 0.110 -21.543 1.00 97.94 597 PHE A C 1
ATOM 4620 O O . PHE A 1 597 ? 11.154 -0.318 -20.459 1.00 97.94 597 PHE A O 1
ATOM 4627 N N . LYS A 1 598 ? 12.673 -0.321 -22.110 1.00 96.69 598 LYS A N 1
ATOM 4628 C CA . LYS A 1 598 ? 13.622 -1.228 -21.466 1.00 96.69 598 LYS A CA 1
ATOM 4629 C C . LYS A 1 598 ? 15.060 -0.832 -21.762 1.00 96.69 598 LYS A C 1
ATOM 4631 O O . LYS A 1 598 ? 15.347 -0.303 -22.837 1.00 96.69 598 LYS A O 1
ATOM 4636 N N . ASN A 1 599 ? 15.944 -1.190 -20.832 1.00 95.56 599 ASN A N 1
ATOM 4637 C CA . ASN A 1 599 ? 17.387 -0.969 -20.889 1.00 95.56 599 ASN A CA 1
ATOM 4638 C C . ASN A 1 599 ? 17.759 0.520 -20.906 1.00 95.56 599 ASN A C 1
ATOM 4640 O O . ASN A 1 599 ? 18.614 0.947 -21.672 1.00 95.56 599 ASN A O 1
ATOM 4644 N N . TYR A 1 600 ? 17.110 1.344 -20.093 1.00 97.06 600 TYR A N 1
ATOM 4645 C CA . TYR A 1 600 ? 17.612 2.698 -19.855 1.00 97.06 600 TYR A CA 1
ATOM 4646 C C . TYR A 1 600 ? 18.586 2.627 -18.677 1.00 97.06 600 TYR A C 1
ATOM 4648 O O . TYR A 1 600 ? 18.471 1.737 -17.839 1.00 97.06 600 TYR A O 1
ATOM 4656 N N . ASN A 1 601 ? 19.568 3.516 -18.604 1.00 96.69 601 ASN A N 1
ATOM 4657 C CA . ASN A 1 601 ? 20.394 3.649 -17.414 1.00 96.69 601 ASN A CA 1
ATOM 4658 C C . ASN A 1 601 ? 19.855 4.782 -16.549 1.00 96.69 601 ASN A C 1
ATOM 4660 O O . ASN A 1 601 ? 19.475 5.828 -17.068 1.00 96.69 601 ASN A O 1
ATOM 4664 N N . PHE A 1 602 ? 19.879 4.570 -15.240 1.00 96.31 602 PHE A N 1
ATOM 4665 C CA . PHE A 1 602 ? 19.566 5.575 -14.235 1.00 96.31 602 PHE A CA 1
ATOM 4666 C C . PHE A 1 602 ? 20.728 5.657 -13.253 1.00 96.31 602 PHE A C 1
ATOM 4668 O O . PHE A 1 602 ? 21.120 4.643 -12.668 1.00 96.31 602 PHE A O 1
ATOM 4675 N N . SER A 1 603 ? 21.290 6.851 -13.094 1.00 94.69 603 SER A N 1
ATOM 4676 C CA . SER A 1 603 ? 22.335 7.132 -12.114 1.00 94.69 603 SER A CA 1
ATOM 4677 C C . SER A 1 603 ? 22.033 8.407 -11.341 1.00 94.69 603 SER A C 1
ATOM 4679 O O . SER A 1 603 ? 21.289 9.288 -11.791 1.00 94.69 603 SER A O 1
ATOM 4681 N N . PHE A 1 604 ? 22.615 8.487 -10.150 1.00 94.00 604 PHE A N 1
ATOM 4682 C CA . PHE A 1 604 ? 22.529 9.658 -9.297 1.00 94.00 604 PHE A CA 1
ATOM 4683 C C . PHE A 1 604 ? 23.844 9.885 -8.557 1.00 94.00 604 PHE A C 1
ATOM 4685 O O . PHE A 1 604 ? 24.471 8.943 -8.081 1.00 94.00 604 PHE A O 1
ATOM 4692 N N . ALA A 1 605 ? 24.247 11.145 -8.437 1.00 89.38 605 ALA A N 1
ATOM 4693 C CA . ALA A 1 605 ? 25.472 11.545 -7.756 1.00 89.38 605 ALA A CA 1
ATOM 4694 C C . ALA A 1 605 ? 25.196 12.694 -6.784 1.00 89.38 605 ALA A C 1
ATOM 4696 O O . ALA A 1 605 ? 24.324 13.529 -7.029 1.00 89.38 605 ALA A O 1
ATOM 4697 N N . MET A 1 606 ? 25.945 12.724 -5.686 1.00 88.31 606 MET A N 1
ATOM 4698 C CA . MET A 1 606 ? 25.948 13.831 -4.732 1.00 88.31 606 MET A CA 1
ATOM 4699 C C . MET A 1 606 ? 27.134 14.742 -5.035 1.00 88.31 606 MET A C 1
ATOM 4701 O O . MET A 1 606 ? 28.191 14.245 -5.429 1.00 88.31 606 MET A O 1
ATOM 4705 N N . ASN A 1 607 ? 26.937 16.045 -4.852 1.00 72.69 607 ASN A N 1
ATOM 4706 C CA . ASN A 1 607 ? 28.033 17.012 -4.801 1.00 72.69 607 ASN A CA 1
ATOM 4707 C C . ASN A 1 607 ? 28.566 17.176 -3.386 1.00 72.69 607 ASN A C 1
ATOM 4709 O O . ASN A 1 607 ? 27.724 17.173 -2.456 1.00 72.69 607 ASN A O 1
#

Secondary structure (DSSP, 8-state):
----------------------------------------EEEEE-S-----BSS-GGGB-HHHHHHHHHHHHTT-SB-S-EE--SHHHHHHHHHH---SS-HHHHHHHHHHHHHH--SS----B-HHHHHHHHHHH-TT-HHHHS-HHHHHHHHHHHEE--B-TTT-PBPPBPB-STTBS-HHHHHHHHHHHHHHHHHHT-SS-EEEEE-TT-SSTTTTHHHHHHHHHHTTSEEEE----HHHHHHHT--S-HHHHHTTHHHHHHHHT-----TTT-HHHHHHHHHHHH-THHHHHHHHH-SEEEE-SS-HHHHHHHHB-TTSPBPHHHHHHHHHHHTT--EEEEETHHHHTTBBSEETTEE--EEEE--HHHHHHH-EEES--PPTTTTTTT-SPTT--TTSEEEETTBSS-SB-SSEEE-STGGGTTHHHHHHHHHHHT-SEEEEEPTTEEEEEESTTSSS-EEEEEESSEEEEEE-GGGSSS--S-TT-EEEEEEETT-EEEEETTEEEEE--TTSBP--B-PPPPSSB--TTSTTHHHHHHHHHHHBS--EEEEEEEETTEEEEEEEEEEEEEEEEEEEEEETTEEEEEEEEEEEEEEEEE-